Protein AF-A0A4Y8VHJ5-F1 (afdb_monomer_lite)

Foldseek 3Di:
DPDDDDPVPDALVNLLVCLLVVPVVSCVCPLLVLLVVLLVVVCVVPVQVPAPQSDSCSLSVVLSVVCVVVSVVQLVPDDPVDGSSRSSSVSSVVSNVVVVVVSVVCVVDCHPVSVCVVPPPPDPPPPVVVLVVLLQLLQLQLCQQQFVPGLLSQLSCVVRVVPDDLCVSCVVVVHDSVVSVVSPVCCVVVPRVVSCVQVPDCVVVVVVCPPPPDDDDDDDDDDDDDDDDDDDDDDDDDDDDDDPPPVVVVVLLCVLQVPQAQDSDDSDDDPQEAEEEEFACQQQQPHHSSVVCVPHQARDHRHQAQDGRSYGHQYLQPDFLVVRLVRLVVVVVVLVVCLSHAYRYGCYCRRPVPDALLRHLVSCLVCSVRSRHHYHPSSSVNND

Structure (mmCIF, N/CA/C/O backbone):
data_AF-A0A4Y8VHJ5-F1
#
_entry.id   AF-A0A4Y8VHJ5-F1
#
loop_
_atom_site.group_PDB
_atom_site.id
_atom_site.type_symbol
_atom_site.label_atom_id
_atom_site.label_alt_id
_atom_site.label_comp_id
_atom_site.label_asym_id
_atom_site.label_entity_id
_atom_site.label_seq_id
_atom_site.pdbx_PDB_ins_code
_atom_site.Cartn_x
_atom_site.Cartn_y
_atom_site.Cartn_z
_atom_site.occupancy
_atom_site.B_iso_or_equiv
_atom_site.auth_seq_id
_atom_site.auth_comp_id
_atom_site.auth_asym_id
_atom_site.auth_atom_id
_atom_site.pdbx_PDB_model_num
ATOM 1 N N . MET A 1 1 ? 65.025 3.331 -46.061 1.00 35.19 1 MET A N 1
ATOM 2 C CA . MET A 1 1 ? 63.802 4.167 -46.075 1.00 35.19 1 MET A CA 1
ATOM 3 C C . MET A 1 1 ? 62.969 3.789 -47.292 1.00 35.19 1 MET A C 1
ATOM 5 O O . MET A 1 1 ? 63.361 4.123 -48.404 1.00 35.19 1 MET A O 1
ATOM 9 N N . LYS A 1 2 ? 61.882 3.024 -47.120 1.00 42.34 2 LYS A N 1
ATOM 10 C CA . LYS A 1 2 ? 60.920 2.782 -48.209 1.00 42.34 2 LYS A CA 1
ATOM 11 C C . LYS A 1 2 ? 60.134 4.082 -48.420 1.00 42.34 2 LYS A C 1
ATOM 13 O O . LYS A 1 2 ? 59.582 4.604 -47.460 1.00 42.34 2 LYS A O 1
ATOM 18 N N . LYS A 1 3 ? 60.150 4.621 -49.644 1.00 43.91 3 LYS A N 1
ATOM 19 C CA . LYS A 1 3 ? 59.324 5.768 -50.057 1.00 43.91 3 LYS A CA 1
ATOM 20 C C . LYS A 1 3 ? 57.860 5.457 -49.732 1.00 43.91 3 LYS A C 1
ATOM 22 O O . LYS A 1 3 ? 57.337 4.473 -50.250 1.00 43.91 3 LYS A O 1
ATOM 27 N N . GLU A 1 4 ? 57.216 6.274 -48.902 1.00 52.38 4 GLU A N 1
ATOM 28 C CA . GLU A 1 4 ? 55.759 6.247 -48.773 1.00 52.38 4 GLU A CA 1
ATOM 29 C C . GLU A 1 4 ? 55.161 6.609 -50.138 1.00 52.38 4 GLU A C 1
ATOM 31 O O . GLU A 1 4 ? 55.379 7.709 -50.650 1.00 52.38 4 GLU A O 1
ATOM 36 N N . LYS A 1 5 ? 54.467 5.655 -50.769 1.00 57.53 5 LYS A N 1
ATOM 37 C CA . LYS A 1 5 ? 53.659 5.929 -51.961 1.00 57.53 5 LYS A CA 1
ATOM 38 C C . LYS A 1 5 ? 52.574 6.940 -51.588 1.00 57.53 5 LYS A C 1
ATOM 40 O O . LYS A 1 5 ? 51.978 6.855 -50.516 1.00 57.53 5 LYS A O 1
ATOM 45 N N . ASN A 1 6 ? 52.316 7.879 -52.494 1.00 63.66 6 ASN A N 1
ATOM 46 C CA . ASN A 1 6 ? 51.213 8.822 -52.365 1.00 63.66 6 ASN A CA 1
ATOM 47 C C . ASN A 1 6 ? 49.897 8.027 -52.315 1.00 63.66 6 ASN A C 1
ATOM 49 O O . ASN A 1 6 ? 49.691 7.166 -53.176 1.00 63.66 6 ASN A O 1
ATOM 53 N N . LEU A 1 7 ? 49.042 8.292 -51.317 1.00 62.00 7 LEU A N 1
ATOM 54 C CA . LEU A 1 7 ? 47.784 7.561 -51.082 1.00 62.00 7 LEU A CA 1
ATOM 55 C C . LEU A 1 7 ? 46.969 7.441 -52.382 1.00 62.00 7 LEU A C 1
ATOM 57 O O . LEU A 1 7 ? 46.558 6.354 -52.755 1.00 62.00 7 LEU A O 1
ATOM 61 N N . GLU A 1 8 ? 46.892 8.510 -53.172 1.00 60.44 8 GLU A N 1
ATOM 62 C CA . GLU A 1 8 ? 46.147 8.590 -54.440 1.00 60.44 8 GLU A CA 1
ATOM 63 C C . GLU A 1 8 ? 46.542 7.570 -55.534 1.00 60.44 8 GLU A C 1
ATOM 65 O O . GLU A 1 8 ? 45.872 7.496 -56.561 1.00 60.44 8 GLU A O 1
ATOM 70 N N . SER A 1 9 ? 47.602 6.777 -55.338 1.00 67.12 9 SER A N 1
ATOM 71 C CA . SER A 1 9 ? 48.134 5.818 -56.322 1.00 67.12 9 SER A CA 1
ATOM 72 C C . SER A 1 9 ? 48.073 4.343 -55.902 1.00 67.12 9 SER A C 1
ATOM 74 O O . SER A 1 9 ? 48.669 3.503 -56.579 1.00 67.12 9 SER A O 1
ATOM 76 N N . LEU A 1 10 ? 47.404 4.019 -54.791 1.00 83.12 10 LEU A N 1
ATOM 77 C CA . LEU A 1 10 ? 47.288 2.634 -54.325 1.00 83.12 10 LEU A CA 1
ATOM 78 C C . LEU A 1 10 ? 46.271 1.845 -55.154 1.00 83.12 10 LEU A C 1
ATOM 80 O O . LEU A 1 10 ? 45.167 2.327 -55.420 1.00 83.12 10 LEU A O 1
ATOM 84 N N . SER A 1 11 ? 46.639 0.624 -55.544 1.00 87.44 11 SER A N 1
ATOM 85 C CA . SER A 1 11 ? 45.690 -0.308 -56.157 1.00 87.44 11 SER A CA 1
ATOM 86 C C . SER A 1 11 ? 44.718 -0.864 -55.113 1.00 87.44 11 SER A C 1
ATOM 88 O O . SER A 1 11 ? 45.006 -0.881 -53.916 1.00 87.44 11 SER A O 1
ATOM 90 N N . ASP A 1 12 ? 43.574 -1.376 -55.569 1.00 88.19 12 ASP A N 1
ATOM 91 C CA . ASP A 1 12 ? 42.607 -2.023 -54.679 1.00 88.19 12 ASP A CA 1
ATOM 92 C C . ASP A 1 12 ? 43.232 -3.192 -53.887 1.00 88.19 12 ASP A C 1
ATOM 94 O O . ASP A 1 12 ? 42.885 -3.399 -52.727 1.00 88.19 12 ASP A O 1
ATOM 98 N N . ASP A 1 13 ? 44.183 -3.921 -54.479 1.00 87.44 13 ASP A N 1
ATOM 99 C CA . ASP A 1 13 ? 44.871 -5.037 -53.817 1.00 87.44 13 ASP A CA 1
ATOM 100 C C . ASP A 1 13 ? 45.850 -4.544 -52.738 1.00 87.44 13 ASP A C 1
ATOM 102 O O . ASP A 1 13 ? 45.951 -5.142 -51.667 1.00 87.44 13 ASP A O 1
ATOM 106 N N . GLU A 1 14 ? 46.534 -3.416 -52.976 1.00 88.81 14 GLU A N 1
ATOM 107 C CA . GLU A 1 14 ? 47.396 -2.768 -51.976 1.00 88.81 14 GLU A CA 1
ATOM 108 C C . GLU A 1 14 ? 46.570 -2.229 -50.796 1.00 88.81 14 GLU A C 1
ATOM 110 O O . GLU A 1 14 ? 46.992 -2.321 -49.641 1.00 88.81 14 GLU A O 1
ATOM 115 N N . ILE A 1 15 ? 45.373 -1.703 -51.073 1.00 90.00 15 ILE A N 1
ATOM 116 C CA . ILE A 1 15 ? 44.429 -1.235 -50.051 1.00 90.00 15 ILE A CA 1
ATOM 117 C C . ILE A 1 15 ? 43.907 -2.416 -49.226 1.00 90.00 15 ILE A C 1
ATOM 119 O O . ILE A 1 15 ? 43.904 -2.345 -47.996 1.00 90.00 15 ILE A O 1
ATOM 123 N N . LEU A 1 16 ? 43.512 -3.512 -49.882 1.00 89.88 16 LEU A N 1
ATOM 124 C CA . LEU A 1 16 ? 43.015 -4.712 -49.211 1.00 89.88 16 LEU A CA 1
ATOM 125 C C . LEU A 1 16 ? 44.084 -5.348 -48.317 1.00 89.88 16 LEU A C 1
ATOM 127 O O . LEU A 1 16 ? 43.794 -5.705 -47.174 1.00 89.88 16 LEU A O 1
ATOM 131 N N . GLN A 1 17 ? 45.329 -5.435 -48.791 1.00 89.44 17 GLN A N 1
ATOM 132 C CA . GLN A 1 17 ? 46.438 -5.899 -47.959 1.00 89.44 17 GLN A CA 1
ATOM 133 C C . GLN A 1 17 ? 46.658 -4.969 -46.758 1.00 89.44 17 GLN A C 1
ATOM 135 O O . GLN A 1 17 ? 46.859 -5.435 -45.639 1.00 89.44 17 GLN A O 1
ATOM 140 N N . GLY A 1 18 ? 46.519 -3.655 -46.954 1.00 89.12 18 GLY A N 1
ATOM 141 C CA . GLY A 1 18 ? 46.582 -2.679 -45.870 1.00 89.12 18 GLY A CA 1
ATOM 142 C C . GLY A 1 18 ? 45.492 -2.835 -44.805 1.00 89.12 18 GLY A C 1
ATOM 143 O O . GLY A 1 18 ? 45.737 -2.487 -43.649 1.00 89.12 18 GLY A O 1
ATOM 144 N N . PHE A 1 19 ? 44.318 -3.371 -45.154 1.00 91.00 19 PHE A N 1
ATOM 145 C CA . PHE A 1 19 ? 43.285 -3.720 -44.173 1.00 91.00 19 PHE A CA 1
ATOM 146 C C . PHE A 1 19 ? 43.697 -4.925 -43.327 1.00 91.00 19 PHE A C 1
ATOM 148 O O . PHE A 1 19 ? 43.601 -4.866 -42.103 1.00 91.00 19 PHE A O 1
ATOM 155 N N . LYS A 1 20 ? 44.223 -5.978 -43.961 1.00 88.62 20 LYS A N 1
ATOM 156 C CA . LYS A 1 20 ? 44.705 -7.185 -43.268 1.00 88.62 20 LYS A CA 1
ATOM 157 C C . LYS A 1 20 ? 45.869 -6.897 -42.329 1.00 88.62 20 LYS A C 1
ATOM 159 O O . LYS A 1 20 ? 45.905 -7.407 -41.216 1.00 88.62 20 LYS A O 1
ATOM 164 N N . ASP A 1 21 ? 46.781 -6.030 -42.757 1.00 90.56 21 ASP A N 1
ATOM 165 C CA . ASP A 1 21 ? 47.942 -5.618 -41.965 1.00 90.56 21 ASP A CA 1
ATOM 166 C C . ASP A 1 21 ? 47.573 -4.605 -40.860 1.00 90.56 21 ASP A C 1
ATOM 168 O O . ASP A 1 21 ? 48.457 -4.096 -40.167 1.00 90.56 21 ASP A O 1
ATOM 172 N N . ALA A 1 22 ? 46.284 -4.259 -40.720 1.00 86.12 22 ALA A N 1
ATOM 173 C CA . ALA A 1 22 ? 45.775 -3.241 -39.803 1.00 86.12 22 ALA A CA 1
ATOM 174 C C . ALA A 1 22 ? 46.536 -1.903 -39.908 1.00 86.12 22 ALA A C 1
ATOM 176 O O . ALA A 1 22 ? 46.785 -1.213 -38.914 1.00 86.12 22 ALA A O 1
ATOM 177 N N . ASN A 1 23 ? 46.920 -1.510 -41.128 1.00 90.88 23 ASN A N 1
ATOM 178 C CA . ASN A 1 23 ? 47.666 -0.280 -41.347 1.00 90.88 23 ASN A CA 1
ATOM 179 C C . ASN A 1 23 ? 46.784 0.930 -41.009 1.00 90.88 23 ASN A C 1
ATOM 181 O O . ASN A 1 23 ? 45.856 1.275 -41.744 1.00 90.88 23 ASN A O 1
ATOM 185 N N . ALA A 1 24 ? 47.117 1.617 -39.914 1.00 85.75 24 ALA A N 1
ATOM 186 C CA . ALA A 1 24 ? 46.313 2.705 -39.359 1.00 85.75 24 ALA A CA 1
ATOM 187 C C . ALA A 1 24 ? 46.013 3.845 -40.350 1.00 85.75 24 ALA A C 1
ATOM 189 O O . ALA A 1 24 ? 44.988 4.517 -40.218 1.00 85.75 24 ALA A O 1
ATOM 190 N N . ARG A 1 25 ? 46.889 4.084 -41.335 1.00 87.12 25 ARG A N 1
ATOM 191 C CA . ARG A 1 25 ? 46.695 5.115 -42.364 1.00 87.12 25 ARG A CA 1
ATOM 192 C C . ARG A 1 25 ? 45.728 4.634 -43.447 1.00 87.12 25 ARG A C 1
ATOM 194 O O . ARG A 1 25 ? 44.821 5.371 -43.813 1.00 87.12 25 ARG A O 1
ATOM 201 N N . ILE A 1 26 ? 45.876 3.392 -43.909 1.00 88.81 26 ILE A N 1
ATOM 202 C CA . ILE A 1 26 ? 45.016 2.808 -44.952 1.00 88.81 26 ILE A CA 1
ATOM 203 C C . ILE A 1 26 ? 43.600 2.566 -44.420 1.00 88.81 26 ILE A C 1
ATOM 205 O O . ILE A 1 26 ? 42.627 2.917 -45.083 1.00 88.81 26 ILE A O 1
ATOM 209 N N . VAL A 1 27 ? 43.466 2.044 -43.200 1.00 89.44 27 VAL A N 1
ATOM 210 C CA . VAL A 1 27 ? 42.158 1.825 -42.563 1.00 89.44 27 VAL A CA 1
ATOM 211 C C . VAL A 1 27 ? 41.419 3.156 -42.369 1.00 89.44 27 VAL A C 1
ATOM 213 O O . VAL A 1 27 ? 40.239 3.277 -42.693 1.00 89.44 27 VAL A O 1
ATOM 216 N N . ARG A 1 28 ? 42.106 4.200 -41.901 1.00 88.69 28 ARG A N 1
ATOM 217 C CA . ARG A 1 28 ? 41.483 5.514 -41.686 1.00 88.69 28 ARG A CA 1
ATOM 218 C C . ARG A 1 28 ? 40.992 6.157 -42.982 1.00 88.69 28 ARG A C 1
ATOM 220 O O . ARG A 1 28 ? 39.858 6.622 -43.026 1.00 88.69 28 ARG A O 1
ATOM 227 N N . GLU A 1 29 ? 41.829 6.174 -44.014 1.00 88.50 29 GLU A N 1
ATOM 228 C CA . GLU A 1 29 ? 41.518 6.881 -45.262 1.00 88.50 29 GLU A CA 1
ATOM 229 C C . GLU A 1 29 ? 40.581 6.077 -46.172 1.00 88.50 29 GLU A C 1
ATOM 231 O O . GLU A 1 29 ? 39.604 6.614 -46.695 1.00 88.50 29 GLU A O 1
ATOM 236 N N . TYR A 1 30 ? 40.833 4.775 -46.340 1.00 91.00 30 TYR A N 1
ATOM 237 C CA . TYR A 1 30 ? 40.081 3.943 -47.281 1.00 91.00 30 TYR A CA 1
ATOM 238 C C . TYR A 1 30 ? 38.927 3.208 -46.630 1.00 91.00 30 TYR A C 1
ATOM 240 O O . TYR A 1 30 ? 37.803 3.339 -47.103 1.00 91.00 30 TYR A O 1
ATOM 248 N N . TYR A 1 31 ? 39.164 2.461 -45.548 1.00 92.94 31 TYR A N 1
ATOM 249 C CA . TYR A 1 31 ? 38.105 1.653 -44.942 1.00 92.94 31 TYR A CA 1
ATOM 250 C C . TYR A 1 31 ? 36.974 2.547 -44.412 1.00 92.94 31 TYR A C 1
ATOM 252 O O . TYR A 1 31 ? 35.843 2.480 -44.902 1.00 92.94 31 TYR A O 1
ATOM 260 N N . TYR A 1 32 ? 37.288 3.465 -43.492 1.00 93.12 32 TYR A N 1
ATOM 261 C CA . TYR A 1 32 ? 36.286 4.399 -42.972 1.00 93.12 32 TYR A CA 1
ATOM 262 C C . TYR A 1 32 ? 35.784 5.362 -44.053 1.00 93.12 32 TYR A C 1
ATOM 264 O O . TYR A 1 32 ? 34.606 5.718 -44.042 1.00 93.12 32 TYR A O 1
ATOM 272 N N . GLY A 1 33 ? 36.621 5.734 -45.026 1.00 91.44 33 GLY A N 1
ATOM 273 C CA . GLY A 1 33 ? 36.201 6.539 -46.175 1.00 91.44 33 GLY A CA 1
ATOM 274 C C . GLY A 1 33 ? 35.124 5.854 -47.022 1.00 91.44 33 GLY A C 1
ATOM 275 O O . GLY A 1 33 ? 34.111 6.470 -47.364 1.00 91.44 33 GLY A O 1
ATOM 276 N N . TYR A 1 34 ? 35.288 4.566 -47.328 1.00 94.06 34 TYR A N 1
ATOM 277 C CA . TYR A 1 34 ? 34.317 3.780 -48.091 1.00 94.06 34 TYR A CA 1
ATOM 278 C C . TYR A 1 34 ? 33.042 3.518 -47.288 1.00 94.06 34 TYR A C 1
ATOM 280 O O . TYR A 1 34 ? 31.944 3.711 -47.820 1.00 94.06 34 TYR A O 1
ATOM 288 N N . CYS A 1 35 ? 33.167 3.174 -46.004 1.00 93.25 35 CYS A N 1
ATOM 289 C CA . CYS A 1 35 ? 32.021 3.028 -45.106 1.00 93.25 35 CYS A CA 1
ATOM 290 C C . CYS A 1 35 ? 31.238 4.340 -44.979 1.00 93.25 35 CYS A C 1
ATOM 292 O O . CYS A 1 35 ? 30.011 4.319 -44.973 1.00 93.25 35 CYS A O 1
ATOM 294 N N . ARG A 1 36 ? 31.911 5.498 -44.951 1.00 93.00 36 ARG A N 1
ATOM 295 C CA . ARG A 1 36 ? 31.247 6.809 -44.865 1.00 93.00 36 ARG A CA 1
ATOM 296 C C . ARG A 1 36 ? 30.417 7.102 -46.108 1.00 93.00 36 ARG A C 1
ATOM 298 O O . ARG A 1 36 ? 29.298 7.595 -45.997 1.00 93.00 36 ARG A O 1
ATOM 305 N N . VAL A 1 37 ? 30.929 6.746 -47.288 1.00 91.88 37 VAL A N 1
ATOM 306 C CA . VAL A 1 37 ? 30.160 6.830 -48.538 1.00 91.88 37 VAL A CA 1
ATOM 307 C C . VAL A 1 37 ? 28.933 5.919 -48.480 1.00 91.88 37 VAL A C 1
ATOM 309 O O . VAL A 1 37 ? 27.838 6.370 -48.813 1.00 91.88 37 VAL A O 1
ATOM 312 N N . ALA A 1 38 ? 29.091 4.670 -48.031 1.00 91.69 38 ALA A N 1
ATOM 313 C CA . ALA A 1 38 ? 27.977 3.735 -47.877 1.00 91.69 38 ALA A CA 1
ATOM 314 C C . ALA A 1 38 ? 26.913 4.278 -46.909 1.00 91.69 38 ALA A C 1
ATOM 316 O O . ALA A 1 38 ? 25.733 4.332 -47.254 1.00 91.69 38 ALA A O 1
ATOM 317 N N . TYR A 1 39 ? 27.339 4.755 -45.740 1.00 92.81 39 TYR A N 1
ATOM 318 C CA . TYR A 1 39 ? 26.467 5.318 -44.716 1.00 92.81 39 TYR A CA 1
ATOM 319 C C . TYR A 1 39 ? 25.661 6.503 -45.250 1.00 92.81 39 TYR A C 1
ATOM 321 O O . TYR A 1 39 ? 24.440 6.488 -45.166 1.00 92.81 39 TYR A O 1
ATOM 329 N N . CYS A 1 40 ? 26.297 7.482 -45.904 1.00 91.75 40 CYS A N 1
ATOM 330 C CA . CYS A 1 40 ? 25.583 8.626 -46.481 1.00 91.75 40 CYS A CA 1
ATOM 331 C C . CYS A 1 40 ? 24.554 8.233 -47.557 1.00 91.75 40 CYS A C 1
ATOM 333 O O . CYS A 1 40 ? 23.554 8.931 -47.734 1.00 91.75 40 CYS A O 1
ATOM 335 N N . ILE A 1 41 ? 24.792 7.147 -48.302 1.00 89.62 41 ILE A N 1
ATOM 336 C CA . ILE A 1 41 ? 23.835 6.631 -49.292 1.00 89.62 41 ILE A CA 1
ATOM 337 C C . ILE A 1 41 ? 22.626 6.007 -48.588 1.00 89.62 41 ILE A C 1
ATOM 339 O O . ILE A 1 41 ? 21.486 6.277 -48.970 1.00 89.62 41 ILE A O 1
ATOM 343 N N . TYR A 1 42 ? 22.864 5.167 -47.582 1.00 89.75 42 TYR A N 1
ATOM 344 C CA . TYR A 1 42 ? 21.800 4.420 -46.913 1.00 89.75 42 TYR A CA 1
ATOM 345 C C . TYR A 1 42 ? 21.030 5.247 -45.885 1.00 89.75 42 TYR A C 1
ATOM 347 O O . TYR A 1 42 ? 19.831 5.032 -45.735 1.00 89.75 42 TYR A O 1
ATOM 355 N N . ASP A 1 43 ? 21.661 6.239 -45.267 1.00 90.00 43 ASP A N 1
ATOM 356 C CA . ASP A 1 43 ? 21.017 7.186 -44.357 1.00 90.00 43 ASP A CA 1
ATOM 357 C C . ASP A 1 43 ? 19.889 7.953 -45.053 1.00 90.00 43 ASP A C 1
ATOM 359 O O . ASP A 1 43 ? 18.764 7.985 -44.569 1.00 90.00 43 ASP A O 1
ATOM 363 N N . LYS A 1 44 ? 20.119 8.416 -46.289 1.00 87.81 44 LYS A N 1
ATOM 364 C CA . LYS A 1 44 ? 19.068 9.038 -47.115 1.00 87.81 44 LYS A CA 1
ATOM 365 C C . LYS A 1 44 ? 17.886 8.116 -47.418 1.00 87.81 44 LYS A C 1
ATOM 367 O O . LYS A 1 44 ? 16.813 8.603 -47.759 1.00 87.81 44 LYS A O 1
ATOM 372 N N . ARG A 1 45 ? 18.091 6.797 -47.384 1.00 85.94 45 ARG A N 1
ATOM 373 C CA . ARG A 1 45 ? 17.081 5.800 -47.762 1.00 85.94 45 ARG A CA 1
ATOM 374 C C . ARG A 1 45 ? 16.316 5.246 -46.564 1.00 85.94 45 ARG A C 1
ATOM 376 O O . ARG A 1 45 ? 15.146 4.911 -46.718 1.00 85.94 45 ARG A O 1
ATOM 383 N N . TYR A 1 46 ? 16.979 5.107 -45.421 1.00 86.50 46 TYR A N 1
ATOM 384 C CA . TYR A 1 46 ? 16.447 4.417 -44.243 1.00 86.50 46 TYR A CA 1
ATOM 385 C C . TYR A 1 46 ? 16.395 5.287 -42.987 1.00 86.50 46 TYR A C 1
ATOM 387 O O . TYR A 1 46 ? 15.909 4.811 -41.961 1.00 86.50 46 TYR A O 1
ATOM 395 N N . ASP A 1 47 ? 16.851 6.539 -43.069 1.00 86.94 47 ASP A N 1
ATOM 396 C CA . ASP A 1 47 ? 16.851 7.495 -41.964 1.00 86.94 47 ASP A CA 1
ATOM 397 C C . ASP A 1 47 ? 17.571 6.917 -40.733 1.00 86.94 47 ASP A C 1
ATOM 399 O O . ASP A 1 47 ? 16.957 6.595 -39.714 1.00 86.94 47 ASP A O 1
ATOM 403 N N . LEU A 1 48 ? 18.872 6.653 -40.886 1.00 87.12 48 LEU A N 1
ATOM 404 C CA . LEU A 1 48 ? 19.671 5.895 -39.918 1.00 87.12 48 LEU A CA 1
ATOM 405 C C . LEU A 1 48 ? 20.016 6.743 -38.696 1.00 87.12 48 LEU A C 1
ATOM 407 O O . LEU A 1 48 ? 19.967 6.238 -37.582 1.00 87.12 48 LEU A O 1
ATOM 411 N N . GLN A 1 49 ? 20.312 8.032 -38.890 1.00 81.44 49 GLN A N 1
ATOM 412 C CA . GLN A 1 49 ? 20.749 8.937 -37.815 1.00 81.44 49 GLN A CA 1
ATOM 413 C C . GLN A 1 49 ? 19.775 9.029 -36.633 1.00 81.44 49 GLN A C 1
ATOM 415 O O . GLN A 1 49 ? 20.203 9.266 -35.508 1.00 81.44 49 GLN A O 1
ATOM 420 N N . HIS A 1 50 ? 18.479 8.837 -36.879 1.00 80.12 50 HIS A N 1
ATOM 421 C CA . HIS A 1 50 ? 17.441 8.923 -35.851 1.00 80.12 50 HIS A CA 1
ATOM 422 C C . HIS A 1 50 ? 17.115 7.569 -35.202 1.00 80.12 50 HIS A C 1
ATOM 424 O O . HIS A 1 50 ? 16.215 7.499 -34.365 1.00 80.12 50 HIS A O 1
ATOM 430 N N . LYS A 1 51 ? 17.801 6.484 -35.586 1.00 84.06 51 LYS A N 1
ATOM 431 C CA . LYS A 1 51 ? 17.556 5.133 -35.062 1.00 84.06 51 LYS A CA 1
ATOM 432 C C . LYS A 1 51 ? 18.627 4.751 -34.033 1.00 84.06 51 LYS A C 1
ATOM 434 O O . LYS A 1 51 ? 19.812 4.988 -34.271 1.00 84.06 51 LYS A O 1
ATOM 439 N N . PRO A 1 52 ? 18.242 4.153 -32.893 1.00 79.44 52 PRO A N 1
ATOM 440 C CA . PRO A 1 52 ? 19.205 3.732 -31.880 1.00 79.44 52 PRO A CA 1
ATOM 441 C C . PRO A 1 52 ? 20.129 2.639 -32.435 1.00 79.44 52 PRO A C 1
ATOM 443 O O . PRO A 1 52 ? 19.690 1.776 -33.194 1.00 79.44 52 PRO A O 1
ATOM 446 N N . GLY A 1 53 ? 21.419 2.703 -32.091 1.00 81.12 53 GLY A N 1
ATOM 447 C CA . GLY A 1 53 ? 22.434 1.737 -32.543 1.00 81.12 53 GLY A CA 1
ATOM 448 C C . GLY A 1 53 ? 22.814 1.824 -34.028 1.00 81.12 53 GLY A C 1
ATOM 449 O O . GLY A 1 53 ? 23.561 0.982 -34.516 1.00 81.12 53 GLY A O 1
ATOM 450 N N . MET A 1 54 ? 22.315 2.829 -34.756 1.00 88.69 54 MET A N 1
ATOM 451 C CA . MET A 1 54 ? 22.534 3.000 -36.199 1.00 88.69 54 MET A CA 1
ATOM 452 C C . MET A 1 54 ? 23.548 4.092 -36.536 1.00 88.69 54 MET A C 1
ATOM 454 O O . MET A 1 54 ? 23.579 4.563 -37.670 1.00 88.69 54 MET A O 1
ATOM 458 N N . ASP A 1 55 ? 24.374 4.519 -35.580 1.00 90.75 55 ASP A N 1
ATOM 459 C CA . ASP A 1 55 ? 25.395 5.525 -35.846 1.00 90.75 55 ASP A CA 1
ATOM 460 C C . ASP A 1 55 ? 26.511 4.986 -36.757 1.00 90.75 55 ASP A C 1
ATOM 462 O O . ASP A 1 55 ? 26.769 3.784 -36.874 1.00 90.75 55 ASP A O 1
ATOM 466 N N . PHE A 1 56 ? 27.195 5.919 -37.419 1.00 92.25 56 PHE A N 1
ATOM 467 C CA . PHE A 1 56 ? 28.244 5.600 -38.379 1.00 92.25 56 PHE A CA 1
ATOM 468 C C . PHE A 1 56 ? 29.362 4.731 -37.789 1.00 92.25 56 PHE A C 1
ATOM 470 O O . PHE A 1 56 ? 29.814 3.800 -38.460 1.00 92.25 56 PHE A O 1
ATOM 477 N N . PHE A 1 57 ? 29.834 5.038 -36.578 1.00 91.81 57 PHE A N 1
ATOM 478 C CA . PHE A 1 57 ? 30.979 4.338 -36.004 1.00 91.81 57 PHE A CA 1
ATOM 479 C C . PHE A 1 57 ? 30.606 2.929 -35.569 1.00 91.81 57 PHE A C 1
ATOM 481 O O . PHE A 1 57 ? 31.382 2.020 -35.851 1.00 91.81 57 PHE A O 1
ATOM 488 N N . SER A 1 58 ? 29.423 2.729 -34.990 1.00 90.38 58 SER A N 1
ATOM 489 C CA . SER A 1 58 ? 28.927 1.396 -34.634 1.00 90.38 58 SER A CA 1
ATOM 490 C C . SER A 1 58 ? 28.848 0.484 -35.858 1.00 90.38 58 SER A C 1
ATOM 492 O O . SER A 1 58 ? 29.486 -0.568 -35.884 1.00 90.38 58 SER A O 1
ATOM 494 N N . LEU A 1 59 ? 28.186 0.931 -36.932 1.00 92.00 59 LEU A N 1
ATOM 495 C CA . LEU A 1 59 ? 28.054 0.126 -38.153 1.00 92.00 59 LEU A CA 1
ATOM 496 C C . LEU A 1 59 ? 29.399 -0.095 -38.863 1.00 92.00 59 LEU A C 1
ATOM 498 O O . LEU A 1 59 ? 29.676 -1.184 -39.366 1.00 92.00 59 LEU A O 1
ATOM 502 N N . ALA A 1 60 ? 30.256 0.929 -38.926 1.00 92.75 60 ALA A N 1
ATOM 503 C CA . ALA A 1 60 ? 31.577 0.803 -39.540 1.00 92.75 60 ALA A CA 1
ATOM 504 C C . ALA A 1 60 ? 32.499 -0.121 -38.738 1.00 92.75 60 ALA A C 1
ATOM 506 O O . ALA A 1 60 ? 33.296 -0.843 -39.337 1.00 92.75 60 ALA A O 1
ATOM 507 N N . HIS A 1 61 ? 32.406 -0.107 -37.412 1.00 91.50 61 HIS A N 1
ATOM 508 C CA . HIS A 1 61 ? 33.210 -0.964 -36.555 1.00 91.50 61 HIS A CA 1
ATOM 509 C C . HIS A 1 61 ? 32.757 -2.419 -36.643 1.00 91.50 61 HIS A C 1
ATOM 511 O O . HIS A 1 61 ? 33.578 -3.309 -36.840 1.00 91.50 61 HIS A O 1
ATOM 517 N N . GLU A 1 62 ? 31.454 -2.664 -36.605 1.00 91.00 62 GLU A N 1
ATOM 518 C CA . GLU A 1 62 ? 30.909 -4.011 -36.724 1.00 91.00 62 GLU A CA 1
ATOM 519 C C . GLU A 1 62 ? 31.182 -4.637 -38.094 1.00 91.00 62 GLU A C 1
ATOM 521 O O . GLU A 1 62 ? 31.569 -5.801 -38.179 1.00 91.00 62 GLU A O 1
ATOM 526 N N . TYR A 1 63 ? 31.101 -3.851 -39.174 1.00 93.75 63 TYR A N 1
ATOM 527 C CA . TYR A 1 63 ? 31.510 -4.332 -40.493 1.00 93.75 63 TYR A CA 1
ATOM 528 C C . TYR A 1 63 ? 32.995 -4.721 -40.526 1.00 93.75 63 TYR A C 1
ATOM 530 O O . TYR A 1 63 ? 33.370 -5.666 -41.217 1.00 93.75 63 TYR A O 1
ATOM 538 N N . TYR A 1 64 ? 33.840 -4.038 -39.749 1.00 91.88 64 TYR A N 1
ATOM 539 C CA . TYR A 1 64 ? 35.267 -4.341 -39.682 1.00 91.88 64 TYR A CA 1
ATOM 540 C C . TYR A 1 64 ? 35.498 -5.646 -38.923 1.00 91.88 64 TYR A C 1
ATOM 542 O O . TYR A 1 64 ? 36.256 -6.490 -39.390 1.00 91.88 64 TYR A O 1
ATOM 550 N N . LEU A 1 65 ? 34.802 -5.837 -37.798 1.00 90.88 65 LEU A N 1
ATOM 551 C CA . LEU A 1 65 ? 34.844 -7.076 -37.020 1.00 90.88 65 LEU A CA 1
ATOM 552 C C . LEU A 1 65 ? 34.388 -8.274 -37.856 1.00 90.88 65 LEU A C 1
ATOM 554 O O . LEU A 1 65 ? 35.107 -9.266 -37.916 1.00 90.88 65 LEU A O 1
ATOM 558 N N . TYR A 1 66 ? 33.280 -8.142 -38.589 1.00 91.62 66 TYR A N 1
ATOM 559 C CA . TYR A 1 66 ? 32.807 -9.175 -39.514 1.00 91.62 66 TYR A CA 1
ATOM 560 C C . TYR A 1 66 ? 33.881 -9.566 -40.541 1.00 91.62 66 TYR A C 1
ATOM 562 O O . TYR A 1 66 ? 34.110 -10.749 -40.802 1.00 91.62 66 TYR A O 1
ATOM 570 N N . LEU A 1 67 ? 34.566 -8.574 -41.116 1.00 91.44 67 LEU A N 1
ATOM 571 C CA . LEU A 1 67 ? 35.648 -8.817 -42.067 1.00 91.44 67 LEU A CA 1
ATOM 572 C C . LEU A 1 67 ? 36.857 -9.483 -41.406 1.00 91.44 67 LEU A C 1
ATOM 574 O O . LEU A 1 67 ? 37.429 -10.391 -42.005 1.00 91.44 67 LEU A O 1
ATOM 578 N N . CYS A 1 68 ? 37.221 -9.081 -40.187 1.00 89.38 68 CYS A N 1
ATOM 579 C CA . CYS A 1 68 ? 38.284 -9.719 -39.414 1.00 89.38 68 CYS A CA 1
ATOM 580 C C . CYS A 1 68 ? 37.967 -11.186 -39.095 1.00 89.38 68 CYS A C 1
ATOM 582 O O . CYS A 1 68 ? 38.829 -12.035 -39.289 1.00 89.38 68 CYS A O 1
ATOM 584 N N . GLU A 1 69 ? 36.741 -11.498 -38.668 1.00 90.75 69 GLU A N 1
ATOM 585 C CA . GLU A 1 69 ? 36.300 -12.871 -38.369 1.00 90.75 69 GLU A CA 1
ATOM 586 C C . GLU A 1 69 ? 36.352 -13.800 -39.589 1.00 90.75 69 GLU A C 1
ATOM 588 O O . GLU A 1 69 ? 36.503 -15.011 -39.446 1.00 90.75 69 GLU A O 1
ATOM 593 N N . HIS A 1 70 ? 36.244 -13.235 -40.792 1.00 90.56 70 HIS A N 1
ATOM 594 C CA . HIS A 1 70 ? 36.255 -13.974 -42.054 1.00 90.56 70 HIS A CA 1
ATOM 595 C C . HIS A 1 70 ? 37.572 -13.814 -42.832 1.00 90.56 70 HIS A C 1
ATOM 597 O O . HIS A 1 70 ? 37.595 -14.054 -44.043 1.00 90.56 70 HIS A O 1
ATOM 603 N N . ASP A 1 71 ? 38.657 -13.388 -42.175 1.00 89.31 71 ASP A N 1
ATOM 604 C CA . ASP A 1 71 ? 39.985 -13.171 -42.777 1.00 89.31 71 ASP A CA 1
ATOM 605 C C . ASP A 1 71 ? 39.963 -12.277 -44.036 1.00 89.31 71 ASP A C 1
ATOM 607 O O . ASP A 1 71 ? 40.763 -12.437 -44.959 1.00 89.31 71 ASP A O 1
ATOM 611 N N . PHE A 1 72 ? 39.017 -11.338 -44.112 1.00 89.50 72 PHE A N 1
ATOM 612 C CA . PHE A 1 72 ? 38.751 -10.478 -45.270 1.00 89.50 72 PHE A CA 1
ATOM 613 C C . PHE A 1 72 ? 38.403 -11.216 -46.580 1.00 89.50 72 PHE A C 1
ATOM 615 O O . PHE A 1 72 ? 38.256 -10.554 -47.613 1.00 89.50 72 PHE A O 1
ATOM 622 N N . LYS A 1 73 ? 38.164 -12.537 -46.556 1.00 87.00 73 LYS A N 1
ATOM 623 C CA . LYS A 1 73 ? 37.727 -13.330 -47.726 1.00 87.00 73 LYS A CA 1
ATOM 624 C C . LYS A 1 73 ? 36.525 -12.729 -48.468 1.00 87.00 73 LYS A C 1
ATOM 626 O O . LYS A 1 73 ? 36.565 -12.684 -49.696 1.00 87.00 73 LYS A O 1
ATOM 631 N N . PRO A 1 74 ? 35.506 -12.151 -47.790 1.00 87.25 74 PRO A N 1
ATOM 632 C CA . PRO A 1 74 ? 34.391 -11.507 -48.486 1.00 87.25 74 PRO A CA 1
ATOM 633 C C . PRO A 1 74 ? 34.800 -10.363 -49.428 1.00 87.25 74 PRO A C 1
ATOM 635 O O . PRO A 1 74 ? 34.051 -10.036 -50.349 1.00 87.25 74 PRO A O 1
ATOM 638 N N . LEU A 1 75 ? 35.958 -9.728 -49.210 1.00 87.75 75 LEU A N 1
ATOM 639 C CA . LEU A 1 75 ? 36.496 -8.692 -50.098 1.00 87.75 75 LEU A CA 1
ATOM 640 C C . LEU A 1 75 ? 37.404 -9.259 -51.198 1.00 87.75 75 LEU A C 1
ATOM 642 O O . LEU A 1 75 ? 37.545 -8.619 -52.241 1.00 87.75 75 LEU A O 1
ATOM 646 N N . GLU A 1 76 ? 37.991 -10.438 -50.981 1.00 85.31 76 GLU A N 1
ATOM 647 C CA . GLU A 1 76 ? 38.791 -11.169 -51.973 1.00 85.31 76 GLU A CA 1
ATOM 648 C C . GLU A 1 76 ? 37.914 -11.792 -53.060 1.00 85.31 76 GLU A C 1
ATOM 650 O O . GLU A 1 76 ? 38.236 -11.687 -54.241 1.00 85.31 76 GLU A O 1
ATOM 655 N N . ASP A 1 77 ? 36.751 -12.331 -52.680 1.00 84.44 77 ASP A N 1
ATOM 656 C CA . ASP A 1 77 ? 35.772 -12.961 -53.583 1.00 84.44 77 ASP A CA 1
ATOM 657 C C . ASP A 1 77 ? 35.018 -11.950 -54.477 1.00 84.44 77 ASP A C 1
ATOM 659 O O . ASP A 1 77 ? 34.006 -12.251 -55.124 1.00 84.44 77 ASP A O 1
ATOM 663 N N . ARG A 1 78 ? 35.504 -10.708 -54.525 1.00 86.06 78 ARG A N 1
ATOM 664 C CA . ARG A 1 78 ? 34.974 -9.634 -55.355 1.00 86.06 78 ARG A CA 1
ATOM 665 C C . ARG A 1 78 ? 35.110 -9.969 -56.837 1.00 86.06 78 ARG A C 1
ATOM 667 O O . ARG A 1 78 ? 36.156 -10.386 -57.326 1.00 86.06 78 ARG A O 1
ATOM 674 N N . LYS A 1 79 ? 34.063 -9.652 -57.603 1.00 81.12 79 LYS A N 1
ATOM 675 C CA . LYS A 1 79 ? 34.117 -9.722 -59.071 1.00 81.12 79 LYS A CA 1
ATOM 676 C C . LYS A 1 79 ? 35.222 -8.796 -59.612 1.00 81.12 79 LYS A C 1
ATOM 678 O O . LYS A 1 79 ? 35.149 -7.597 -59.336 1.00 81.12 79 LYS A O 1
ATOM 683 N N . PRO A 1 80 ? 36.142 -9.279 -60.473 1.00 78.06 80 PRO A N 1
ATOM 684 C CA . PRO A 1 80 ? 37.240 -8.466 -61.013 1.00 78.06 80 PRO A CA 1
ATOM 685 C C . PRO A 1 80 ? 36.801 -7.189 -61.751 1.00 78.06 80 PRO A C 1
ATOM 687 O O . PRO A 1 80 ? 37.574 -6.251 -61.893 1.00 78.06 80 PRO A O 1
ATOM 690 N N . SER A 1 81 ? 35.548 -7.134 -62.218 1.00 83.81 81 SER A N 1
ATOM 691 C CA . SER A 1 81 ? 34.968 -5.981 -62.914 1.00 83.81 81 SER A CA 1
ATOM 692 C C . SER A 1 81 ? 34.454 -4.862 -61.992 1.00 83.81 81 SER A C 1
ATOM 694 O O . SER A 1 81 ? 33.973 -3.848 -62.493 1.00 83.81 81 SER A O 1
ATOM 696 N N . MET A 1 82 ? 34.459 -5.041 -60.667 1.00 85.00 82 MET A N 1
ATOM 697 C CA . MET A 1 82 ? 33.942 -4.065 -59.697 1.00 85.00 82 MET A CA 1
ATOM 698 C C . MET A 1 82 ? 35.065 -3.517 -58.826 1.00 85.00 82 MET A C 1
ATOM 700 O O . MET A 1 82 ? 35.895 -4.291 -58.376 1.00 85.00 82 MET A O 1
ATOM 704 N N . SER A 1 83 ? 35.053 -2.214 -58.521 1.00 89.56 83 SER A N 1
ATOM 705 C CA . SER A 1 83 ? 36.015 -1.590 -57.592 1.00 89.56 83 SER A CA 1
ATOM 706 C C . SER A 1 83 ? 35.813 -2.035 -56.137 1.00 89.56 83 SER A C 1
ATOM 708 O O . SER A 1 83 ? 34.703 -2.426 -55.753 1.00 89.56 83 SER A O 1
ATOM 710 N N . LEU A 1 84 ? 36.862 -1.939 -55.313 1.00 88.31 84 LEU A N 1
ATOM 711 C CA . LEU A 1 84 ? 36.829 -2.382 -53.916 1.00 88.31 84 LEU A CA 1
ATOM 712 C C . LEU A 1 84 ? 35.844 -1.525 -53.129 1.00 88.31 84 LEU A C 1
ATOM 714 O O . LEU A 1 84 ? 35.025 -2.042 -52.374 1.00 88.31 84 LEU A O 1
ATOM 718 N N . LYS A 1 85 ? 35.840 -0.221 -53.418 1.00 89.44 85 LYS A N 1
ATOM 719 C CA . LYS A 1 85 ? 34.856 0.739 -52.920 1.00 89.44 85 LYS A CA 1
ATOM 720 C C . LYS A 1 85 ? 33.423 0.291 -53.211 1.00 89.44 85 LYS A C 1
ATOM 722 O O . LYS A 1 85 ? 32.605 0.234 -52.299 1.00 89.44 85 LYS A O 1
ATOM 727 N N . THR A 1 86 ? 33.101 -0.027 -54.467 1.00 88.12 86 THR A N 1
ATOM 728 C CA . THR A 1 86 ? 31.748 -0.466 -54.854 1.00 88.12 86 THR A CA 1
ATOM 729 C C . THR A 1 86 ? 31.360 -1.760 -54.145 1.00 88.12 86 THR A C 1
ATOM 731 O O . THR A 1 86 ? 30.230 -1.892 -53.677 1.00 88.12 86 THR A O 1
ATOM 734 N N . TRP A 1 87 ? 32.294 -2.703 -54.044 1.00 90.06 87 TRP A N 1
ATOM 735 C CA . TRP A 1 87 ? 32.059 -3.976 -53.376 1.00 90.06 87 TRP A CA 1
ATOM 736 C C . TRP A 1 87 ? 31.806 -3.799 -51.880 1.00 90.06 87 TRP A C 1
ATOM 738 O O . TRP A 1 87 ? 30.818 -4.313 -51.365 1.00 90.06 87 TRP A O 1
ATOM 748 N N . MET A 1 88 ? 32.614 -2.982 -51.203 1.00 91.81 88 MET A N 1
ATOM 749 C CA . MET A 1 88 ? 32.429 -2.666 -49.789 1.00 91.81 88 MET A CA 1
ATOM 750 C C . MET A 1 88 ? 31.116 -1.936 -49.513 1.00 91.81 88 MET A C 1
ATOM 752 O O . MET A 1 88 ? 30.437 -2.272 -48.552 1.00 91.81 88 MET A O 1
ATOM 756 N N . VAL A 1 89 ? 30.711 -0.991 -50.367 1.00 89.25 89 VAL A N 1
ATOM 757 C CA . VAL A 1 89 ? 29.411 -0.303 -50.235 1.00 89.25 89 VAL A CA 1
ATOM 758 C C . VAL A 1 89 ? 28.237 -1.286 -50.366 1.00 89.25 89 VAL A C 1
ATOM 760 O O . VAL A 1 89 ? 27.216 -1.132 -49.689 1.00 89.25 89 VAL A O 1
ATOM 763 N N . ASN A 1 90 ? 28.370 -2.307 -51.216 1.00 86.19 90 ASN A N 1
ATOM 764 C CA . ASN A 1 90 ? 27.371 -3.366 -51.346 1.00 86.19 90 ASN A CA 1
ATOM 765 C C . ASN A 1 90 ? 27.402 -4.340 -50.161 1.00 86.19 90 ASN A C 1
ATOM 767 O O . ASN A 1 90 ? 26.339 -4.722 -49.687 1.00 86.19 90 ASN A O 1
ATOM 771 N N . GLY A 1 91 ? 28.584 -4.705 -49.660 1.00 87.69 91 GLY A N 1
ATOM 772 C CA . GLY A 1 91 ? 28.746 -5.548 -48.470 1.00 87.69 91 GLY A CA 1
ATOM 773 C C . GLY A 1 91 ? 28.147 -4.902 -47.220 1.00 87.69 91 GLY A C 1
ATOM 774 O O . GLY A 1 91 ? 27.316 -5.505 -46.544 1.00 87.69 91 GLY A O 1
ATOM 775 N N . PHE A 1 92 ? 28.454 -3.621 -46.999 1.00 89.75 92 PHE A N 1
ATOM 776 C CA . PHE A 1 92 ? 27.933 -2.809 -45.895 1.00 89.75 92 PHE A CA 1
ATOM 777 C C . PHE A 1 92 ? 26.395 -2.773 -45.854 1.00 89.75 92 PHE A C 1
ATOM 779 O O . PHE A 1 92 ? 25.791 -2.702 -44.786 1.00 89.75 92 PHE A O 1
ATOM 786 N N . ARG A 1 93 ? 25.736 -2.878 -47.018 1.00 87.94 93 ARG A N 1
ATOM 787 C CA . ARG A 1 93 ? 24.272 -2.957 -47.119 1.00 87.94 93 ARG A CA 1
ATOM 788 C C . ARG A 1 93 ? 23.694 -4.138 -46.351 1.00 87.94 93 ARG A C 1
ATOM 790 O O . ARG A 1 93 ? 22.615 -4.005 -45.787 1.00 87.94 93 ARG A O 1
ATOM 797 N N . PHE A 1 94 ? 24.343 -5.298 -46.412 1.00 88.81 94 PHE A N 1
ATOM 798 C CA . PHE A 1 94 ? 23.807 -6.520 -45.819 1.00 88.81 94 PHE A CA 1
ATOM 799 C C . PHE A 1 94 ? 23.833 -6.438 -44.298 1.00 88.81 94 PHE A C 1
ATOM 801 O O . PHE A 1 94 ? 22.804 -6.702 -43.686 1.00 88.81 94 PHE A O 1
ATOM 808 N N . LEU A 1 95 ? 24.943 -5.959 -43.727 1.00 89.50 95 LEU A N 1
ATOM 809 C CA . LEU A 1 95 ? 25.043 -5.663 -42.298 1.00 89.50 95 LEU A CA 1
ATOM 810 C C . LEU A 1 95 ? 23.952 -4.676 -41.866 1.00 89.50 95 LEU A C 1
ATOM 812 O O . LEU A 1 95 ? 23.196 -4.934 -40.937 1.00 89.50 95 LEU A O 1
ATOM 816 N N . LEU A 1 96 ? 23.820 -3.569 -42.597 1.00 88.75 96 LEU A N 1
ATOM 817 C CA . LEU A 1 96 ? 22.832 -2.538 -42.298 1.00 88.75 96 LEU A CA 1
ATOM 818 C C . LEU A 1 96 ? 21.392 -3.068 -42.348 1.00 88.75 96 LEU A C 1
ATOM 820 O O . LEU A 1 96 ? 20.574 -2.722 -41.501 1.00 88.75 96 LEU A O 1
ATOM 824 N N . LEU A 1 97 ? 21.060 -3.901 -43.338 1.00 86.88 97 LEU A N 1
ATOM 825 C CA . LEU A 1 97 ? 19.733 -4.510 -43.433 1.00 86.88 97 LEU A CA 1
ATOM 826 C C . LEU A 1 97 ? 19.469 -5.494 -42.292 1.00 86.88 97 LEU A C 1
ATOM 828 O O . LEU A 1 97 ? 18.324 -5.601 -41.859 1.00 86.88 97 LEU A O 1
ATOM 832 N N . ASP A 1 98 ? 20.491 -6.208 -41.830 1.00 86.88 98 ASP A N 1
ATOM 833 C CA . ASP A 1 98 ? 20.371 -7.122 -40.698 1.00 86.88 98 ASP A CA 1
ATOM 834 C C . ASP A 1 98 ? 20.131 -6.351 -39.398 1.00 86.88 98 ASP A C 1
ATOM 836 O O . ASP A 1 98 ? 19.135 -6.586 -38.714 1.00 86.88 98 ASP A O 1
ATOM 840 N N . LYS A 1 99 ? 20.909 -5.291 -39.161 1.00 85.94 99 LYS A N 1
ATOM 841 C CA . LYS A 1 99 ? 20.678 -4.368 -38.047 1.00 85.94 99 LYS A CA 1
A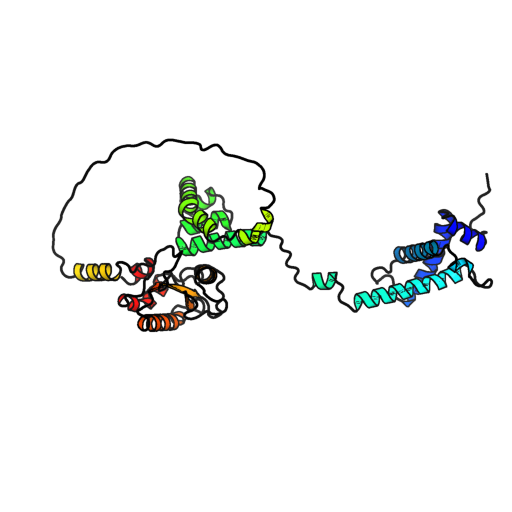TOM 842 C C . LYS A 1 99 ? 19.316 -3.709 -38.076 1.00 85.94 99 LYS A C 1
ATOM 844 O O . LYS A 1 99 ? 18.683 -3.555 -37.037 1.00 85.94 99 LYS A O 1
ATOM 849 N N . LEU A 1 100 ? 18.818 -3.328 -39.251 1.00 84.88 100 LEU A N 1
ATOM 850 C CA . LEU A 1 100 ? 17.480 -2.744 -39.350 1.00 84.88 100 LEU A CA 1
ATOM 851 C C . LEU A 1 100 ? 16.400 -3.754 -38.951 1.00 84.88 100 LEU A C 1
ATOM 853 O O . LEU A 1 100 ? 15.399 -3.358 -38.357 1.00 84.88 100 LEU A O 1
ATOM 857 N N . LYS A 1 101 ? 16.592 -5.049 -39.232 1.00 84.06 101 LYS A N 1
ATOM 858 C CA . LYS A 1 101 ? 15.685 -6.097 -38.744 1.00 84.06 101 LYS A CA 1
ATOM 859 C C . LYS A 1 101 ? 15.777 -6.260 -37.233 1.00 84.06 101 LYS A C 1
ATOM 861 O O . LYS A 1 101 ? 14.732 -6.433 -36.612 1.00 84.06 101 LYS A O 1
ATOM 866 N N . GLU A 1 102 ? 16.976 -6.201 -36.654 1.00 78.19 102 GLU A N 1
ATOM 867 C CA . GLU A 1 102 ? 17.164 -6.238 -35.197 1.00 78.19 102 GLU A CA 1
ATOM 868 C C . GLU A 1 102 ? 16.448 -5.068 -34.523 1.00 78.19 102 GLU A C 1
ATOM 870 O O . GLU A 1 102 ? 15.610 -5.301 -33.657 1.00 78.19 102 GLU A O 1
ATOM 875 N N . VAL A 1 103 ? 16.644 -3.838 -35.010 1.00 73.88 103 VAL A N 1
ATOM 876 C CA . VAL A 1 103 ? 15.948 -2.648 -34.493 1.00 73.88 103 VAL A CA 1
ATOM 877 C C . VAL A 1 103 ? 14.432 -2.796 -34.603 1.00 73.88 103 VAL A C 1
ATOM 879 O O . VAL A 1 103 ? 13.722 -2.542 -33.634 1.00 73.88 103 VAL A O 1
ATOM 882 N N . VAL A 1 104 ? 13.907 -3.260 -35.742 1.00 69.31 104 VAL A N 1
ATOM 883 C CA . VAL A 1 104 ? 12.462 -3.506 -35.900 1.00 69.31 104 VAL A CA 1
ATOM 884 C C . VAL A 1 104 ? 11.965 -4.585 -34.930 1.00 69.31 104 VAL A C 1
ATOM 886 O O . VAL A 1 104 ? 10.887 -4.440 -34.361 1.00 69.31 104 VAL A O 1
ATOM 889 N N . LYS A 1 105 ? 12.736 -5.650 -34.696 1.00 65.81 105 LYS A N 1
ATOM 890 C CA . LYS A 1 105 ? 12.379 -6.726 -33.761 1.00 65.81 105 LYS A CA 1
ATOM 891 C C . LYS A 1 105 ? 12.411 -6.260 -32.301 1.00 65.81 105 LYS A C 1
ATOM 893 O O . LYS A 1 105 ? 11.522 -6.633 -31.543 1.00 65.81 105 LYS A O 1
ATOM 898 N N . GLU A 1 106 ? 13.385 -5.435 -31.927 1.00 58.81 106 GLU A N 1
ATOM 899 C CA . GLU A 1 106 ? 13.506 -4.835 -30.592 1.00 58.81 106 GLU A CA 1
ATOM 900 C C . GLU A 1 106 ? 12.483 -3.729 -30.321 1.00 58.81 106 GLU A C 1
ATOM 902 O O . GLU A 1 106 ? 12.185 -3.476 -29.165 1.00 58.81 106 GLU A O 1
ATOM 907 N N . HIS A 1 107 ? 11.939 -3.076 -31.354 1.00 55.56 107 HIS A N 1
ATOM 908 C CA . HIS A 1 107 ? 10.942 -2.006 -31.197 1.00 55.56 107 HIS A CA 1
ATOM 909 C C . HIS A 1 107 ? 9.493 -2.477 -31.417 1.00 55.56 107 HIS A C 1
ATOM 911 O O . HIS A 1 107 ? 8.560 -1.751 -31.081 1.00 55.56 107 HIS A O 1
ATOM 917 N N . LEU A 1 108 ? 9.274 -3.677 -31.972 1.00 51.94 108 LEU A N 1
ATOM 918 C CA . LEU A 1 108 ? 7.948 -4.320 -32.041 1.00 51.94 108 LEU A CA 1
ATOM 919 C C . LEU A 1 108 ? 7.582 -5.083 -30.762 1.00 51.94 108 LEU A C 1
ATOM 921 O O . LEU A 1 108 ? 6.417 -5.422 -30.561 1.00 51.94 108 LEU A O 1
ATOM 925 N N . PHE A 1 109 ? 8.561 -5.343 -29.901 1.00 52.47 109 PHE A N 1
ATOM 926 C CA . PHE A 1 109 ? 8.347 -5.842 -28.554 1.00 52.47 109 PHE A CA 1
ATOM 927 C C . PHE A 1 109 ? 8.859 -4.793 -27.587 1.00 52.47 109 PHE A C 1
ATOM 929 O O . PHE A 1 109 ? 9.963 -4.298 -27.746 1.00 52.47 109 PHE A O 1
ATOM 936 N N . GLU A 1 110 ? 8.064 -4.455 -26.582 1.00 49.03 110 GLU A N 1
ATOM 937 C CA . GLU A 1 110 ? 8.514 -3.617 -25.478 1.00 49.03 110 GLU A CA 1
ATOM 938 C C . GLU A 1 110 ? 9.820 -4.223 -24.920 1.00 49.03 110 GLU A C 1
ATOM 940 O O . GLU A 1 110 ? 9.846 -5.391 -24.492 1.00 49.03 110 GLU A O 1
ATOM 945 N N . SER A 1 111 ? 10.928 -3.475 -25.028 1.00 58.59 111 SER A N 1
ATOM 946 C CA . SER A 1 111 ? 12.248 -3.946 -24.600 1.00 58.59 111 SER A CA 1
ATOM 947 C C . SER A 1 111 ? 12.177 -4.400 -23.140 1.00 58.59 111 SER A C 1
ATOM 949 O O . SER A 1 111 ? 11.273 -4.012 -22.400 1.00 58.59 111 SER A O 1
ATOM 951 N N . PHE A 1 112 ? 13.072 -5.289 -22.702 1.00 50.31 112 PHE A N 1
ATOM 952 C CA . PHE A 1 112 ? 13.078 -5.687 -21.289 1.00 50.31 112 PHE A CA 1
ATOM 953 C C . PHE A 1 112 ? 13.171 -4.459 -20.373 1.00 50.31 112 PHE A C 1
ATOM 955 O O . PHE A 1 112 ? 12.381 -4.361 -19.444 1.00 50.31 112 PHE A O 1
ATOM 962 N N . GLU A 1 113 ? 14.032 -3.500 -20.720 1.00 59.59 113 GLU A N 1
ATOM 963 C CA . GLU A 1 113 ? 14.154 -2.209 -20.038 1.00 59.59 113 GLU A CA 1
ATOM 964 C C . GLU A 1 113 ? 12.843 -1.413 -20.073 1.00 59.59 113 GLU A C 1
ATOM 966 O O . GLU A 1 113 ? 12.362 -1.006 -19.027 1.00 59.59 113 GLU A O 1
ATOM 971 N N . ALA A 1 114 ? 12.172 -1.290 -21.225 1.00 60.03 114 ALA A N 1
ATOM 972 C CA . ALA A 1 114 ? 10.884 -0.596 -21.310 1.00 60.03 114 ALA A CA 1
ATOM 973 C C . ALA A 1 114 ? 9.776 -1.305 -20.509 1.00 60.03 114 ALA A C 1
ATOM 975 O O . ALA A 1 114 ? 8.961 -0.636 -19.889 1.00 60.03 114 ALA A O 1
ATOM 976 N N . ARG A 1 115 ? 9.778 -2.646 -20.439 1.00 58.94 115 ARG A N 1
ATOM 977 C CA . ARG A 1 115 ? 8.890 -3.451 -19.571 1.00 58.94 115 ARG A CA 1
ATOM 978 C C . ARG A 1 115 ? 9.230 -3.357 -18.088 1.00 58.94 115 ARG A C 1
ATOM 980 O O . ARG A 1 115 ? 8.421 -3.781 -17.259 1.00 58.94 115 ARG A O 1
ATOM 987 N N . GLN A 1 116 ? 10.437 -2.914 -17.757 1.00 52.69 116 GLN A N 1
ATOM 988 C CA . GLN A 1 116 ? 10.888 -2.651 -16.395 1.00 52.69 116 GLN A CA 1
ATOM 989 C C . GLN A 1 116 ? 10.609 -1.197 -16.003 1.00 52.69 116 GLN A C 1
ATOM 991 O O . GLN A 1 116 ? 10.190 -0.963 -14.882 1.00 52.69 116 GLN A O 1
ATOM 996 N N . GLU A 1 117 ? 10.724 -0.244 -16.928 1.00 54.12 117 GLU A N 1
ATOM 997 C CA . GLU A 1 117 ? 10.316 1.154 -16.745 1.00 54.12 117 GLU A CA 1
ATOM 998 C C . GLU A 1 117 ? 8.787 1.323 -16.708 1.00 54.12 117 GLU A C 1
ATOM 1000 O O . GLU A 1 117 ? 8.271 2.146 -15.952 1.00 54.12 117 GLU A O 1
ATOM 1005 N N . SER A 1 118 ? 8.045 0.551 -17.516 1.00 53.25 118 SER A N 1
ATOM 1006 C CA . SER A 1 118 ? 6.575 0.561 -17.549 1.00 53.25 118 SER A CA 1
ATOM 1007 C C . SER A 1 118 ? 5.955 -0.292 -16.444 1.00 53.25 118 SER A C 1
ATOM 1009 O O . SER A 1 118 ? 4.842 -0.010 -15.980 1.00 53.25 118 SER A O 1
ATOM 1011 N N . ARG A 1 119 ? 6.696 -1.282 -15.925 1.00 48.31 119 ARG A N 1
ATOM 1012 C CA . ARG A 1 119 ? 6.463 -1.747 -14.560 1.00 48.31 119 ARG A CA 1
ATOM 1013 C C . ARG A 1 119 ? 6.757 -0.566 -13.651 1.00 48.31 119 ARG A C 1
ATOM 1015 O O . ARG A 1 119 ? 7.830 0.011 -13.700 1.00 48.31 119 ARG A O 1
ATOM 1022 N N . LYS A 1 120 ? 5.846 -0.246 -12.737 1.00 47.06 120 LYS A N 1
ATOM 1023 C CA . LYS A 1 120 ? 6.268 0.417 -11.502 1.00 47.06 120 LYS A CA 1
ATOM 1024 C C . LYS A 1 120 ? 7.255 -0.533 -10.818 1.00 47.06 120 LYS A C 1
ATOM 1026 O O . LYS A 1 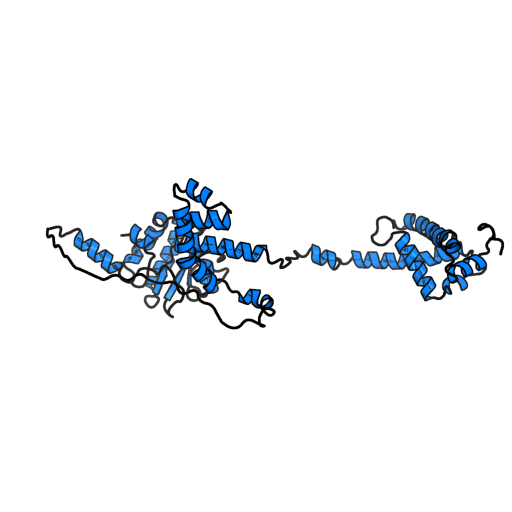120 ? 6.829 -1.394 -10.053 1.00 47.06 120 LYS A O 1
ATOM 1031 N N . MET A 1 121 ? 8.543 -0.444 -11.147 1.00 44.38 121 MET A N 1
ATOM 1032 C CA . MET A 1 121 ? 9.604 -1.045 -10.357 1.00 44.38 121 MET A CA 1
ATOM 1033 C C . MET A 1 121 ? 9.600 -0.308 -9.029 1.00 44.38 121 MET A C 1
ATOM 1035 O O . MET A 1 121 ? 10.231 0.729 -8.847 1.00 44.38 121 MET A O 1
ATOM 1039 N N . GLN A 1 122 ? 8.815 -0.843 -8.104 1.00 39.72 122 GLN A N 1
ATOM 1040 C CA . GLN A 1 122 ? 9.046 -0.657 -6.692 1.00 39.72 122 GLN A CA 1
ATOM 1041 C C . GLN A 1 122 ? 10.348 -1.416 -6.430 1.00 39.72 122 GLN A C 1
ATOM 1043 O O . GLN A 1 122 ? 10.357 -2.634 -6.281 1.00 39.72 122 GLN A O 1
ATOM 1048 N N . PHE A 1 123 ? 11.480 -0.722 -6.539 1.00 35.38 123 PHE A N 1
ATOM 1049 C CA . PHE A 1 123 ? 12.675 -1.221 -5.885 1.00 35.38 123 PHE A CA 1
ATOM 1050 C C . PHE A 1 123 ? 12.341 -1.289 -4.393 1.00 35.38 123 PHE A C 1
ATOM 1052 O O . PHE A 1 123 ? 11.838 -0.304 -3.847 1.00 35.38 123 PHE A O 1
ATOM 1059 N N . ASP A 1 124 ? 12.659 -2.404 -3.737 1.00 44.94 124 ASP A N 1
ATOM 1060 C CA . ASP A 1 124 ? 12.855 -2.427 -2.287 1.00 44.94 124 ASP A CA 1
ATOM 1061 C C . ASP A 1 124 ? 14.118 -1.608 -1.969 1.00 44.94 124 ASP A C 1
ATOM 1063 O O . ASP A 1 124 ? 15.163 -2.130 -1.591 1.00 44.94 124 ASP A O 1
ATOM 1067 N N . VAL A 1 125 ? 14.061 -0.293 -2.194 1.00 41.94 125 VAL A N 1
ATOM 1068 C CA . VAL A 1 125 ? 14.935 0.641 -1.491 1.00 41.94 125 VAL A CA 1
ATOM 1069 C C . VAL A 1 125 ? 14.285 0.838 -0.129 1.00 41.94 125 VAL A C 1
ATOM 1071 O O . VAL A 1 125 ? 13.373 1.646 0.050 1.00 41.94 125 VAL A O 1
ATOM 1074 N N . THR A 1 126 ? 14.734 0.026 0.820 1.00 47.62 126 THR A N 1
ATOM 1075 C CA . THR A 1 126 ? 14.331 0.000 2.226 1.00 47.62 126 THR A CA 1
ATOM 1076 C C . THR A 1 126 ? 14.878 1.197 3.007 1.00 47.62 126 THR A C 1
ATOM 1078 O O . THR A 1 126 ? 15.575 1.004 3.994 1.00 47.62 126 THR A O 1
ATOM 1081 N N . ASP A 1 127 ? 14.566 2.420 2.589 1.00 47.25 127 ASP A N 1
ATOM 1082 C CA . ASP A 1 127 ? 14.713 3.587 3.475 1.00 47.25 127 ASP A CA 1
ATOM 1083 C C . ASP A 1 127 ? 13.336 4.120 3.888 1.00 47.25 127 ASP A C 1
ATOM 1085 O O . ASP A 1 127 ? 13.081 4.347 5.068 1.00 47.25 127 ASP A O 1
ATOM 1089 N N . ASN A 1 128 ? 12.370 4.169 2.964 1.00 51.28 128 ASN A N 1
ATOM 1090 C CA . ASN A 1 128 ? 11.063 4.748 3.279 1.00 51.28 128 ASN A CA 1
ATOM 1091 C C . ASN A 1 128 ? 10.107 3.794 4.008 1.00 51.28 128 ASN A C 1
ATOM 1093 O O . ASN A 1 128 ? 9.217 4.282 4.692 1.00 51.28 128 ASN A O 1
ATOM 1097 N N . GLN A 1 129 ? 10.246 2.466 3.881 1.00 55.09 129 GLN A N 1
ATOM 1098 C CA . GLN A 1 129 ? 9.331 1.536 4.562 1.00 55.09 129 GLN A CA 1
ATOM 1099 C C . GLN A 1 129 ? 9.597 1.515 6.072 1.00 55.09 129 GLN A C 1
ATOM 1101 O O . GLN A 1 129 ? 8.663 1.636 6.850 1.00 55.09 129 GLN A O 1
ATOM 1106 N N . PHE A 1 130 ? 10.868 1.492 6.490 1.00 58.91 130 PHE A N 1
ATOM 1107 C CA . PHE A 1 130 ? 11.228 1.551 7.908 1.00 58.91 130 PHE A CA 1
ATOM 1108 C C . PHE A 1 130 ? 10.861 2.896 8.543 1.00 58.91 130 PHE A C 1
ATOM 1110 O O . PHE A 1 130 ? 10.282 2.919 9.627 1.00 58.91 130 PHE A O 1
ATOM 1117 N N . GLU A 1 131 ? 11.167 4.018 7.878 1.00 60.31 131 GLU A N 1
ATOM 1118 C CA . GLU A 1 131 ? 10.760 5.341 8.368 1.00 60.31 131 GLU A CA 1
ATOM 1119 C C . GLU A 1 131 ? 9.237 5.465 8.442 1.00 60.31 131 GLU A C 1
ATOM 1121 O O . GLU A 1 131 ? 8.711 5.945 9.445 1.00 60.31 131 GLU A O 1
ATOM 1126 N N . HIS A 1 132 ? 8.518 4.975 7.430 1.00 65.75 132 HIS A N 1
ATOM 1127 C CA . HIS A 1 132 ? 7.060 4.964 7.431 1.00 65.75 132 HIS A CA 1
ATOM 1128 C C . HIS A 1 132 ? 6.492 4.086 8.549 1.00 65.75 132 HIS A C 1
ATOM 1130 O O . HIS A 1 132 ? 5.614 4.538 9.279 1.00 65.75 132 HIS A O 1
ATOM 1136 N N . ASP A 1 133 ? 7.023 2.882 8.750 1.00 66.12 133 ASP A N 1
ATOM 1137 C CA . ASP A 1 133 ? 6.583 1.966 9.802 1.00 66.12 133 ASP A CA 1
ATOM 1138 C C . ASP A 1 133 ? 6.909 2.516 11.199 1.00 66.12 133 ASP A C 1
ATOM 1140 O O . ASP A 1 133 ? 6.122 2.356 12.138 1.00 66.12 133 ASP A O 1
ATOM 1144 N N . LEU A 1 134 ? 8.032 3.225 11.347 1.00 69.19 134 LEU A N 1
ATOM 1145 C CA . LEU A 1 134 ? 8.409 3.930 12.569 1.00 69.19 134 LEU A CA 1
ATOM 1146 C C . LEU A 1 134 ? 7.468 5.112 12.843 1.00 69.19 134 LEU A C 1
ATOM 1148 O O . LEU A 1 134 ? 6.966 5.241 13.963 1.00 69.19 134 LEU A O 1
ATOM 1152 N N . TYR A 1 135 ? 7.191 5.949 11.841 1.00 76.12 135 TYR A N 1
ATOM 1153 C CA . TYR A 1 135 ? 6.253 7.068 11.960 1.00 76.12 135 TYR A CA 1
ATOM 1154 C C . TYR A 1 135 ? 4.843 6.577 12.264 1.00 76.12 135 TYR A C 1
ATOM 1156 O O . TYR A 1 135 ? 4.215 7.080 13.196 1.00 76.12 135 TYR A O 1
ATOM 1164 N N . GLN A 1 136 ? 4.385 5.539 11.568 1.00 74.44 136 GLN A N 1
ATOM 1165 C CA . GLN A 1 136 ? 3.085 4.925 11.802 1.00 74.44 136 GLN A CA 1
ATOM 1166 C C . GLN A 1 136 ? 3.003 4.319 13.204 1.00 74.44 136 GLN A C 1
ATOM 1168 O O . GLN A 1 136 ? 1.999 4.489 13.888 1.00 74.44 136 GLN A O 1
ATOM 1173 N N . THR A 1 137 ? 4.077 3.688 13.683 1.00 75.81 137 THR A N 1
ATOM 1174 C CA . THR A 1 137 ? 4.160 3.175 15.057 1.00 75.81 137 THR A CA 1
ATOM 1175 C C . THR A 1 137 ? 4.042 4.299 16.087 1.00 75.81 137 THR A C 1
ATOM 1177 O O . THR A 1 137 ? 3.317 4.163 17.074 1.00 75.81 137 THR A O 1
ATOM 1180 N N . ILE A 1 138 ? 4.724 5.424 15.873 1.00 79.69 138 ILE A N 1
ATOM 1181 C CA . ILE A 1 138 ? 4.658 6.581 16.775 1.00 79.69 138 ILE A CA 1
ATOM 1182 C C . ILE A 1 138 ? 3.263 7.219 16.749 1.00 79.69 138 ILE A C 1
ATOM 1184 O O . ILE A 1 138 ? 2.748 7.594 17.807 1.00 79.69 138 ILE A O 1
ATOM 1188 N N . GLU A 1 139 ? 2.627 7.311 15.580 1.00 76.06 139 GLU A N 1
ATOM 1189 C CA . GLU A 1 139 ? 1.242 7.771 15.465 1.00 76.06 139 GLU A CA 1
ATOM 1190 C C . GLU A 1 139 ? 0.261 6.832 16.165 1.00 76.06 139 GLU A C 1
ATOM 1192 O O . GLU A 1 139 ? -0.579 7.301 16.935 1.00 76.06 139 GLU A O 1
ATOM 1197 N N . ASP A 1 140 ? 0.387 5.524 15.947 1.00 76.12 140 ASP A N 1
ATOM 1198 C CA . ASP A 1 140 ? -0.440 4.505 16.587 1.00 76.12 140 ASP A CA 1
ATOM 1199 C C . ASP A 1 140 ? -0.305 4.599 18.110 1.00 76.12 140 ASP A C 1
ATOM 1201 O O . ASP A 1 140 ? -1.311 4.618 18.819 1.00 76.12 140 ASP A O 1
ATOM 1205 N N . ILE A 1 141 ? 0.920 4.754 18.623 1.00 76.62 141 ILE A N 1
ATOM 1206 C CA . ILE A 1 141 ? 1.166 4.920 20.058 1.00 76.62 141 ILE A CA 1
ATOM 1207 C C . ILE A 1 141 ? 0.523 6.206 20.590 1.00 76.62 141 ILE A C 1
ATOM 1209 O O . ILE A 1 141 ? -0.142 6.186 21.631 1.00 76.62 141 ILE A O 1
ATOM 1213 N N . GLY A 1 142 ? 0.725 7.325 19.891 1.00 73.00 142 GLY A N 1
ATOM 1214 C CA . GLY A 1 142 ? 0.175 8.624 20.273 1.00 73.00 142 GLY A CA 1
ATOM 1215 C C . GLY A 1 142 ? -1.350 8.603 20.329 1.00 73.00 142 GLY A C 1
ATOM 1216 O O . GLY A 1 142 ? -1.941 9.036 21.319 1.00 73.00 142 GLY A O 1
ATOM 1217 N N . ASN A 1 143 ? -1.979 8.033 19.304 1.00 70.75 143 ASN A N 1
ATOM 1218 C CA . ASN A 1 143 ? -3.428 7.990 19.165 1.00 70.75 143 ASN A CA 1
ATOM 1219 C C . ASN A 1 143 ? -4.070 6.954 20.104 1.00 70.75 143 ASN A C 1
ATOM 1221 O O . ASN A 1 143 ? -5.112 7.239 20.686 1.00 70.75 143 ASN A O 1
ATOM 1225 N N . PHE A 1 144 ? -3.461 5.778 20.287 1.00 68.31 144 PHE A N 1
ATOM 1226 C CA . PHE A 1 144 ? -4.062 4.681 21.053 1.00 68.31 144 PHE A CA 1
ATOM 1227 C C . PHE A 1 144 ? -3.789 4.763 22.564 1.00 68.31 144 PHE A C 1
ATOM 1229 O O . PHE A 1 144 ? -4.699 4.527 23.357 1.00 68.31 144 PHE A O 1
ATOM 1236 N N . TYR A 1 145 ? -2.569 5.114 22.996 1.00 68.69 145 TYR A N 1
ATOM 1237 C CA . TYR A 1 145 ? -2.210 5.067 24.426 1.00 68.69 145 TYR A CA 1
ATOM 1238 C C . TYR A 1 145 ? -2.379 6.387 25.158 1.00 68.69 145 TYR A C 1
ATOM 1240 O O . TYR A 1 145 ? -2.727 6.393 26.344 1.00 68.69 145 TYR A O 1
ATOM 1248 N N . TYR A 1 146 ? -2.103 7.496 24.477 1.00 72.38 146 TYR A N 1
ATOM 1249 C CA . TYR A 1 146 ? -2.131 8.812 25.103 1.00 72.38 146 TYR A CA 1
ATOM 1250 C C . TYR A 1 146 ? -3.327 9.662 24.667 1.00 72.38 146 TYR A C 1
ATOM 1252 O O . TYR A 1 146 ? -3.759 10.506 25.446 1.00 72.38 146 TYR A O 1
ATOM 1260 N N . GLY A 1 147 ? -3.877 9.425 23.475 1.00 63.72 147 GLY A N 1
ATOM 1261 C CA . GLY A 1 147 ? -4.916 10.253 22.867 1.00 63.72 147 GLY A CA 1
ATOM 1262 C C . GLY A 1 147 ? -4.316 11.400 22.050 1.00 63.72 147 GLY A C 1
ATOM 1263 O O . GLY A 1 147 ? -3.232 11.910 22.376 1.00 63.72 147 GLY A O 1
ATOM 1264 N N . ARG A 1 148 ? -5.026 11.795 20.983 1.00 65.31 148 ARG A N 1
ATOM 1265 C CA . ARG A 1 148 ? -4.550 12.704 19.923 1.00 65.31 148 ARG A CA 1
ATOM 1266 C C . ARG A 1 148 ? -3.899 13.977 20.472 1.00 65.31 148 ARG A C 1
ATOM 1268 O O . ARG A 1 148 ? -2.766 14.268 20.087 1.00 65.31 148 ARG A O 1
ATOM 1275 N N . ASP A 1 149 ? -4.562 14.630 21.426 1.00 69.75 149 ASP A N 1
ATOM 1276 C CA . ASP A 1 149 ? -4.197 15.958 21.946 1.00 69.75 149 ASP A CA 1
ATOM 1277 C C . ASP A 1 149 ? -3.489 15.933 23.306 1.00 69.75 149 ASP A C 1
ATOM 1279 O O . ASP A 1 149 ? -3.243 16.962 23.944 1.00 69.75 149 ASP A O 1
ATOM 1283 N N . SER A 1 150 ? -3.106 14.749 23.778 1.00 81.06 150 SER A N 1
ATOM 1284 C CA . SER A 1 150 ? -2.311 14.661 24.994 1.00 81.06 150 SER A CA 1
ATOM 1285 C C . SER A 1 150 ? -0.931 15.291 24.785 1.00 81.06 150 SER A C 1
ATOM 1287 O O . SER A 1 150 ? -0.267 15.091 23.765 1.00 81.06 150 SER A O 1
ATOM 1289 N N . LYS A 1 151 ? -0.424 15.988 25.812 1.00 81.38 151 LYS A N 1
ATOM 1290 C CA . LYS A 1 151 ? 0.944 16.548 25.794 1.00 81.38 151 LYS A CA 1
ATOM 1291 C C . LYS A 1 151 ? 1.996 15.496 25.429 1.00 81.38 151 LYS A C 1
ATOM 1293 O O . LYS A 1 151 ? 2.996 15.820 24.811 1.00 81.38 151 LYS A O 1
ATOM 1298 N N . ASN A 1 152 ? 1.766 14.243 25.810 1.00 82.50 152 ASN A N 1
ATOM 1299 C CA . ASN A 1 152 ? 2.652 13.120 25.534 1.00 82.50 152 ASN A CA 1
ATOM 1300 C C . ASN A 1 152 ? 2.641 12.715 24.047 1.00 82.50 152 ASN A C 1
ATOM 1302 O O . ASN A 1 152 ? 3.713 12.593 23.457 1.00 82.50 152 ASN A O 1
ATOM 1306 N N . SER A 1 153 ? 1.459 12.597 23.428 1.00 82.56 153 SER A N 1
ATOM 1307 C CA . SER A 1 153 ? 1.308 12.372 21.980 1.00 82.56 153 SER A CA 1
ATOM 1308 C C . SER A 1 153 ? 1.951 13.501 21.171 1.00 82.56 153 SER A C 1
ATOM 1310 O O . SER A 1 153 ? 2.752 13.241 20.275 1.00 82.56 153 SER A O 1
ATOM 1312 N N . ILE A 1 154 ? 1.696 14.758 21.551 1.00 81.31 154 ILE A N 1
ATOM 1313 C CA . ILE A 1 154 ? 2.263 15.930 20.870 1.00 81.31 154 ILE A CA 1
ATOM 1314 C C . ILE A 1 154 ? 3.792 15.948 20.988 1.00 81.31 154 ILE A C 1
ATOM 1316 O O . ILE A 1 154 ? 4.473 16.174 19.994 1.00 81.31 154 ILE A O 1
ATOM 1320 N N . ILE A 1 155 ? 4.355 15.650 22.169 1.00 84.69 155 ILE A N 1
ATOM 1321 C CA . ILE A 1 155 ? 5.814 15.546 22.345 1.00 84.69 155 ILE A CA 1
ATOM 1322 C C . ILE A 1 155 ? 6.402 14.471 21.421 1.00 84.69 155 ILE A C 1
ATOM 1324 O O . ILE A 1 155 ? 7.433 14.723 20.801 1.00 84.69 155 ILE A O 1
ATOM 1328 N N . LEU A 1 156 ? 5.775 13.294 21.313 1.00 84.62 156 LEU A N 1
ATOM 1329 C CA . LEU A 1 156 ? 6.262 12.221 20.440 1.00 84.62 156 LEU A CA 1
ATOM 1330 C C . LEU A 1 156 ? 6.213 12.620 18.959 1.00 84.62 156 LEU A C 1
ATOM 1332 O O . LEU A 1 156 ? 7.216 12.457 18.265 1.00 84.62 156 LEU A O 1
ATOM 1336 N N . LYS A 1 157 ? 5.099 13.199 18.495 1.00 82.25 157 LYS A N 1
ATOM 1337 C CA . LYS A 1 157 ? 4.939 13.662 17.106 1.00 82.25 157 LYS A CA 1
ATOM 1338 C C . LYS A 1 157 ? 5.937 14.767 16.761 1.00 82.25 157 LYS A C 1
ATOM 1340 O O . LYS A 1 157 ? 6.682 14.638 15.793 1.00 82.25 157 LYS A O 1
ATOM 1345 N N . MET A 1 158 ? 6.028 15.798 17.601 1.00 80.50 158 MET A N 1
ATOM 1346 C CA . MET A 1 158 ? 6.938 16.918 17.364 1.00 80.50 158 MET A CA 1
ATOM 1347 C C . MET A 1 158 ? 8.407 16.480 17.340 1.00 80.50 158 MET A C 1
ATOM 1349 O O . MET A 1 158 ? 9.176 16.971 16.521 1.00 80.50 158 MET A O 1
ATOM 1353 N N . LEU A 1 159 ? 8.818 15.567 18.228 1.00 81.88 159 LEU A N 1
ATOM 1354 C CA . LEU A 1 159 ? 10.213 15.123 18.299 1.00 81.88 159 LEU A CA 1
ATOM 1355 C C . LEU A 1 159 ? 10.590 14.143 17.185 1.00 81.88 159 LEU A C 1
ATOM 1357 O O . LEU A 1 159 ? 11.669 14.276 16.615 1.00 81.88 159 LEU A O 1
ATOM 1361 N N . TYR A 1 160 ? 9.745 13.148 16.912 1.00 80.62 160 TYR A N 1
ATOM 1362 C CA . TYR A 1 160 ? 10.140 11.989 16.107 1.00 80.62 160 TYR A CA 1
ATOM 1363 C C . TYR A 1 160 ? 9.510 11.930 14.715 1.00 80.62 160 TYR A C 1
ATOM 1365 O O . TYR A 1 160 ? 10.034 11.207 13.878 1.00 80.62 160 TYR A O 1
ATOM 1373 N N . ILE A 1 161 ? 8.435 12.679 14.456 1.00 78.25 161 ILE A N 1
ATOM 1374 C CA . ILE A 1 161 ? 7.818 12.771 13.123 1.00 78.25 161 ILE A CA 1
ATOM 1375 C C . ILE A 1 161 ? 8.189 14.106 12.474 1.00 78.25 161 ILE A C 1
ATOM 1377 O O . ILE A 1 161 ? 8.684 14.149 11.355 1.00 78.25 161 ILE A O 1
ATOM 1381 N N . GLU A 1 162 ? 8.001 15.210 13.196 1.00 75.38 162 GLU A N 1
ATOM 1382 C CA . GLU A 1 162 ? 8.219 16.562 12.661 1.00 75.38 162 GLU A CA 1
ATOM 1383 C C . GLU A 1 162 ? 9.671 17.056 12.823 1.00 75.38 162 GLU A C 1
ATOM 1385 O O . GLU A 1 162 ? 10.062 18.056 12.221 1.00 75.38 162 GLU A O 1
ATOM 1390 N N . GLY A 1 163 ? 10.484 16.371 13.636 1.00 74.94 163 GLY A N 1
ATOM 1391 C CA . GLY A 1 163 ? 11.915 16.653 13.792 1.00 74.94 163 GLY A CA 1
ATOM 1392 C C . GLY A 1 163 ? 12.254 17.924 14.585 1.00 74.94 163 GLY A C 1
ATOM 1393 O O . GLY A 1 163 ? 13.364 18.453 14.464 1.00 74.94 163 GLY A O 1
ATOM 1394 N N . PHE A 1 164 ? 11.337 18.439 15.409 1.00 74.69 164 PHE A N 1
ATOM 1395 C CA . PHE A 1 164 ? 11.615 19.580 16.282 1.00 74.69 164 PHE A CA 1
ATOM 1396 C C . PHE A 1 164 ? 12.658 19.235 17.346 1.00 74.69 164 PHE A C 1
ATOM 1398 O O . PHE A 1 164 ? 12.702 18.140 17.908 1.00 74.69 164 PHE A O 1
ATOM 1405 N N . ARG A 1 165 ? 13.480 20.220 17.723 1.00 79.56 165 ARG A N 1
ATOM 1406 C CA . ARG A 1 165 ? 14.408 20.055 18.848 1.00 79.56 165 ARG A CA 1
ATOM 1407 C C . ARG A 1 165 ? 13.639 20.174 20.159 1.00 79.56 165 ARG A C 1
ATOM 1409 O O . ARG A 1 165 ? 12.768 21.026 20.300 1.00 79.56 165 ARG A O 1
ATOM 1416 N N . GLY A 1 166 ? 14.038 19.422 21.185 1.00 73.56 166 GLY A N 1
ATOM 1417 C CA . GLY A 1 166 ? 13.339 19.420 22.481 1.00 73.56 166 GLY A CA 1
ATOM 1418 C C . GLY A 1 166 ? 13.194 20.790 23.165 1.00 73.56 166 GLY A C 1
ATOM 1419 O O . GLY A 1 166 ? 12.253 20.990 23.926 1.00 73.56 166 GLY A O 1
ATOM 1420 N N . LYS A 1 167 ? 14.076 21.759 22.873 1.00 79.75 167 LYS A N 1
ATOM 1421 C CA . LYS A 1 167 ? 13.935 23.152 23.346 1.00 79.75 167 LYS A CA 1
ATOM 1422 C C . LYS A 1 167 ? 12.768 23.885 22.675 1.00 79.75 167 LYS A C 1
ATOM 1424 O O . LYS A 1 167 ? 12.085 24.655 23.342 1.00 79.75 167 LYS A O 1
ATOM 1429 N N . ASP A 1 168 ? 12.546 23.618 21.391 1.00 75.88 168 ASP A N 1
ATOM 1430 C CA . ASP A 1 168 ? 11.492 24.226 20.579 1.00 75.88 168 ASP A CA 1
ATOM 1431 C C . ASP A 1 168 ? 10.126 23.630 20.984 1.00 75.88 168 ASP A C 1
ATOM 1433 O O . ASP A 1 168 ? 9.179 24.366 21.258 1.00 75.88 168 ASP A O 1
ATOM 1437 N N . VAL A 1 169 ? 10.073 22.310 21.212 1.00 83.50 169 VAL A N 1
ATOM 1438 C CA . VAL A 1 169 ? 8.899 21.610 21.778 1.00 83.50 169 VAL A CA 1
ATOM 1439 C C . VAL A 1 169 ? 8.537 22.131 23.173 1.00 83.50 169 VAL A C 1
ATOM 1441 O O . VAL A 1 169 ? 7.371 22.385 23.475 1.00 83.50 169 VAL A O 1
ATOM 1444 N N . ALA A 1 170 ? 9.536 22.324 24.040 1.00 83.12 170 ALA A N 1
ATOM 1445 C CA . ALA A 1 170 ? 9.327 22.847 25.388 1.00 83.12 170 ALA A CA 1
ATOM 1446 C C . ALA A 1 170 ? 8.714 24.254 25.372 1.00 83.12 170 ALA A C 1
ATOM 1448 O O . ALA A 1 170 ? 7.798 24.535 26.145 1.00 83.12 170 ALA A O 1
ATOM 1449 N N . MET A 1 171 ? 9.180 25.109 24.460 1.00 79.25 171 MET A N 1
ATOM 1450 C CA . MET A 1 171 ? 8.652 26.458 24.273 1.00 79.25 171 MET A CA 1
ATOM 1451 C C . MET A 1 171 ? 7.188 26.433 23.825 1.00 79.25 171 MET A C 1
ATOM 1453 O O . MET A 1 171 ? 6.362 27.130 24.410 1.00 79.25 171 MET A O 1
ATOM 1457 N N . GLN A 1 172 ? 6.856 25.587 22.849 1.00 80.12 172 GLN A N 1
ATOM 1458 C CA . GLN A 1 172 ? 5.506 25.482 22.291 1.00 80.12 172 GLN A CA 1
ATOM 1459 C C . GLN A 1 172 ? 4.484 24.924 23.291 1.00 80.12 172 GLN A C 1
ATOM 1461 O O . GLN A 1 172 ? 3.329 25.343 23.298 1.00 80.12 172 GLN A O 1
ATOM 1466 N N . LEU A 1 173 ? 4.910 24.023 24.180 1.00 83.38 173 LEU A N 1
ATOM 1467 C CA . LEU A 1 173 ? 4.048 23.417 25.202 1.00 83.38 173 LEU A CA 1
ATOM 1468 C C . LEU A 1 173 ? 4.042 24.167 26.544 1.00 83.38 173 LEU A C 1
ATOM 1470 O O . LEU A 1 173 ? 3.376 23.725 27.486 1.00 83.38 173 LEU A O 1
ATOM 1474 N N . GLY A 1 174 ? 4.791 25.269 26.663 1.00 84.06 174 GLY A N 1
ATOM 1475 C CA . GLY A 1 174 ? 4.915 26.035 27.907 1.00 84.06 174 GLY A CA 1
ATOM 1476 C C . GLY A 1 174 ? 5.575 25.241 29.042 1.00 84.06 174 GLY A C 1
ATOM 1477 O O . GLY A 1 174 ? 5.153 25.331 30.195 1.00 84.06 174 GLY A O 1
ATOM 1478 N N . MET A 1 175 ? 6.575 24.414 28.725 1.00 86.06 175 MET A N 1
ATOM 1479 C CA . MET A 1 175 ? 7.270 23.525 29.663 1.00 86.06 175 MET A CA 1
ATOM 1480 C C . MET A 1 175 ? 8.779 23.796 29.692 1.00 86.06 175 MET A C 1
ATOM 1482 O O . MET A 1 175 ? 9.331 24.475 28.832 1.00 86.06 175 MET A O 1
ATOM 1486 N N . THR A 1 176 ? 9.487 23.239 30.679 1.00 86.44 176 THR A N 1
ATOM 1487 C CA . THR A 1 176 ? 10.957 23.265 30.681 1.00 86.44 176 THR A CA 1
ATOM 1488 C C . THR A 1 176 ? 11.512 22.163 29.777 1.00 86.44 176 THR A C 1
ATOM 1490 O O . THR A 1 176 ? 10.946 21.073 29.691 1.00 86.44 176 THR A O 1
ATOM 1493 N N . ALA A 1 177 ? 12.664 22.403 29.142 1.00 80.75 177 ALA A N 1
ATOM 1494 C CA . ALA A 1 177 ? 13.322 21.394 28.303 1.00 80.75 177 ALA A CA 1
ATOM 1495 C C . ALA A 1 177 ? 13.628 20.094 29.074 1.00 80.75 177 ALA A C 1
ATOM 1497 O O . ALA A 1 177 ? 13.479 19.004 28.532 1.00 80.75 177 ALA A O 1
ATOM 1498 N N . SER A 1 178 ? 13.974 20.201 30.365 1.00 79.69 178 SER A N 1
ATOM 1499 C CA . SER A 1 178 ? 14.184 19.039 31.241 1.00 79.69 178 SER A CA 1
ATOM 1500 C C . SER A 1 178 ? 12.906 18.210 31.421 1.00 79.69 178 SER A C 1
ATOM 1502 O O . SER A 1 178 ? 12.951 16.984 31.345 1.00 79.69 178 SER A O 1
ATOM 1504 N N . ALA A 1 179 ? 11.748 18.863 31.578 1.00 79.69 179 ALA A N 1
ATOM 1505 C CA . ALA A 1 179 ? 10.468 18.171 31.696 1.00 79.69 179 ALA A CA 1
ATOM 1506 C C . ALA A 1 179 ? 10.080 17.433 30.402 1.00 79.69 179 ALA A C 1
ATOM 1508 O O . ALA A 1 179 ? 9.532 16.334 30.481 1.00 79.69 179 ALA A O 1
ATOM 1509 N N . VAL A 1 180 ? 10.390 17.994 29.225 1.00 83.19 180 VAL A N 1
ATOM 1510 C CA . VAL A 1 180 ? 10.192 17.314 27.929 1.00 83.19 180 VAL A CA 1
ATOM 1511 C C . VAL A 1 180 ? 11.090 16.081 27.824 1.00 83.19 180 VAL A C 1
ATOM 1513 O O . VAL A 1 180 ? 10.594 15.001 27.512 1.00 83.19 180 VAL A O 1
ATOM 1516 N N . THR A 1 181 ? 12.378 16.199 28.162 1.00 81.81 181 THR A N 1
ATOM 1517 C CA . THR A 1 181 ? 13.320 15.067 28.133 1.00 81.81 181 THR A CA 1
ATOM 1518 C C . THR A 1 181 ? 12.905 13.945 29.083 1.00 81.81 181 THR A C 1
ATOM 1520 O O . THR A 1 181 ? 12.863 12.788 28.672 1.00 81.81 181 THR A O 1
ATOM 1523 N N . GLN A 1 182 ? 12.556 14.268 30.332 1.00 83.94 182 GLN A N 1
ATOM 1524 C CA . GLN A 1 182 ? 12.128 13.270 31.320 1.00 83.94 182 GLN A CA 1
ATOM 1525 C C . GLN A 1 182 ? 10.847 12.553 30.888 1.00 83.94 182 GLN A C 1
ATOM 1527 O O . GLN A 1 182 ? 10.746 11.333 31.007 1.00 83.94 182 GLN A O 1
ATOM 1532 N N . ARG A 1 183 ? 9.871 13.298 30.352 1.00 85.88 183 ARG A N 1
ATOM 1533 C CA . ARG A 1 183 ? 8.643 12.709 29.805 1.00 85.88 183 ARG A CA 1
ATOM 1534 C C . ARG A 1 183 ? 8.946 11.805 28.621 1.00 85.88 183 ARG A C 1
ATOM 1536 O O . ARG A 1 183 ? 8.451 10.687 28.605 1.00 85.88 183 ARG A O 1
ATOM 1543 N N . CYS A 1 184 ? 9.782 12.248 27.685 1.00 84.81 184 CYS A N 1
ATOM 1544 C CA . CYS A 1 184 ? 10.189 11.448 26.535 1.00 84.81 184 CYS A CA 1
ATOM 1545 C C . CYS A 1 184 ? 10.852 10.136 26.969 1.00 84.81 184 CYS A C 1
ATOM 1547 O O . CYS A 1 184 ? 10.395 9.069 26.579 1.00 84.81 184 CYS A O 1
ATOM 1549 N N . GLN A 1 185 ? 11.839 10.190 27.868 1.00 80.44 185 GLN A N 1
ATOM 1550 C CA . GLN A 1 185 ? 12.491 8.989 28.402 1.00 80.44 185 GLN A CA 1
ATOM 1551 C C . GLN A 1 185 ? 11.494 8.025 29.047 1.00 80.44 185 GLN A C 1
ATOM 1553 O O . GLN A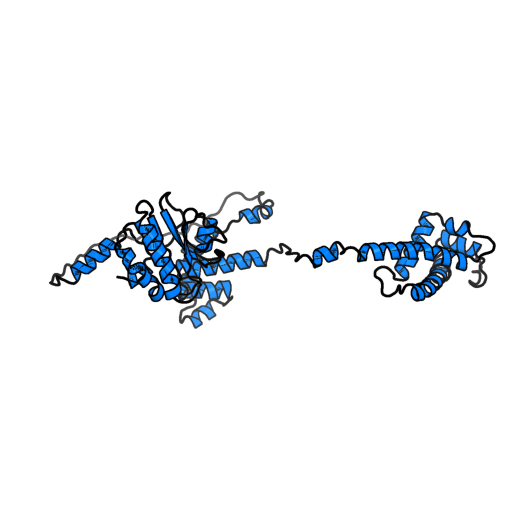 1 185 ? 11.550 6.822 28.793 1.00 80.44 185 GLN A O 1
ATOM 1558 N N . LYS A 1 186 ? 10.550 8.548 29.835 1.00 83.69 186 LYS A N 1
ATOM 1559 C CA . LYS A 1 186 ? 9.499 7.734 30.445 1.00 83.69 186 LYS A CA 1
ATOM 1560 C C . LYS A 1 186 ? 8.603 7.073 29.392 1.00 83.69 186 LYS A C 1
ATOM 1562 O O . LYS A 1 186 ? 8.374 5.874 29.467 1.00 83.69 186 LYS A O 1
ATOM 1567 N N . MET A 1 187 ? 8.151 7.817 28.380 1.00 86.69 187 MET A N 1
ATOM 1568 C CA . MET A 1 187 ? 7.348 7.264 27.278 1.00 86.69 187 MET A CA 1
ATOM 1569 C C . MET A 1 187 ? 8.117 6.206 26.482 1.00 86.69 187 MET A C 1
ATOM 1571 O O . MET A 1 187 ? 7.551 5.170 26.137 1.00 86.69 187 MET A O 1
ATOM 1575 N N . MET A 1 188 ? 9.411 6.431 26.235 1.00 81.50 188 MET A N 1
ATOM 1576 C CA . MET A 1 188 ? 10.258 5.473 25.529 1.00 81.50 188 MET A CA 1
ATOM 1577 C C . MET A 1 188 ? 10.341 4.139 26.271 1.00 81.50 188 MET A C 1
ATOM 1579 O O . MET A 1 188 ? 10.158 3.093 25.655 1.00 81.50 188 MET A O 1
ATOM 1583 N N . HIS A 1 189 ? 10.573 4.165 27.583 1.00 81.69 189 HIS A N 1
ATOM 1584 C CA . HIS A 1 189 ? 10.707 2.946 28.383 1.00 81.69 189 HIS A CA 1
ATOM 1585 C C . HIS A 1 189 ? 9.378 2.251 28.678 1.00 81.69 189 HIS A C 1
ATOM 1587 O O . HIS A 1 189 ? 9.313 1.027 28.589 1.00 81.69 189 HIS A O 1
ATOM 1593 N N . ASP A 1 190 ? 8.340 3.015 29.013 1.00 78.94 190 ASP A N 1
ATOM 1594 C CA . ASP A 1 190 ? 7.077 2.453 29.494 1.00 78.94 190 ASP A CA 1
ATOM 1595 C C . ASP A 1 190 ? 6.167 1.997 28.341 1.00 78.94 190 ASP A C 1
ATOM 1597 O O . ASP A 1 190 ? 5.324 1.125 28.539 1.00 78.94 190 ASP A O 1
ATOM 1601 N N . VAL A 1 191 ? 6.306 2.593 27.147 1.00 79.38 191 VAL A N 1
ATOM 1602 C CA . VAL A 1 191 ? 5.333 2.445 26.049 1.00 79.38 191 VAL A CA 1
ATOM 1603 C C . VAL A 1 191 ? 6.010 2.168 24.707 1.00 79.38 191 VAL A C 1
ATOM 1605 O O . VAL A 1 191 ? 5.754 1.122 24.117 1.00 79.38 191 VAL A O 1
ATOM 1608 N N . VAL A 1 192 ? 6.896 3.047 24.222 1.00 78.19 192 VAL A N 1
ATOM 1609 C CA . VAL A 1 192 ? 7.398 2.970 22.833 1.00 78.19 192 VAL A CA 1
ATOM 1610 C C . VAL A 1 192 ? 8.287 1.749 22.597 1.00 78.19 192 VAL A C 1
ATOM 1612 O O . VAL A 1 192 ? 8.042 0.997 21.660 1.00 78.19 192 VAL A O 1
ATOM 1615 N N . ILE A 1 193 ? 9.294 1.506 23.442 1.00 75.94 193 ILE A N 1
ATOM 1616 C CA . ILE A 1 193 ? 10.206 0.360 23.288 1.00 75.94 193 ILE A CA 1
ATOM 1617 C C . ILE A 1 193 ? 9.465 -0.977 23.467 1.00 75.94 193 ILE A C 1
ATOM 1619 O O . ILE A 1 193 ? 9.670 -1.862 22.634 1.00 75.94 193 ILE A O 1
ATOM 1623 N N . PRO A 1 194 ? 8.614 -1.170 24.500 1.00 75.81 194 PRO A N 1
ATOM 1624 C CA . PRO A 1 194 ? 7.813 -2.388 24.625 1.00 75.81 194 PRO A CA 1
ATOM 1625 C C . PRO A 1 194 ? 6.882 -2.624 23.434 1.00 75.81 194 PRO A C 1
ATOM 1627 O O . PRO A 1 194 ? 6.794 -3.755 22.961 1.00 75.81 194 PRO A O 1
ATOM 1630 N N . TYR A 1 195 ? 6.226 -1.572 22.931 1.00 69.88 195 TYR A N 1
ATOM 1631 C CA . TYR A 1 195 ? 5.365 -1.659 21.752 1.00 69.88 195 TYR A CA 1
ATOM 1632 C C . TYR A 1 195 ? 6.175 -2.067 20.517 1.00 69.88 195 TYR A C 1
ATOM 1634 O O . TYR A 1 195 ? 5.837 -3.045 19.856 1.00 69.88 195 TYR A O 1
ATOM 1642 N N . PHE A 1 196 ? 7.297 -1.390 20.260 1.00 71.50 196 PHE A N 1
ATOM 1643 C CA . PHE A 1 196 ? 8.164 -1.690 19.123 1.00 71.50 196 PHE A CA 1
ATOM 1644 C C . PHE A 1 196 ? 8.663 -3.138 19.173 1.00 71.50 196 PHE A C 1
ATOM 1646 O O . PHE A 1 196 ? 8.450 -3.889 18.236 1.00 71.50 196 PHE A O 1
ATOM 1653 N N . LYS A 1 197 ? 9.217 -3.602 20.299 1.00 68.12 197 LYS A N 1
ATOM 1654 C CA . LYS A 1 197 ? 9.715 -4.987 20.426 1.00 68.12 197 LYS A CA 1
ATOM 1655 C C . LYS A 1 197 ? 8.658 -6.073 20.202 1.00 68.12 197 LYS A C 1
ATOM 1657 O O . LYS A 1 197 ? 9.030 -7.212 19.946 1.00 68.12 197 LYS A O 1
ATOM 1662 N N . LYS A 1 198 ? 7.377 -5.753 20.390 1.00 63.81 198 LYS A N 1
ATOM 1663 C CA . LYS A 1 198 ? 6.278 -6.724 20.359 1.00 63.81 198 LYS A CA 1
ATOM 1664 C C . LYS A 1 198 ? 5.517 -6.725 19.036 1.00 63.81 198 LYS A C 1
ATOM 1666 O O . LYS A 1 198 ? 5.061 -7.782 18.617 1.00 63.81 198 LYS A O 1
ATOM 1671 N N . TYR A 1 199 ? 5.379 -5.558 18.412 1.00 62.72 199 TYR A N 1
ATOM 1672 C CA . TYR A 1 199 ? 4.578 -5.358 17.201 1.00 62.72 199 TYR A CA 1
ATOM 1673 C C . TYR A 1 199 ? 5.419 -5.074 15.949 1.00 62.72 199 TYR A C 1
ATOM 1675 O O . TYR A 1 199 ? 4.874 -5.073 14.847 1.00 62.72 199 TYR A O 1
ATOM 1683 N N . PHE A 1 200 ? 6.723 -4.823 16.101 1.00 61.03 200 PHE A N 1
ATOM 1684 C CA . PHE A 1 200 ? 7.656 -4.707 14.985 1.00 61.03 200 PHE A CA 1
ATOM 1685 C C . PHE A 1 200 ? 8.225 -6.093 14.660 1.00 61.03 200 PHE A C 1
ATOM 1687 O O . PHE A 1 200 ? 9.019 -6.646 15.425 1.00 61.03 200 PHE A O 1
ATOM 1694 N N . ASP A 1 201 ? 7.790 -6.669 13.541 1.00 53.38 201 ASP A N 1
ATOM 1695 C CA . ASP A 1 201 ? 8.262 -7.968 13.076 1.00 53.38 201 ASP A CA 1
ATOM 1696 C C . ASP A 1 201 ? 9.597 -7.818 12.331 1.00 53.38 201 ASP A C 1
ATOM 1698 O O . ASP A 1 201 ? 9.654 -7.462 11.158 1.00 53.38 201 ASP A O 1
ATOM 1702 N N . ALA A 1 202 ? 10.703 -8.100 13.022 1.00 49.97 202 ALA A N 1
ATOM 1703 C CA . ALA A 1 202 ? 12.027 -8.107 12.404 1.00 49.97 202 ALA A CA 1
ATOM 1704 C C . ALA A 1 202 ? 12.248 -9.305 11.455 1.00 49.97 202 ALA A C 1
ATOM 1706 O O . ALA A 1 202 ? 13.284 -9.359 10.790 1.00 49.97 202 ALA A O 1
ATOM 1707 N N . SER A 1 203 ? 11.324 -10.276 11.386 1.00 45.38 203 SER A N 1
ATOM 1708 C CA . SER A 1 203 ? 11.467 -11.456 10.525 1.00 45.38 203 SER A CA 1
ATOM 1709 C C . SER A 1 203 ? 11.331 -11.136 9.031 1.00 45.38 203 SER A C 1
ATOM 1711 O O . SER A 1 203 ? 11.960 -11.821 8.224 1.00 45.38 203 SER A O 1
ATOM 1713 N N . GLU A 1 204 ? 10.667 -10.032 8.662 1.00 42.62 204 GLU A N 1
ATOM 1714 C CA . GLU A 1 204 ? 10.699 -9.472 7.296 1.00 42.62 204 GLU A CA 1
ATOM 1715 C C . GLU A 1 204 ? 12.092 -8.946 6.895 1.00 42.62 204 GLU A C 1
ATOM 1717 O O . GLU A 1 204 ? 12.422 -8.895 5.713 1.00 42.62 204 GLU A O 1
ATOM 1722 N N . TYR A 1 205 ? 12.958 -8.649 7.869 1.00 45.19 205 TYR A N 1
ATOM 1723 C CA . TYR A 1 205 ? 14.339 -8.189 7.673 1.00 45.19 205 TYR A CA 1
ATOM 1724 C C . TYR A 1 205 ? 15.388 -9.241 8.076 1.00 45.19 205 TYR A C 1
ATOM 1726 O O . TYR A 1 205 ? 16.593 -8.975 8.052 1.00 45.19 205 TYR A O 1
ATOM 1734 N N . GLY A 1 206 ? 14.959 -10.463 8.417 1.00 38.41 206 GLY A N 1
ATOM 1735 C CA . GLY A 1 206 ? 15.820 -11.539 8.923 1.00 38.41 206 GLY A CA 1
ATOM 1736 C C . GLY A 1 206 ? 16.917 -12.003 7.956 1.00 38.41 206 GLY A C 1
ATOM 1737 O O . GLY A 1 206 ? 17.876 -12.640 8.387 1.00 38.41 206 GLY A O 1
ATOM 1738 N N . SER A 1 207 ? 16.838 -11.647 6.668 1.00 37.97 207 SER A N 1
ATOM 1739 C CA . SER A 1 207 ? 17.906 -11.917 5.693 1.00 37.97 207 SER A CA 1
ATOM 1740 C C . SER A 1 207 ? 19.121 -10.986 5.832 1.00 37.97 207 SER A C 1
ATOM 1742 O O . SER A 1 207 ? 20.184 -11.303 5.303 1.00 37.97 207 SER A O 1
ATOM 1744 N N . TYR A 1 208 ? 19.003 -9.872 6.567 1.00 40.38 208 TYR A N 1
ATOM 1745 C CA . TYR A 1 208 ? 20.083 -8.892 6.746 1.00 40.38 208 TYR A CA 1
ATOM 1746 C C . TYR A 1 208 ? 20.973 -9.150 7.970 1.00 40.38 208 TYR A C 1
ATOM 1748 O O . TYR A 1 208 ? 22.079 -8.616 8.047 1.00 40.38 208 TYR A O 1
ATOM 1756 N N . LEU A 1 209 ? 20.523 -9.964 8.931 1.00 34.41 209 LEU A N 1
ATOM 1757 C CA . LEU A 1 209 ? 21.244 -10.194 10.193 1.00 34.41 209 LEU A CA 1
ATOM 1758 C C . LEU A 1 209 ? 22.165 -11.424 10.181 1.00 34.41 209 LEU A C 1
ATOM 1760 O O . LEU A 1 209 ? 22.895 -11.639 11.147 1.00 34.41 209 LEU A O 1
ATOM 1764 N N . SER A 1 210 ? 22.232 -12.187 9.085 1.00 30.89 210 SER A N 1
ATOM 1765 C CA . SER A 1 210 ? 23.094 -13.378 8.981 1.00 30.89 210 SER A CA 1
ATOM 1766 C C . SER A 1 210 ? 24.598 -13.083 8.837 1.00 30.89 210 SER A C 1
ATOM 1768 O O . SER A 1 210 ? 25.360 -13.979 8.490 1.00 30.89 210 SER A O 1
ATOM 1770 N N . PHE A 1 211 ? 25.042 -11.846 9.081 1.00 30.75 211 PHE A N 1
ATOM 1771 C CA . PHE A 1 211 ? 26.459 -11.457 9.051 1.00 30.75 211 PHE A CA 1
ATOM 1772 C C . PHE A 1 211 ? 27.015 -10.996 10.406 1.00 30.75 211 PHE A C 1
ATOM 1774 O O . PHE A 1 211 ? 28.157 -10.549 10.462 1.00 30.75 211 PHE A O 1
ATOM 1781 N N . ALA A 1 212 ? 26.250 -11.102 11.498 1.00 34.19 212 ALA A N 1
ATOM 1782 C CA . ALA A 1 212 ? 26.690 -10.636 12.818 1.00 34.19 212 ALA A CA 1
ATOM 1783 C C . ALA A 1 212 ? 26.717 -11.729 13.902 1.00 34.19 212 ALA A C 1
ATOM 1785 O O . ALA A 1 212 ? 26.755 -11.410 15.088 1.00 34.19 212 ALA A O 1
ATOM 1786 N N . GLU A 1 213 ? 26.727 -13.007 13.517 1.00 35.84 213 GLU A N 1
ATOM 1787 C CA . GLU A 1 213 ? 27.037 -14.112 14.432 1.00 35.84 213 GLU A CA 1
ATOM 1788 C C . GLU A 1 213 ? 28.470 -14.608 14.221 1.00 35.84 213 GLU A C 1
ATOM 1790 O O . GLU A 1 213 ? 28.706 -15.746 13.839 1.00 35.84 213 GLU A O 1
ATOM 1795 N N . GLU A 1 214 ? 29.447 -13.748 14.488 1.00 37.47 214 GLU A N 1
ATOM 1796 C CA . GLU A 1 214 ? 30.733 -14.206 15.008 1.00 37.47 214 GLU A CA 1
ATOM 1797 C C . GLU A 1 214 ? 31.346 -13.073 15.840 1.00 37.47 214 GLU A C 1
ATOM 1799 O O . GLU A 1 214 ? 31.439 -11.930 15.401 1.00 37.47 214 GLU A O 1
ATOM 1804 N N . ASP A 1 215 ? 31.705 -13.416 17.076 1.00 29.94 215 ASP A N 1
ATOM 1805 C CA . ASP A 1 215 ? 32.431 -12.609 18.057 1.00 29.94 215 ASP A CA 1
ATOM 1806 C C . ASP A 1 215 ? 31.697 -11.427 18.720 1.00 29.94 215 ASP A C 1
ATOM 1808 O O . ASP A 1 215 ? 31.790 -10.270 18.322 1.00 29.94 215 ASP A O 1
ATOM 1812 N N . THR A 1 216 ? 31.102 -11.677 19.892 1.00 27.77 216 THR A N 1
ATOM 1813 C CA . THR A 1 216 ? 31.703 -11.199 21.158 1.00 27.77 216 THR A CA 1
ATOM 1814 C C . THR A 1 216 ? 30.934 -11.681 22.389 1.00 27.77 216 THR A C 1
ATOM 1816 O O . THR A 1 216 ? 29.796 -11.320 22.680 1.00 27.77 216 THR A O 1
ATOM 1819 N N . SER A 1 217 ? 31.629 -12.503 23.163 1.00 28.56 217 SER A N 1
ATOM 1820 C CA . SER A 1 217 ? 31.285 -12.963 24.499 1.00 28.56 217 SER A CA 1
ATOM 1821 C C . SER A 1 217 ? 31.234 -11.837 25.543 1.00 28.56 217 SER A C 1
ATOM 1823 O O . SER A 1 217 ? 32.154 -11.032 25.644 1.00 28.56 217 SER A O 1
ATOM 1825 N N . VAL A 1 218 ? 30.195 -11.884 26.379 1.00 30.47 218 VAL A N 1
ATOM 1826 C CA . VAL A 1 218 ? 30.132 -11.578 27.825 1.00 30.47 218 VAL A CA 1
ATOM 1827 C C . VAL A 1 218 ? 31.141 -10.569 28.412 1.00 30.47 218 VAL A C 1
ATOM 1829 O O . VAL A 1 218 ? 32.303 -10.878 28.651 1.00 30.47 218 VAL A O 1
ATOM 1832 N N . SER A 1 219 ? 30.602 -9.420 28.831 1.00 26.28 219 SER A N 1
ATOM 1833 C CA . SER A 1 219 ? 30.824 -8.677 30.094 1.00 26.28 219 SER A CA 1
ATOM 1834 C C . SER A 1 219 ? 30.766 -7.183 29.769 1.00 26.28 219 SER A C 1
ATOM 1836 O O . SER A 1 219 ? 31.533 -6.670 28.967 1.00 26.28 219 SER A O 1
ATOM 1838 N N . SER A 1 220 ? 29.810 -6.417 30.283 1.00 27.44 220 SER A N 1
ATOM 1839 C CA . SER A 1 220 ? 30.031 -5.632 31.498 1.00 27.44 220 SER A CA 1
ATOM 1840 C C . SER A 1 220 ? 28.748 -4.859 31.808 1.00 27.44 220 SER A C 1
ATOM 1842 O O . SER A 1 220 ? 28.370 -3.955 31.070 1.00 27.44 220 SER A O 1
ATOM 1844 N N . ALA A 1 221 ? 28.082 -5.191 32.910 1.00 25.48 221 ALA A N 1
ATOM 1845 C CA . ALA A 1 221 ? 27.064 -4.328 33.498 1.00 25.48 221 ALA A CA 1
ATOM 1846 C C . ALA A 1 221 ? 27.740 -3.228 34.338 1.00 25.48 221 ALA A C 1
ATOM 1848 O O . ALA A 1 221 ? 28.591 -3.566 35.167 1.00 25.48 221 ALA A O 1
ATOM 1849 N N . PRO A 1 222 ? 27.329 -1.951 34.254 1.00 25.06 222 PRO A N 1
ATOM 1850 C CA . PRO A 1 222 ? 27.575 -1.001 35.325 1.00 25.06 222 PRO A CA 1
ATOM 1851 C C . PRO A 1 222 ? 26.457 -1.124 36.370 1.00 25.06 222 PRO A C 1
ATOM 1853 O O . PRO A 1 222 ? 25.309 -0.749 36.143 1.00 25.06 222 PRO A O 1
ATOM 1856 N N . LYS A 1 223 ? 26.816 -1.659 37.541 1.00 28.30 223 LYS A N 1
ATOM 1857 C CA . LYS A 1 223 ? 26.059 -1.527 38.793 1.00 28.30 223 LYS A CA 1
ATOM 1858 C C . LYS A 1 223 ? 26.185 -0.091 39.310 1.00 28.30 223 LYS A C 1
ATOM 1860 O O . LYS A 1 223 ? 27.305 0.329 39.572 1.00 28.30 223 LYS A O 1
ATOM 1865 N N . MET A 1 224 ? 25.073 0.592 39.581 1.00 23.47 224 MET A N 1
ATOM 1866 C CA . MET A 1 224 ? 24.988 1.685 40.571 1.00 23.47 224 MET A CA 1
ATOM 1867 C C . MET A 1 224 ? 23.590 1.625 41.218 1.00 23.47 224 MET A C 1
ATOM 1869 O O . MET A 1 224 ? 22.588 1.780 40.537 1.00 23.47 224 MET A O 1
ATOM 1873 N N . SER A 1 225 ? 23.463 1.075 42.431 1.00 23.73 225 SER A N 1
ATOM 1874 C CA . SER A 1 225 ? 23.525 1.768 43.734 1.00 23.73 225 SER A CA 1
ATOM 1875 C C . SER A 1 225 ? 22.221 2.496 44.102 1.00 23.73 225 SER A C 1
ATOM 1877 O O . SER A 1 225 ? 22.028 3.662 43.776 1.00 23.73 225 SER A O 1
ATOM 1879 N N . MET A 1 226 ? 21.366 1.788 44.846 1.00 24.72 226 MET A N 1
ATOM 1880 C CA . MET A 1 226 ? 20.180 2.295 45.554 1.00 24.72 226 MET A CA 1
ATOM 1881 C C . MET A 1 226 ? 20.564 3.172 46.758 1.00 24.72 226 MET A C 1
ATOM 1883 O O . MET A 1 226 ? 21.580 2.899 47.398 1.00 24.72 226 MET A O 1
ATOM 1887 N N . PRO A 1 227 ? 19.684 4.093 47.181 1.00 24.34 227 PRO A N 1
ATOM 1888 C CA . PRO A 1 227 ? 19.512 4.402 48.601 1.00 24.34 227 PRO A CA 1
ATOM 1889 C C . PRO A 1 227 ? 18.185 3.846 49.141 1.00 24.34 227 PRO A C 1
ATOM 1891 O O . PRO A 1 227 ? 17.107 4.145 48.632 1.00 24.34 227 PRO A O 1
ATOM 1894 N N . SER A 1 228 ? 18.274 3.052 50.208 1.00 27.39 228 SER A N 1
ATOM 1895 C CA . SER A 1 228 ? 17.160 2.667 51.081 1.00 27.39 228 SER A CA 1
ATOM 1896 C C . SER A 1 228 ? 16.845 3.783 52.079 1.00 27.39 228 SER A C 1
ATOM 1898 O O . SER A 1 228 ? 17.803 4.321 52.625 1.00 27.39 228 SER A O 1
ATOM 1900 N N . MET A 1 229 ? 15.573 4.014 52.435 1.00 25.23 229 MET A N 1
ATOM 1901 C CA . MET A 1 229 ? 15.144 4.259 53.828 1.00 25.23 229 MET A CA 1
ATOM 1902 C C . MET A 1 229 ? 13.633 4.014 54.017 1.00 25.23 229 MET A C 1
ATOM 1904 O O . MET A 1 229 ? 12.802 4.678 53.413 1.00 25.23 229 MET A O 1
ATOM 1908 N N . MET A 1 230 ? 13.354 3.022 54.870 1.00 26.64 230 MET A N 1
ATOM 1909 C CA . MET A 1 230 ? 12.345 2.925 55.939 1.00 26.64 230 MET A CA 1
ATOM 1910 C C . MET A 1 230 ? 10.922 3.488 55.769 1.00 26.64 230 MET A C 1
ATOM 1912 O O . MET A 1 230 ? 10.683 4.680 55.615 1.00 26.64 230 MET A O 1
ATOM 1916 N N . ALA A 1 231 ? 9.980 2.573 56.006 1.00 28.25 231 ALA A N 1
ATOM 1917 C CA . ALA A 1 231 ? 8.569 2.789 56.281 1.00 28.25 231 ALA A CA 1
ATOM 1918 C C . ALA A 1 231 ? 8.289 3.403 57.667 1.00 28.25 231 ALA A C 1
ATOM 1920 O O . ALA A 1 231 ? 9.003 3.129 58.632 1.00 28.25 231 ALA A O 1
ATOM 1921 N N . SER A 1 232 ? 7.184 4.153 57.756 1.00 24.94 232 SER A N 1
ATOM 1922 C CA . SER A 1 232 ? 6.304 4.435 58.918 1.00 24.94 232 SER A CA 1
ATOM 1923 C C . SER A 1 232 ? 5.351 5.569 58.489 1.00 24.94 232 SER A C 1
ATOM 1925 O O . SER A 1 232 ? 5.796 6.461 57.785 1.00 24.94 232 SER A O 1
ATOM 1927 N N . ARG A 1 233 ? 4.067 5.688 58.836 1.00 24.55 233 ARG A N 1
ATOM 1928 C CA . ARG A 1 233 ? 3.100 4.942 59.655 1.00 24.55 233 ARG A CA 1
ATOM 1929 C C . ARG A 1 233 ? 1.704 5.507 59.298 1.00 24.55 233 ARG A C 1
ATOM 1931 O O . ARG A 1 233 ? 1.612 6.598 58.747 1.00 24.55 233 ARG A O 1
ATOM 1938 N N . MET A 1 234 ? 0.655 4.762 59.647 1.00 24.28 234 MET A N 1
ATOM 1939 C CA . MET A 1 234 ? -0.773 5.133 59.617 1.00 24.28 234 MET A CA 1
ATOM 1940 C C . MET A 1 234 ? -1.080 6.537 60.165 1.00 24.28 234 MET A C 1
ATOM 1942 O O . MET A 1 234 ? -0.441 6.940 61.132 1.00 24.28 234 MET A O 1
ATOM 1946 N N . CYS A 1 235 ? -2.156 7.154 59.660 1.00 24.02 235 CYS A N 1
ATOM 1947 C CA . CYS A 1 235 ? -3.260 7.671 60.481 1.00 24.02 235 CYS A CA 1
ATOM 1948 C C . CYS A 1 235 ? -4.561 7.708 59.661 1.00 24.02 235 CYS A C 1
ATOM 1950 O O . CYS A 1 235 ? -4.568 8.085 58.492 1.00 24.02 235 CYS A O 1
ATOM 1952 N N . CYS A 1 236 ? -5.634 7.271 60.310 1.00 24.92 236 CYS A N 1
ATOM 1953 C CA . CYS A 1 236 ? -7.023 7.278 59.874 1.00 24.92 236 CYS A CA 1
ATOM 1954 C C . CYS A 1 236 ? -7.673 8.584 60.340 1.00 24.92 236 CYS A C 1
ATOM 1956 O O . CYS A 1 236 ? -7.371 8.992 61.458 1.00 24.92 236 CYS A O 1
ATOM 1958 N N . GLU A 1 237 ? -8.631 9.137 59.596 1.00 26.88 237 GLU A N 1
ATOM 1959 C CA . GLU A 1 237 ? -9.707 9.945 60.188 1.00 26.88 237 GLU A CA 1
ATOM 1960 C C . GLU A 1 237 ? -11.039 9.637 59.492 1.00 26.88 237 GLU A C 1
ATOM 1962 O O . GLU A 1 237 ? -11.157 9.685 58.267 1.00 26.88 237 GLU A O 1
ATOM 1967 N N . GLU A 1 238 ? -12.021 9.264 60.314 1.00 28.45 238 GLU A N 1
ATOM 1968 C CA . GLU A 1 238 ? -13.446 9.216 60.000 1.00 28.45 238 GLU A CA 1
ATOM 1969 C C . GLU A 1 238 ? -14.025 10.635 60.007 1.00 28.45 238 GLU A C 1
ATOM 1971 O O . GLU A 1 238 ? -13.704 11.441 60.880 1.00 28.45 238 GLU A O 1
ATOM 1976 N N . ALA A 1 239 ? -14.981 10.896 59.117 1.00 29.59 239 ALA A N 1
ATOM 1977 C CA . ALA A 1 239 ? -16.013 11.896 59.351 1.00 29.59 239 ALA A CA 1
ATOM 1978 C C . ALA A 1 239 ? -17.349 11.379 58.802 1.00 29.59 239 ALA A C 1
ATOM 1980 O O . ALA A 1 239 ? -17.475 11.059 57.620 1.00 29.59 239 ALA A O 1
ATOM 1981 N N . ALA A 1 240 ? -18.334 11.278 59.692 1.00 29.67 240 ALA A N 1
ATOM 1982 C CA . ALA A 1 240 ? -19.742 11.095 59.368 1.00 29.67 240 ALA A CA 1
ATOM 1983 C C . ALA A 1 240 ? -20.349 12.428 58.890 1.00 29.67 240 ALA A C 1
ATOM 1985 O O . ALA A 1 240 ? -20.006 13.467 59.447 1.00 29.67 240 ALA A O 1
ATOM 1986 N N . ASP A 1 241 ? -21.249 12.419 57.898 1.00 33.00 241 ASP A N 1
ATOM 1987 C CA . ASP A 1 241 ? -22.697 12.623 58.107 1.00 33.00 241 ASP A CA 1
ATOM 1988 C C . ASP A 1 241 ? -23.489 12.682 56.771 1.00 33.00 241 ASP A C 1
ATOM 1990 O O . ASP A 1 241 ? -23.015 13.167 55.746 1.00 33.00 241 ASP A O 1
ATOM 1994 N N . ASN A 1 242 ? -24.708 12.145 56.844 1.00 42.62 242 ASN A N 1
ATOM 1995 C CA . ASN A 1 242 ? -25.924 12.281 56.029 1.00 42.62 242 ASN A CA 1
ATOM 1996 C C . ASN A 1 242 ? -25.892 12.723 54.547 1.00 42.62 242 ASN A C 1
ATOM 1998 O O . ASN A 1 242 ? -25.781 13.901 54.214 1.00 42.62 242 ASN A O 1
ATOM 2002 N N . GLY A 1 243 ? -26.261 11.786 53.660 1.00 35.25 243 GLY A N 1
ATOM 2003 C CA . GLY A 1 243 ? -26.628 12.063 52.266 1.00 35.25 243 GLY A CA 1
ATOM 2004 C C . GLY A 1 243 ? -27.250 10.863 51.540 1.00 35.25 243 GLY A C 1
ATOM 2005 O O . GLY A 1 243 ? -26.812 10.503 50.446 1.00 35.25 243 GLY A O 1
ATOM 2006 N N . ASN A 1 244 ? -28.244 10.203 52.145 1.00 44.88 244 ASN A N 1
ATOM 2007 C CA . ASN A 1 244 ? -28.919 9.024 51.580 1.00 44.88 244 ASN A CA 1
ATOM 2008 C C . ASN A 1 244 ? -29.825 9.395 50.390 1.00 44.88 244 ASN A C 1
ATOM 2010 O O . ASN A 1 244 ? -31.040 9.466 50.528 1.00 44.88 244 ASN A O 1
ATOM 2014 N N . ASN A 1 245 ? -29.215 9.671 49.234 1.00 51.75 245 ASN A N 1
ATOM 2015 C CA . ASN A 1 245 ? -29.796 9.478 47.894 1.00 51.75 245 ASN A CA 1
ATOM 2016 C C . ASN A 1 245 ? -28.767 9.669 46.760 1.00 51.75 245 ASN A C 1
ATOM 2018 O O . ASN A 1 245 ? -28.990 9.177 45.662 1.00 51.75 245 ASN A O 1
ATOM 2022 N N . ILE A 1 246 ? -27.614 10.303 47.021 1.00 45.09 246 ILE A N 1
ATOM 2023 C CA . ILE A 1 246 ? -26.507 10.425 46.047 1.00 45.09 246 ILE A CA 1
ATOM 2024 C C . ILE A 1 246 ? -25.561 9.211 46.125 1.00 45.09 246 ILE A C 1
ATOM 2026 O O . ILE A 1 246 ? -25.092 8.718 45.101 1.00 45.09 246 ILE A O 1
ATOM 2030 N N . PHE A 1 247 ? -25.345 8.662 47.326 1.00 42.28 247 PHE A N 1
ATOM 2031 C CA . PHE A 1 247 ? -24.482 7.492 47.534 1.00 42.28 247 PHE A CA 1
ATOM 2032 C C . PHE A 1 247 ? -25.018 6.202 46.901 1.00 42.28 247 PHE A C 1
ATOM 2034 O O . PHE A 1 247 ? -24.229 5.404 46.409 1.00 42.28 247 PHE A O 1
ATOM 2041 N N . ASN A 1 248 ? -26.340 6.003 46.844 1.00 44.81 248 ASN A N 1
ATOM 2042 C CA . ASN A 1 248 ? -26.904 4.790 46.239 1.00 44.81 248 ASN A CA 1
ATOM 2043 C C . ASN A 1 248 ? -26.650 4.720 44.729 1.00 44.81 248 ASN A C 1
ATOM 2045 O O . ASN A 1 248 ? -26.390 3.639 44.214 1.00 44.81 248 ASN A O 1
ATOM 2049 N N . ASN A 1 249 ? -26.680 5.857 44.024 1.00 49.84 249 ASN A N 1
ATOM 2050 C CA . ASN A 1 249 ? -26.444 5.868 42.581 1.00 49.84 249 ASN A CA 1
ATOM 2051 C C . ASN A 1 249 ? -24.952 5.719 42.248 1.00 49.84 249 ASN A C 1
ATOM 2053 O O . ASN A 1 249 ? -24.594 4.985 41.332 1.00 49.84 249 ASN A O 1
ATOM 2057 N N . LYS A 1 250 ? -24.079 6.340 43.055 1.00 53.44 250 LYS A N 1
ATOM 2058 C CA . LYS A 1 250 ? -22.625 6.216 42.903 1.00 53.44 250 LYS A CA 1
ATOM 2059 C C . LYS A 1 250 ? -22.125 4.800 43.209 1.00 53.44 250 LYS A C 1
ATOM 2061 O O . LYS A 1 250 ? -21.327 4.264 42.452 1.00 53.44 250 LYS A O 1
ATOM 2066 N N . ASN A 1 251 ? -22.659 4.160 44.253 1.00 58.22 251 ASN A N 1
ATOM 2067 C CA . ASN A 1 251 ? -22.342 2.764 44.574 1.00 58.22 251 ASN A CA 1
ATOM 2068 C C . ASN A 1 251 ? -22.803 1.804 43.462 1.00 58.22 251 ASN A C 1
ATOM 2070 O O . ASN A 1 251 ? -22.063 0.896 43.100 1.00 58.22 251 ASN A O 1
ATOM 2074 N N . ASN A 1 252 ? -23.980 2.043 42.869 1.00 62.34 252 ASN A N 1
ATOM 2075 C CA . ASN A 1 252 ? -24.485 1.232 41.758 1.00 62.34 252 ASN A CA 1
ATOM 2076 C C . ASN A 1 252 ? -23.623 1.359 40.490 1.00 62.34 252 ASN A C 1
ATOM 2078 O O . ASN A 1 252 ? -23.403 0.354 39.818 1.00 62.34 252 ASN A O 1
ATOM 2082 N N . MET A 1 253 ? -23.130 2.559 40.156 1.00 65.12 253 MET A N 1
ATOM 2083 C CA . MET A 1 253 ? -22.279 2.747 38.973 1.00 65.12 253 MET A CA 1
ATOM 2084 C C . MET A 1 253 ? -20.881 2.147 39.168 1.00 65.12 253 MET A C 1
ATOM 2086 O O . MET A 1 253 ? -20.383 1.456 38.280 1.00 65.12 253 MET A O 1
ATOM 2090 N N . GLU A 1 254 ? -20.278 2.324 40.347 1.00 66.94 254 GLU A N 1
ATOM 2091 C CA . GLU A 1 254 ? -19.008 1.671 40.701 1.00 66.94 254 GLU A CA 1
ATOM 2092 C C . GLU A 1 254 ? -19.123 0.139 40.617 1.00 66.94 254 GLU A C 1
ATOM 2094 O O . GLU A 1 254 ? -18.241 -0.531 40.073 1.00 66.94 254 GLU A O 1
ATOM 2099 N N . ASP A 1 255 ? -20.252 -0.425 41.058 1.00 67.81 255 ASP A N 1
ATOM 2100 C CA . ASP A 1 255 ? -20.540 -1.856 40.924 1.00 67.81 255 ASP A CA 1
ATOM 2101 C C . ASP A 1 255 ? -20.759 -2.290 39.460 1.00 67.81 255 ASP A C 1
ATOM 2103 O O . ASP A 1 255 ? -20.326 -3.382 39.080 1.00 67.81 255 ASP A O 1
ATOM 2107 N N . MET A 1 256 ? -21.374 -1.455 38.610 1.00 73.62 256 MET A N 1
ATOM 2108 C CA . MET A 1 256 ? -21.542 -1.726 37.170 1.00 73.62 256 MET A CA 1
ATOM 2109 C C . MET A 1 256 ? -20.225 -1.654 36.383 1.00 73.62 256 MET A C 1
ATOM 2111 O O . MET A 1 256 ? -20.055 -2.408 35.420 1.00 73.62 256 MET A O 1
ATOM 2115 N N . LYS A 1 257 ? -19.305 -0.773 36.790 1.00 78.19 257 LYS A N 1
ATOM 2116 C CA . LYS A 1 257 ? -17.984 -0.547 36.177 1.00 78.19 257 LYS A CA 1
ATOM 2117 C C . LYS A 1 257 ? -16.966 -1.621 36.575 1.00 78.19 257 LYS A C 1
ATOM 2119 O O . LYS A 1 257 ? -16.036 -1.932 35.822 1.00 78.19 257 LYS A O 1
ATOM 2124 N N . LYS A 1 258 ? -17.129 -2.215 37.761 1.00 79.62 258 LYS A N 1
ATOM 2125 C CA . LYS A 1 258 ? -16.180 -3.167 38.349 1.00 79.62 258 LYS A CA 1
ATOM 2126 C C . LYS A 1 258 ? -15.930 -4.379 37.446 1.00 79.62 258 LYS A C 1
ATOM 2128 O O . LYS A 1 258 ? -16.811 -5.194 37.196 1.00 79.62 258 LYS A O 1
ATOM 2133 N N . GLY A 1 259 ? -14.683 -4.521 36.991 1.00 80.62 259 GLY A N 1
ATOM 2134 C CA . GLY A 1 259 ? -14.257 -5.624 36.120 1.00 80.62 259 GLY A CA 1
ATOM 2135 C C . GLY A 1 259 ? -14.723 -5.511 34.665 1.00 80.62 259 GLY A C 1
ATOM 2136 O O . GLY A 1 259 ? -14.541 -6.463 33.914 1.00 80.62 259 GLY A O 1
ATOM 2137 N N . ARG A 1 260 ? -15.299 -4.367 34.267 1.00 91.56 260 ARG A N 1
ATOM 2138 C CA . ARG A 1 260 ? -15.816 -4.087 32.914 1.00 91.56 260 ARG A CA 1
ATOM 2139 C C . ARG A 1 260 ? -15.115 -2.901 32.245 1.00 91.56 260 ARG A C 1
ATOM 2141 O O . ARG A 1 260 ? -15.663 -2.228 31.369 1.00 91.56 260 ARG A O 1
ATOM 2148 N N . ILE A 1 261 ? -13.880 -2.657 32.676 1.00 93.50 261 ILE A N 1
ATOM 2149 C CA . ILE A 1 261 ? -12.957 -1.730 32.032 1.00 93.50 261 ILE A CA 1
ATOM 2150 C C . ILE A 1 261 ? -12.135 -2.510 31.021 1.00 93.50 261 ILE A C 1
ATOM 2152 O O . ILE A 1 261 ? -11.420 -3.445 31.388 1.00 93.50 261 ILE A O 1
ATOM 2156 N N . THR A 1 262 ? -12.209 -2.104 29.757 1.00 92.06 262 THR A N 1
ATOM 2157 C CA . THR A 1 262 ? -11.321 -2.628 28.726 1.00 92.06 262 THR A CA 1
ATOM 2158 C C . THR A 1 262 ? -9.878 -2.291 29.105 1.00 92.06 262 THR A C 1
ATOM 2160 O O . THR A 1 262 ? -9.567 -1.112 29.311 1.00 92.06 262 THR A O 1
ATOM 2163 N N . PRO A 1 263 ? -8.975 -3.284 29.196 1.00 86.50 263 PRO A N 1
ATOM 2164 C CA . PRO A 1 263 ? -7.568 -3.019 29.444 1.00 86.50 263 PRO A CA 1
ATOM 2165 C C . PRO A 1 263 ? -7.006 -2.052 28.403 1.00 86.50 263 PRO A C 1
ATOM 2167 O O . PRO A 1 263 ? -7.252 -2.196 27.208 1.00 86.50 263 PRO A O 1
ATOM 2170 N N . ARG A 1 264 ? -6.184 -1.097 28.848 1.00 76.00 264 ARG A N 1
ATOM 2171 C CA . ARG A 1 264 ? -5.486 -0.160 27.947 1.00 76.00 264 ARG A CA 1
ATOM 2172 C C . ARG A 1 264 ? -4.614 -0.873 26.907 1.00 76.00 264 ARG A C 1
ATOM 2174 O O . ARG A 1 264 ? -4.340 -0.316 25.854 1.00 76.00 264 ARG A O 1
ATOM 2181 N N . TRP A 1 265 ? -4.166 -2.082 27.234 1.00 72.38 265 TRP A N 1
ATOM 2182 C CA . TRP A 1 265 ? -3.320 -2.930 26.409 1.00 72.38 265 TRP A CA 1
ATOM 2183 C C . TRP A 1 265 ? -3.994 -4.293 26.284 1.00 72.38 265 TRP A C 1
ATOM 2185 O O . TRP A 1 265 ? -4.101 -5.009 27.277 1.00 72.38 265 TRP A O 1
ATOM 2195 N N . ILE A 1 266 ? -4.447 -4.636 25.080 1.00 84.44 266 ILE A N 1
ATOM 2196 C CA . ILE A 1 266 ? -4.957 -5.972 24.763 1.00 84.44 266 ILE A CA 1
ATOM 2197 C C . ILE A 1 266 ? -3.913 -6.630 23.877 1.00 84.44 266 ILE A C 1
ATOM 2199 O O . ILE A 1 266 ? -3.756 -6.264 22.715 1.00 84.44 266 ILE A O 1
ATOM 2203 N N . ASP A 1 267 ? -3.156 -7.552 24.452 1.00 72.75 267 ASP A N 1
ATOM 2204 C CA . ASP A 1 267 ? -2.051 -8.230 23.779 1.00 72.75 267 ASP A CA 1
ATOM 2205 C C . ASP A 1 267 ? -2.321 -9.708 23.487 1.00 72.75 267 ASP A C 1
ATOM 2207 O O . ASP A 1 267 ? -1.559 -10.363 22.778 1.00 72.75 267 ASP A O 1
ATOM 2211 N N . SER A 1 268 ? -3.401 -10.225 24.052 1.00 83.81 268 SER A N 1
ATOM 2212 C CA . SER A 1 268 ? -3.915 -11.568 23.879 1.00 83.81 268 SER A CA 1
ATOM 2213 C C . SER A 1 268 ? -5.400 -11.552 24.227 1.00 83.81 268 SER A C 1
ATOM 2215 O O . SER A 1 268 ? -5.856 -10.707 25.000 1.00 83.81 268 SER A O 1
ATOM 2217 N N . LEU A 1 269 ? -6.147 -12.472 23.629 1.00 91.50 269 LEU A N 1
ATOM 2218 C CA . LEU A 1 269 ? -7.556 -12.695 23.923 1.00 91.50 269 LEU A CA 1
ATOM 2219 C C . LEU A 1 269 ? -7.705 -14.113 24.456 1.00 91.50 269 LEU A C 1
ATOM 2221 O O . LEU A 1 269 ? -7.074 -15.046 23.944 1.00 91.50 269 LEU A O 1
ATOM 2225 N N . LYS A 1 270 ? -8.539 -14.290 25.479 1.00 92.56 270 LYS A N 1
ATOM 2226 C CA . LYS A 1 270 ? -9.073 -15.618 25.800 1.00 92.56 270 LYS A CA 1
ATOM 2227 C C . LYS A 1 270 ? -9.965 -16.092 24.659 1.00 92.56 270 LYS A C 1
ATOM 2229 O O . LYS A 1 270 ? -10.494 -15.290 23.906 1.00 92.56 270 LYS A O 1
ATOM 2234 N N . GLU A 1 271 ? -10.213 -17.395 24.608 1.00 92.69 271 GLU A N 1
ATOM 2235 C CA . GLU A 1 271 ? -11.004 -18.038 23.549 1.00 92.69 271 GLU A CA 1
ATOM 2236 C C . GLU A 1 271 ? -12.410 -17.441 23.355 1.00 92.69 271 GLU A C 1
ATOM 2238 O O . GLU A 1 271 ? -12.960 -17.492 22.259 1.00 92.69 271 GLU A O 1
ATOM 2243 N N . ASN A 1 272 ? -12.990 -16.857 24.407 1.00 94.75 272 ASN A N 1
ATOM 2244 C CA . ASN A 1 272 ? -14.296 -16.211 24.358 1.00 94.75 272 ASN A CA 1
ATOM 2245 C C . ASN A 1 272 ? -14.236 -14.675 24.324 1.00 94.75 272 ASN A C 1
ATOM 2247 O O . ASN A 1 272 ? -15.286 -14.041 24.395 1.00 94.75 272 ASN A O 1
ATOM 2251 N N . GLU A 1 273 ? -13.052 -14.065 24.266 1.00 97.56 273 GLU A N 1
ATOM 2252 C CA . GLU A 1 273 ? -12.890 -12.611 24.218 1.00 97.56 273 GLU A CA 1
ATOM 2253 C C . GLU A 1 273 ? -12.822 -12.118 22.768 1.00 97.56 273 GLU A C 1
ATOM 2255 O O . GLU A 1 273 ? -12.125 -12.676 21.927 1.00 97.56 273 GLU A O 1
ATOM 2260 N N . ILE A 1 274 ? -13.552 -11.043 22.479 1.00 98.31 274 ILE A N 1
ATOM 2261 C CA . ILE A 1 274 ? -13.662 -10.451 21.149 1.00 98.31 274 ILE A CA 1
ATOM 2262 C C . ILE A 1 274 ? -13.146 -9.017 21.197 1.00 98.31 274 ILE A C 1
ATOM 2264 O O . ILE A 1 274 ? -13.652 -8.185 21.953 1.00 98.31 274 ILE A O 1
ATOM 2268 N N . PHE A 1 275 ? -12.164 -8.713 20.354 1.00 97.88 275 PHE A N 1
ATOM 2269 C CA . PHE A 1 275 ? -11.599 -7.375 20.211 1.00 97.88 275 PHE A CA 1
ATOM 2270 C C . PHE A 1 275 ? -12.501 -6.499 19.338 1.00 97.88 275 PHE A C 1
ATOM 2272 O O . PHE A 1 275 ? -12.624 -6.727 18.132 1.00 97.88 275 PHE A O 1
ATOM 2279 N N . VAL A 1 276 ? -13.143 -5.487 19.923 1.00 98.12 276 VAL A N 1
ATOM 2280 C CA . VAL A 1 276 ? -14.060 -4.603 19.186 1.00 98.12 276 VAL A CA 1
ATOM 2281 C C . VAL A 1 276 ? -13.343 -3.313 18.809 1.00 98.12 276 VAL A C 1
ATOM 2283 O O . VAL A 1 276 ? -12.823 -2.594 19.669 1.00 98.12 276 VAL A O 1
ATOM 2286 N N . PHE A 1 277 ? -13.317 -3.005 17.514 1.00 96.31 277 PHE A N 1
ATOM 2287 C CA . PHE A 1 277 ? -12.494 -1.930 16.967 1.00 96.31 277 PHE A CA 1
ATOM 2288 C C . PHE A 1 277 ? -13.227 -1.083 15.927 1.00 96.31 277 PHE A C 1
ATOM 2290 O O . PHE A 1 277 ? -14.165 -1.533 15.267 1.00 96.31 277 PHE A O 1
ATOM 2297 N N . GLY A 1 278 ? -12.771 0.163 15.778 1.00 94.00 278 GLY A N 1
ATOM 2298 C CA . GLY A 1 278 ? -13.259 1.077 14.748 1.00 94.00 278 GLY A CA 1
ATOM 2299 C C . GLY A 1 278 ? -12.670 0.757 13.373 1.00 94.00 278 GLY A C 1
ATOM 2300 O O . GLY A 1 278 ? -11.458 0.585 13.252 1.00 94.00 278 GLY A O 1
ATOM 2301 N N . SER A 1 279 ? -13.511 0.704 12.342 1.00 94.38 279 SER A N 1
ATOM 2302 C CA . SER A 1 279 ? -13.133 0.385 10.959 1.00 94.38 279 SER A CA 1
ATOM 2303 C C . SER A 1 279 ? -13.695 1.402 9.949 1.00 94.38 279 SER A C 1
ATOM 2305 O O . SER A 1 279 ? -14.369 2.373 10.298 1.00 94.38 279 SER A O 1
ATOM 2307 N N . ASN A 1 280 ? -13.438 1.178 8.663 1.00 89.69 280 ASN A N 1
ATOM 2308 C CA . ASN A 1 280 ? -14.159 1.799 7.557 1.00 89.69 280 ASN A CA 1
ATOM 2309 C C . ASN A 1 280 ? -14.973 0.741 6.794 1.00 89.69 280 ASN A C 1
ATOM 2311 O O . ASN A 1 280 ? -14.649 -0.437 6.848 1.00 89.69 280 ASN A O 1
ATOM 2315 N N . LEU A 1 281 ? -16.011 1.149 6.050 1.00 89.81 281 LEU A N 1
ATOM 2316 C CA . LEU A 1 281 ? -16.862 0.213 5.292 1.00 89.81 281 LEU A CA 1
ATOM 2317 C C . LEU A 1 281 ? -16.086 -0.670 4.314 1.00 89.81 281 LEU A C 1
ATOM 2319 O O . LEU A 1 281 ? -16.471 -1.812 4.093 1.00 89.81 281 LEU A O 1
ATOM 2323 N N . ALA A 1 282 ? -14.996 -0.148 3.748 1.00 83.81 282 ALA A N 1
ATOM 2324 C CA . ALA A 1 282 ? -14.143 -0.896 2.836 1.00 83.81 282 ALA A CA 1
ATOM 2325 C C . ALA A 1 282 ? -13.275 -1.951 3.549 1.00 83.81 282 ALA A C 1
ATOM 2327 O O . ALA A 1 282 ? -12.637 -2.746 2.873 1.00 83.81 282 ALA A O 1
ATOM 2328 N N . GLY A 1 283 ? -13.218 -1.966 4.887 1.00 86.69 283 GLY A N 1
ATOM 2329 C CA . GLY A 1 283 ? -12.391 -2.884 5.670 1.00 86.69 283 GLY A CA 1
ATOM 2330 C C . GLY A 1 283 ? -10.888 -2.682 5.484 1.00 86.69 283 GLY A C 1
ATOM 2331 O O . GLY A 1 283 ? -10.122 -3.641 5.572 1.00 86.69 283 GLY A O 1
ATOM 2332 N N . MET A 1 284 ? -10.456 -1.454 5.193 1.00 84.62 284 MET A N 1
ATOM 2333 C CA . MET A 1 284 ? -9.040 -1.104 5.077 1.00 84.62 284 MET A CA 1
ATOM 2334 C C . MET A 1 284 ? -8.452 -0.920 6.479 1.00 84.62 284 MET A C 1
ATOM 2336 O O . MET A 1 284 ? -8.499 0.173 7.045 1.00 84.62 284 MET A O 1
ATOM 2340 N N . HIS A 1 285 ? -7.924 -2.000 7.051 1.00 82.81 285 HIS A N 1
ATOM 2341 C CA . HIS A 1 285 ? -7.413 -2.079 8.423 1.00 82.81 285 HIS A CA 1
ATOM 2342 C C . HIS A 1 285 ? -5.914 -1.742 8.524 1.00 82.81 285 HIS A C 1
ATOM 2344 O O . HIS A 1 285 ? -5.129 -2.501 9.084 1.00 82.81 285 HIS A O 1
ATOM 2350 N N . GLY A 1 286 ? -5.498 -0.625 7.923 1.00 68.44 286 GLY A N 1
ATOM 2351 C CA . GLY A 1 286 ? -4.080 -0.274 7.763 1.00 68.44 286 GLY A CA 1
ATOM 2352 C C . GLY A 1 286 ? -3.420 0.436 8.949 1.00 68.44 286 GLY A C 1
ATOM 2353 O O . GLY A 1 286 ? -2.204 0.569 8.945 1.00 68.44 286 GLY A O 1
ATOM 2354 N N . GLY A 1 287 ? -4.175 0.884 9.958 1.00 74.50 287 GLY A N 1
ATOM 2355 C CA . GLY A 1 287 ? -3.617 1.641 11.087 1.00 74.50 287 GLY A CA 1
ATOM 2356 C C . GLY A 1 287 ? -4.373 1.456 12.402 1.00 74.50 287 GLY A C 1
ATOM 2357 O O . GLY A 1 287 ? -5.510 0.967 12.420 1.00 74.50 287 GLY A O 1
ATOM 2358 N N . GLY A 1 288 ? -3.736 1.848 13.509 1.00 82.25 288 GLY A N 1
ATOM 2359 C CA . GLY A 1 288 ? -4.304 1.821 14.858 1.00 82.25 288 GLY A CA 1
ATOM 2360 C C . GLY A 1 288 ? -4.878 0.462 15.281 1.00 82.25 288 GLY A C 1
ATOM 2361 O O . GLY A 1 288 ? -4.365 -0.602 14.932 1.00 82.25 288 GLY A O 1
ATOM 2362 N N . ALA A 1 289 ? -5.993 0.496 16.022 1.00 85.88 289 ALA A N 1
ATOM 2363 C CA . ALA A 1 289 ? -6.666 -0.708 16.522 1.00 85.88 289 ALA A CA 1
ATOM 2364 C C . ALA A 1 289 ? -7.088 -1.677 15.400 1.00 85.88 289 ALA A C 1
ATOM 2366 O O . ALA A 1 289 ? -7.066 -2.887 15.604 1.00 85.88 289 ALA A O 1
ATOM 2367 N N . ALA A 1 290 ? -7.424 -1.169 14.209 1.00 86.94 290 ALA A N 1
ATOM 2368 C CA . ALA A 1 290 ? -7.790 -2.011 13.073 1.00 86.94 290 ALA A CA 1
ATOM 2369 C C . ALA A 1 290 ? -6.607 -2.854 12.576 1.00 86.94 290 ALA A C 1
ATOM 2371 O O . ALA A 1 290 ? -6.768 -4.048 12.321 1.00 86.94 290 ALA A O 1
ATOM 2372 N N . ARG A 1 291 ? -5.406 -2.265 12.508 1.00 82.56 291 ARG A N 1
ATOM 2373 C CA . ARG A 1 291 ? -4.178 -2.991 12.154 1.00 82.56 291 ARG A CA 1
ATOM 2374 C C . ARG A 1 291 ? -3.865 -4.080 13.174 1.00 82.56 291 ARG A C 1
ATOM 2376 O O . ARG A 1 291 ? -3.609 -5.215 12.784 1.00 82.56 291 ARG A O 1
ATOM 2383 N N . ILE A 1 292 ? -3.964 -3.765 14.467 1.00 82.56 292 ILE A N 1
ATOM 2384 C CA . ILE A 1 292 ? -3.771 -4.746 15.547 1.00 82.56 292 ILE A CA 1
ATOM 2385 C C . ILE A 1 292 ? -4.775 -5.899 15.434 1.00 82.56 292 ILE A C 1
ATOM 2387 O O . ILE A 1 292 ? -4.381 -7.063 15.504 1.00 82.56 292 ILE A O 1
ATOM 2391 N N . ALA A 1 293 ? -6.051 -5.597 15.183 1.00 89.06 293 ALA A N 1
ATOM 2392 C CA . ALA A 1 293 ? -7.076 -6.615 14.976 1.00 89.06 293 ALA A CA 1
ATOM 2393 C C . ALA A 1 293 ? -6.738 -7.543 13.795 1.00 89.06 293 ALA A C 1
ATOM 2395 O O . ALA A 1 293 ? -6.921 -8.757 13.889 1.00 89.06 293 ALA A O 1
ATOM 2396 N N . CYS A 1 294 ? -6.209 -6.988 12.699 1.00 83.50 294 CYS A N 1
ATOM 2397 C CA . CYS A 1 294 ? -5.823 -7.751 11.511 1.00 83.50 294 CYS A CA 1
ATOM 2398 C C . CYS A 1 294 ? -4.604 -8.649 11.761 1.00 83.50 294 CYS A C 1
ATOM 2400 O O . CYS A 1 294 ? -4.612 -9.811 11.363 1.00 83.50 294 CYS A O 1
ATOM 2402 N N . LEU A 1 295 ? -3.573 -8.126 12.429 1.00 77.62 295 LEU A N 1
ATOM 2403 C CA . LEU A 1 295 ? -2.317 -8.845 12.660 1.00 77.62 295 LEU A CA 1
ATOM 2404 C C . LEU A 1 295 ? -2.433 -9.922 13.745 1.00 77.62 295 LEU A C 1
ATOM 2406 O O . LEU A 1 295 ? -1.801 -10.969 13.631 1.00 77.62 295 LEU A O 1
ATOM 2410 N N . HIS A 1 296 ? -3.229 -9.680 14.790 1.00 84.56 296 HIS A N 1
ATOM 2411 C CA . HIS A 1 296 ? -3.195 -10.511 16.000 1.00 84.56 296 HIS A CA 1
ATOM 2412 C C . HIS A 1 296 ? -4.510 -11.213 16.332 1.00 84.56 296 HIS A C 1
ATOM 2414 O O . HIS A 1 296 ? -4.486 -12.264 16.969 1.00 84.56 296 HIS A O 1
ATOM 2420 N N . PHE A 1 297 ? -5.653 -10.671 15.906 1.00 91.19 297 PHE A N 1
ATOM 2421 C CA . PHE A 1 297 ? -6.970 -11.131 16.368 1.00 91.19 297 PHE A CA 1
ATOM 2422 C C . PHE A 1 297 ? -7.894 -11.586 15.228 1.00 91.19 297 PHE A C 1
ATOM 2424 O O . PHE A 1 297 ? -9.092 -11.803 15.430 1.00 91.19 297 PHE A O 1
ATOM 2431 N N . GLY A 1 298 ? -7.336 -11.789 14.031 1.00 89.31 298 GLY A N 1
ATOM 2432 C CA . GLY A 1 298 ? -8.019 -12.423 12.903 1.00 89.31 298 GLY A CA 1
ATOM 2433 C C . GLY A 1 298 ? -9.034 -11.540 12.176 1.00 89.31 298 GLY A C 1
ATOM 2434 O O . GLY A 1 298 ? -9.922 -12.076 11.509 1.00 89.31 298 GLY A O 1
ATOM 2435 N N . ALA A 1 299 ? -8.932 -10.211 12.283 1.00 92.31 299 ALA A N 1
ATOM 2436 C CA . ALA A 1 299 ? -9.705 -9.327 11.416 1.00 92.31 299 ALA A CA 1
ATOM 2437 C C . ALA A 1 299 ? -9.250 -9.458 9.953 1.00 92.31 299 ALA A C 1
ATOM 2439 O O . ALA A 1 299 ? -8.070 -9.637 9.664 1.00 92.31 299 ALA A O 1
ATOM 2440 N N . VAL A 1 300 ? -10.191 -9.362 9.015 1.00 91.31 300 VAL A N 1
ATOM 2441 C CA . VAL A 1 300 ? -9.958 -9.625 7.592 1.00 91.31 300 VAL A CA 1
ATOM 2442 C C . VAL A 1 300 ? -9.924 -8.306 6.824 1.00 91.31 300 VAL A C 1
ATOM 2444 O O . VAL A 1 300 ? -10.858 -7.506 6.903 1.00 91.31 300 VAL A O 1
ATOM 2447 N N . MET A 1 301 ? -8.856 -8.075 6.055 1.00 85.56 301 MET A N 1
ATOM 2448 C CA . MET A 1 301 ? -8.792 -6.953 5.110 1.00 85.56 301 MET A CA 1
ATOM 2449 C C . MET A 1 301 ? -9.944 -7.027 4.105 1.00 85.56 301 MET A C 1
ATOM 2451 O O . MET A 1 301 ? -10.233 -8.087 3.552 1.00 85.56 301 MET A O 1
ATOM 2455 N N . GLY A 1 302 ? -10.607 -5.900 3.860 1.00 83.62 302 GLY A N 1
ATOM 2456 C CA . GLY A 1 302 ? -11.787 -5.835 2.995 1.00 83.62 302 GLY A CA 1
ATOM 2457 C C . GLY A 1 302 ? -13.123 -6.038 3.722 1.00 83.62 302 GLY A C 1
ATOM 2458 O O . GLY A 1 302 ? -14.176 -5.841 3.117 1.00 83.62 302 GLY A O 1
ATOM 2459 N N . LYS A 1 303 ? -13.119 -6.412 5.013 1.00 92.94 303 LYS A N 1
ATOM 2460 C CA . LYS A 1 303 ? -14.338 -6.631 5.807 1.00 92.94 303 LYS A CA 1
ATOM 2461 C C . LYS A 1 303 ? -14.477 -5.611 6.942 1.00 92.94 303 LYS A C 1
ATOM 2463 O O . LYS A 1 303 ? -13.967 -5.790 8.046 1.00 92.94 303 LYS A O 1
ATOM 2468 N N . GLY A 1 304 ? -15.221 -4.544 6.659 1.00 92.00 304 GLY A N 1
ATOM 2469 C CA . GLY A 1 304 ? -15.393 -3.398 7.557 1.00 92.00 304 GLY A CA 1
ATOM 2470 C C . GLY A 1 304 ? -16.454 -3.524 8.650 1.00 92.00 304 GLY A C 1
ATOM 2471 O O . GLY A 1 304 ? -16.561 -2.628 9.482 1.00 92.00 304 GLY A O 1
ATOM 2472 N N . VAL A 1 305 ? -17.262 -4.590 8.644 1.00 97.31 305 VAL A N 1
ATOM 2473 C CA . VAL A 1 305 ? -18.452 -4.712 9.504 1.00 97.31 305 VAL A CA 1
ATOM 2474 C C . VAL A 1 305 ? -18.537 -6.096 10.143 1.00 97.31 305 VAL A C 1
ATOM 2476 O O . VAL A 1 305 ? -18.392 -7.116 9.461 1.00 97.31 305 VAL A O 1
ATOM 2479 N N . GLY A 1 306 ? -18.855 -6.119 11.436 1.00 97.44 306 GLY A N 1
ATOM 2480 C CA . GLY A 1 306 ? -19.275 -7.315 12.159 1.00 97.44 306 GLY A CA 1
ATOM 2481 C C . GLY A 1 306 ? -18.134 -8.232 12.599 1.00 97.44 306 GLY A C 1
ATOM 2482 O O . GLY A 1 306 ? -16.955 -7.873 12.543 1.00 97.44 306 GLY A O 1
ATOM 2483 N N . LEU A 1 307 ? -18.507 -9.433 13.052 1.00 97.56 307 LEU A N 1
ATOM 2484 C CA . LEU A 1 307 ? -17.588 -10.430 13.604 1.00 97.56 307 LEU A CA 1
ATOM 2485 C C . LEU A 1 307 ? -16.667 -11.039 12.531 1.00 97.56 307 LEU A C 1
ATOM 2487 O O . LEU A 1 307 ? -17.112 -11.435 11.447 1.00 97.56 307 LEU A O 1
ATOM 2491 N N . GLN A 1 308 ? -15.381 -11.159 12.845 1.00 95.88 308 GLN A N 1
ATOM 2492 C CA . GLN A 1 308 ? -14.333 -11.753 12.019 1.00 95.88 308 GLN A CA 1
ATOM 2493 C C . GLN A 1 308 ? -13.155 -12.226 12.877 1.00 95.88 308 GLN A C 1
ATOM 2495 O O . GLN A 1 308 ? -12.547 -11.436 13.593 1.00 95.88 308 GLN A O 1
ATOM 2500 N N . GLY A 1 309 ? -12.840 -13.523 12.819 1.00 94.50 309 GLY A N 1
ATOM 2501 C CA . GLY A 1 309 ? -11.879 -14.113 13.752 1.00 94.50 309 GLY A CA 1
ATOM 2502 C C . GLY A 1 309 ? -12.328 -13.892 15.200 1.00 94.50 309 GLY A C 1
ATOM 2503 O O . GLY A 1 309 ? -13.497 -14.099 15.517 1.00 94.50 309 GLY A O 1
ATOM 2504 N N . GLN A 1 310 ? -11.417 -13.414 16.048 1.00 96.81 310 GLN A N 1
ATOM 2505 C CA . GLN A 1 310 ? -11.705 -12.954 17.413 1.00 96.81 310 GLN A CA 1
ATOM 2506 C C . GLN A 1 310 ? -11.849 -11.421 17.478 1.00 96.81 310 GLN A C 1
ATOM 2508 O O . GLN A 1 310 ? -11.497 -10.787 18.469 1.00 96.81 310 GLN A O 1
ATOM 2513 N N . SER A 1 311 ? -12.347 -10.799 16.407 1.00 97.75 311 SER A N 1
ATOM 2514 C CA . SER A 1 311 ? -12.522 -9.348 16.307 1.00 97.75 311 SER A CA 1
ATOM 2515 C C . SER A 1 311 ? -13.918 -8.966 15.820 1.00 97.75 311 SER A C 1
ATOM 2517 O O . SER A 1 311 ? -14.521 -9.680 15.024 1.00 97.75 311 SER A O 1
ATOM 2519 N N . TYR A 1 312 ? -14.424 -7.805 16.229 1.00 98.56 312 TYR A N 1
ATOM 2520 C CA . TYR A 1 312 ? -15.681 -7.238 15.733 1.00 98.56 312 TYR A CA 1
ATOM 2521 C C . TYR A 1 312 ? -15.451 -5.812 15.222 1.00 98.56 312 TYR A C 1
ATOM 2523 O O . TYR A 1 312 ? -14.973 -4.951 15.960 1.00 98.56 312 TYR A O 1
ATOM 2531 N N . ALA A 1 313 ? -15.786 -5.559 13.956 1.00 98.06 313 ALA A N 1
ATOM 2532 C CA . ALA A 1 313 ? -15.569 -4.266 13.312 1.00 98.06 313 ALA A CA 1
ATOM 2533 C C . ALA A 1 313 ? -16.819 -3.378 13.364 1.00 98.06 313 ALA A C 1
ATOM 2535 O O . ALA A 1 313 ? -17.905 -3.799 12.953 1.00 98.06 313 ALA A O 1
ATOM 2536 N N . ILE A 1 314 ? -16.645 -2.133 13.814 1.00 97.88 314 ILE A N 1
ATOM 2537 C CA . ILE A 1 314 ? -17.676 -1.088 13.796 1.00 97.88 314 ILE A CA 1
ATOM 2538 C C . ILE A 1 314 ? -17.204 0.049 12.877 1.00 97.88 314 ILE A C 1
ATOM 2540 O O . ILE A 1 314 ? -16.217 0.716 13.198 1.00 97.88 314 ILE A O 1
ATOM 2544 N N . PRO A 1 315 ? -17.864 0.294 11.732 1.00 95.81 315 PRO A N 1
ATOM 2545 C CA . PRO A 1 315 ? -17.549 1.424 10.866 1.00 95.81 315 PRO A CA 1
ATOM 2546 C C . PRO A 1 315 ? -17.690 2.773 11.578 1.00 95.81 315 PRO A C 1
ATOM 2548 O O . PRO A 1 315 ? -18.745 3.085 12.125 1.00 95.81 315 PRO A O 1
ATOM 2551 N N . THR A 1 316 ? -16.631 3.585 11.539 1.00 93.12 316 THR A N 1
ATOM 2552 C CA . THR A 1 316 ? -16.603 4.926 12.146 1.00 93.12 316 THR A CA 1
ATOM 2553 C C . THR A 1 316 ? -16.130 6.034 11.206 1.00 93.12 316 THR A C 1
ATOM 2555 O O . THR A 1 316 ? -15.957 7.166 11.628 1.00 93.12 316 THR A O 1
ATOM 2558 N N . MET A 1 317 ? -15.905 5.742 9.923 1.00 86.12 317 MET A N 1
ATOM 2559 C CA . MET A 1 317 ? -15.270 6.668 8.966 1.00 86.12 317 MET A CA 1
ATOM 2560 C C . MET A 1 317 ? -16.206 7.141 7.837 1.00 86.12 317 MET A C 1
ATOM 2562 O O . MET A 1 317 ? -15.737 7.513 6.765 1.00 86.12 317 MET A O 1
ATOM 2566 N N . GLN A 1 318 ? -17.529 7.064 8.015 1.00 81.50 318 GLN A N 1
ATOM 2567 C CA . GLN A 1 318 ? -18.519 7.294 6.943 1.00 81.50 318 GLN A CA 1
ATOM 2568 C C . GLN A 1 318 ? -19.260 8.631 7.049 1.00 81.50 318 GLN A C 1
ATOM 2570 O O . GLN A 1 318 ? -20.192 8.877 6.285 1.00 81.50 318 GLN A O 1
ATOM 2575 N N . GLY A 1 319 ? -18.871 9.490 7.986 1.00 82.81 319 GLY A N 1
ATOM 2576 C CA . GLY A 1 319 ? -19.575 10.733 8.273 1.00 82.81 319 GLY A CA 1
ATOM 2577 C C . GLY A 1 319 ? -19.546 11.034 9.762 1.00 82.81 319 GLY A C 1
ATOM 2578 O O . GLY A 1 319 ? -18.586 10.680 10.434 1.00 82.81 319 GLY A O 1
ATOM 2579 N N . GLY A 1 320 ? -20.590 11.694 10.265 1.00 86.00 320 GLY A N 1
ATOM 2580 C CA . GLY A 1 320 ? -20.732 12.009 11.689 1.00 86.00 320 GLY A CA 1
ATOM 2581 C C . GLY A 1 320 ? -21.303 10.856 12.521 1.00 86.00 320 GLY A C 1
ATOM 2582 O O . GLY A 1 320 ? -21.669 9.806 11.990 1.00 86.00 320 GLY A O 1
ATOM 2583 N N . VAL A 1 321 ? -21.452 11.104 13.823 1.00 90.88 321 VAL A N 1
ATOM 2584 C CA . VAL A 1 321 ? -21.940 10.159 14.847 1.00 90.88 321 VAL A CA 1
ATOM 2585 C C . VAL A 1 321 ? -23.220 9.417 14.432 1.00 90.88 321 VAL A C 1
ATOM 2587 O O . VAL A 1 321 ? -23.330 8.208 14.621 1.00 90.88 321 VAL A O 1
ATOM 2590 N N . GLU A 1 322 ? -24.164 10.097 13.775 1.00 92.44 322 GLU A N 1
ATOM 2591 C CA . GLU A 1 322 ? -25.424 9.478 13.333 1.00 92.44 322 GLU A CA 1
ATOM 2592 C C . GLU A 1 322 ? -25.243 8.368 12.287 1.00 92.44 322 GLU A C 1
ATOM 2594 O O . GLU A 1 322 ? -26.064 7.459 12.206 1.00 92.44 322 GLU A O 1
ATOM 2599 N N . THR A 1 323 ? -24.151 8.387 11.520 1.00 92.94 323 THR A N 1
ATOM 2600 C CA . THR A 1 323 ? -23.826 7.300 10.577 1.00 92.94 323 THR A CA 1
ATOM 2601 C C . THR A 1 323 ? -23.227 6.073 11.269 1.00 92.94 323 THR A C 1
ATOM 2603 O O . THR A 1 323 ? -23.276 4.977 10.717 1.00 92.94 323 THR A O 1
ATOM 2606 N N . ILE A 1 324 ? -22.703 6.250 12.487 1.00 95.81 324 ILE A N 1
ATOM 2607 C CA . ILE A 1 324 ? -22.064 5.214 13.310 1.00 95.81 324 ILE A CA 1
ATOM 2608 C C . ILE A 1 324 ? -23.111 4.485 14.161 1.00 95.81 324 ILE A C 1
ATOM 2610 O O . ILE A 1 324 ? -23.033 3.269 14.343 1.00 95.81 324 ILE A O 1
ATOM 2614 N N . ARG A 1 325 ? -24.123 5.220 14.644 1.00 96.38 325 ARG A N 1
ATOM 2615 C CA . ARG A 1 325 ? -25.195 4.724 15.523 1.00 96.38 325 ARG A CA 1
ATOM 2616 C C . ARG A 1 325 ? -25.826 3.396 15.064 1.00 96.38 325 ARG A C 1
ATOM 2618 O O . ARG A 1 325 ? -25.955 2.521 15.917 1.00 96.38 325 ARG A O 1
ATOM 2625 N N . PRO A 1 326 ? -26.176 3.176 13.778 1.00 97.50 326 PRO A N 1
ATOM 2626 C CA . PRO A 1 326 ? -26.732 1.895 13.339 1.00 97.50 326 PRO A CA 1
ATOM 2627 C C . PRO A 1 326 ? -25.789 0.713 13.592 1.00 97.50 326 PRO A C 1
ATOM 2629 O O . PRO A 1 326 ? -26.227 -0.316 14.086 1.00 97.50 326 PRO A O 1
ATOM 2632 N N . TYR A 1 327 ? -24.487 0.880 13.353 1.00 98.00 327 TYR A N 1
ATOM 2633 C CA . TYR A 1 327 ? -23.504 -0.187 13.552 1.00 98.00 327 TYR A CA 1
ATOM 2634 C C . TYR A 1 327 ? -23.223 -0.471 15.028 1.00 98.00 327 TYR A C 1
ATOM 2636 O O . TYR A 1 327 ? -22.940 -1.613 15.392 1.00 98.00 327 TYR A O 1
ATOM 2644 N N . VAL A 1 328 ? -23.304 0.552 15.884 1.00 97.81 328 VAL A N 1
ATOM 2645 C CA . VAL A 1 328 ? -23.241 0.360 17.340 1.00 97.81 328 VAL A CA 1
ATOM 2646 C C . VAL A 1 328 ? -24.485 -0.380 17.825 1.00 97.81 328 VAL A C 1
ATOM 2648 O O . VAL A 1 328 ? -24.350 -1.322 18.598 1.00 97.81 328 VAL A O 1
ATOM 2651 N N . ASN A 1 329 ? -25.674 -0.035 17.325 1.00 97.81 329 ASN A N 1
ATOM 2652 C CA . ASN A 1 329 ? -26.900 -0.768 17.646 1.00 97.81 329 ASN A CA 1
ATOM 2653 C C . ASN A 1 329 ? -26.809 -2.236 17.207 1.00 97.81 329 ASN A C 1
ATOM 2655 O O . ASN A 1 329 ? -27.072 -3.117 18.019 1.00 97.81 329 ASN A O 1
ATOM 2659 N N . ASP A 1 330 ? -26.348 -2.502 15.981 1.00 98.06 330 ASP A N 1
ATOM 2660 C CA . ASP A 1 330 ? -26.138 -3.867 15.484 1.00 98.06 330 ASP A CA 1
ATOM 2661 C C . ASP A 1 330 ? -25.149 -4.645 16.368 1.00 98.06 330 ASP A C 1
ATOM 2663 O O . ASP A 1 330 ? -25.362 -5.819 16.668 1.00 98.06 330 ASP A O 1
ATOM 2667 N N . PHE A 1 331 ? -24.073 -3.992 16.822 1.00 98.50 331 PHE A N 1
ATOM 2668 C CA . PHE A 1 331 ? -23.117 -4.577 17.763 1.00 98.50 331 PHE A CA 1
ATOM 2669 C C . PHE A 1 331 ? -23.751 -4.902 19.120 1.00 98.50 331 PHE A C 1
ATOM 2671 O O . PHE A 1 331 ? -23.541 -5.994 19.645 1.00 98.50 331 PHE A O 1
ATOM 2678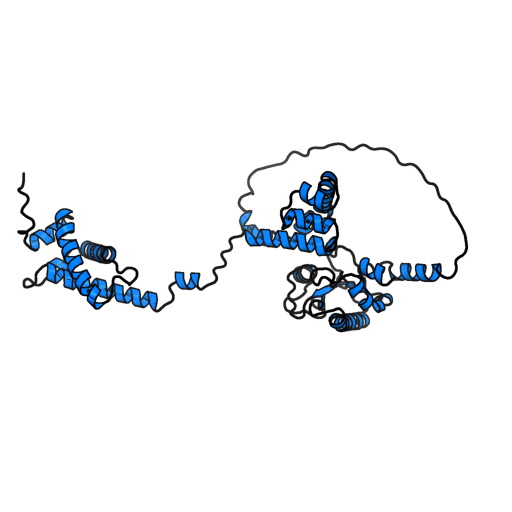 N N . LEU A 1 332 ? -24.519 -3.977 19.694 1.00 98.12 332 LEU A N 1
ATOM 2679 C CA . LEU A 1 332 ? -25.186 -4.177 20.981 1.00 98.12 332 LEU A CA 1
ATOM 2680 C C . LEU A 1 332 ? -26.227 -5.299 20.885 1.00 98.12 332 LEU A C 1
ATOM 2682 O O . LEU A 1 332 ? -26.281 -6.171 21.752 1.00 98.12 332 LEU A O 1
ATOM 2686 N N . ASP A 1 333 ? -26.999 -5.340 19.801 1.00 98.19 333 ASP A N 1
ATOM 2687 C CA . ASP A 1 333 ? -27.940 -6.425 19.540 1.00 98.19 333 ASP A CA 1
ATOM 2688 C C . ASP A 1 333 ? -27.212 -7.761 19.361 1.00 98.19 333 ASP A C 1
ATOM 2690 O O . ASP A 1 333 ? -27.633 -8.768 19.936 1.00 98.19 333 ASP A O 1
ATOM 2694 N N . PHE A 1 334 ? -26.085 -7.786 18.648 1.00 98.19 334 PHE A N 1
ATOM 2695 C CA . PHE A 1 334 ? -25.247 -8.978 18.522 1.00 98.19 334 PHE A CA 1
ATOM 2696 C C . PHE A 1 334 ? -24.737 -9.452 19.889 1.00 98.19 334 PHE A C 1
ATOM 2698 O O . PHE A 1 334 ? -24.956 -10.600 20.275 1.00 98.19 334 PHE A O 1
ATOM 2705 N N . ALA A 1 335 ? -24.125 -8.563 20.671 1.00 97.88 335 ALA A N 1
ATOM 2706 C CA . ALA A 1 335 ? -23.580 -8.893 21.982 1.00 97.88 335 ALA A CA 1
ATOM 2707 C C . ALA A 1 335 ? -24.657 -9.391 22.957 1.00 97.88 335 ALA A C 1
ATOM 2709 O O . ALA A 1 335 ? -24.394 -10.278 23.770 1.00 97.88 335 ALA A O 1
ATOM 2710 N N . LYS A 1 336 ? -25.891 -8.888 22.845 1.00 97.25 336 LYS A N 1
ATOM 2711 C CA . LYS A 1 336 ? -27.034 -9.343 23.645 1.00 97.25 336 LYS A CA 1
ATOM 2712 C C . LYS A 1 336 ? -27.440 -10.785 23.335 1.00 97.25 336 LYS A C 1
ATOM 2714 O O . LYS A 1 336 ? -27.851 -11.503 24.245 1.00 97.25 336 LYS A O 1
ATOM 2719 N N . HIS A 1 337 ? -27.327 -11.208 22.076 1.00 97.38 337 HIS A N 1
ATOM 2720 C CA . HIS A 1 337 ? -27.617 -12.583 21.652 1.00 97.38 337 HIS A CA 1
ATOM 2721 C C . HIS A 1 337 ? -26.456 -13.557 21.904 1.00 97.38 337 HIS A C 1
ATOM 2723 O O . HIS A 1 337 ? -26.668 -14.765 21.816 1.00 97.38 337 HIS A O 1
ATOM 2729 N N . HIS A 1 338 ? -25.274 -13.046 22.262 1.00 97.12 338 HIS A N 1
ATOM 2730 C CA . HIS A 1 338 ? -24.052 -13.820 22.492 1.00 97.12 338 HIS A CA 1
ATOM 2731 C C . HIS A 1 338 ? -23.463 -13.597 23.901 1.00 97.12 338 HIS A C 1
ATOM 2733 O O . HIS A 1 338 ? -22.336 -13.105 24.034 1.00 97.12 338 HIS A O 1
ATOM 2739 N N . PRO A 1 339 ? -24.197 -13.929 24.986 1.00 96.75 339 PRO A N 1
ATOM 2740 C CA . PRO A 1 339 ? -23.726 -13.727 26.360 1.00 96.75 339 PRO A CA 1
ATOM 2741 C C . PRO A 1 339 ? -22.486 -14.564 26.727 1.00 96.75 339 PRO A C 1
ATOM 2743 O O . PRO A 1 339 ? -21.824 -14.271 27.724 1.00 96.75 339 PRO A O 1
ATOM 2746 N N . GLU A 1 340 ? -22.166 -15.603 25.951 1.00 96.94 340 GLU A N 1
ATOM 2747 C CA . GLU A 1 340 ? -20.962 -16.428 26.087 1.00 96.94 340 GLU A CA 1
ATOM 2748 C C . GLU A 1 340 ? -19.671 -15.699 25.677 1.00 96.94 340 GLU A C 1
ATOM 2750 O O . GLU A 1 340 ? -18.594 -16.018 26.191 1.00 96.94 340 GLU A O 1
ATOM 2755 N N . MET A 1 341 ? -19.778 -14.704 24.791 1.00 97.88 341 MET A N 1
ATOM 2756 C CA . MET A 1 341 ? -18.654 -13.908 24.295 1.00 97.88 341 MET A CA 1
ATOM 2757 C C . MET A 1 341 ? -18.450 -12.664 25.155 1.00 97.88 341 MET A C 1
ATOM 2759 O O . MET A 1 341 ? -19.419 -12.017 25.539 1.00 97.88 341 MET A O 1
ATOM 2763 N N . GLN A 1 342 ? -17.197 -12.306 25.429 1.00 97.81 342 GLN A N 1
ATOM 2764 C CA . GLN A 1 342 ? -16.800 -11.103 26.161 1.00 97.81 342 GLN A CA 1
ATOM 2765 C C . GLN A 1 342 ? -16.214 -10.070 25.203 1.00 97.81 342 GLN A C 1
ATOM 2767 O O . GLN A 1 342 ? -15.140 -10.263 24.643 1.00 97.81 342 GLN A O 1
ATOM 2772 N N . PHE A 1 343 ? -16.906 -8.955 25.016 1.00 98.31 343 PHE A N 1
ATOM 2773 C CA . PHE A 1 343 ? -16.521 -7.923 24.064 1.00 98.31 343 PHE A CA 1
ATOM 2774 C C . PHE A 1 343 ? -15.657 -6.859 24.738 1.00 98.31 343 PHE A C 1
ATOM 2776 O O . PHE A 1 343 ? -16.104 -6.163 25.651 1.00 98.31 343 PHE A O 1
ATOM 2783 N N . LEU A 1 344 ? -14.419 -6.722 24.272 1.00 97.69 344 LEU A N 1
ATOM 2784 C CA . LEU A 1 344 ? -13.470 -5.713 24.727 1.00 97.69 344 LEU A CA 1
ATOM 2785 C C . LEU A 1 344 ? -13.509 -4.529 23.762 1.00 97.69 344 LEU A C 1
ATOM 2787 O O . LEU A 1 344 ? -12.881 -4.555 22.700 1.00 97.69 344 LEU A O 1
ATOM 2791 N N . VAL A 1 345 ? -14.282 -3.501 24.112 1.00 97.50 345 VAL A N 1
ATOM 2792 C CA . VAL A 1 345 ? -14.452 -2.311 23.274 1.00 97.50 345 VAL A CA 1
ATOM 2793 C C . VAL A 1 345 ? -13.245 -1.403 23.429 1.00 97.50 345 VAL A C 1
ATOM 2795 O O . VAL A 1 345 ? -12.930 -0.970 24.535 1.00 97.50 345 VAL A O 1
ATOM 2798 N N . THR A 1 346 ? -12.545 -1.140 22.325 1.00 94.00 346 THR A N 1
ATOM 2799 C CA . THR A 1 346 ? -11.465 -0.140 22.277 1.00 94.00 346 THR A CA 1
ATOM 2800 C C . THR A 1 346 ? -12.047 1.282 22.267 1.00 94.00 346 THR A C 1
ATOM 2802 O O . THR A 1 346 ? -13.262 1.432 22.160 1.00 94.00 346 THR A O 1
ATOM 2805 N N . PRO A 1 347 ? -11.241 2.355 22.378 1.00 90.50 347 PRO A N 1
ATOM 2806 C CA . PRO A 1 347 ? -11.698 3.729 22.124 1.00 90.50 347 PRO A CA 1
ATOM 2807 C C . PRO A 1 347 ? -12.103 3.940 20.650 1.00 90.50 347 PRO A C 1
ATOM 2809 O O . PRO A 1 347 ? -11.403 4.579 19.860 1.00 90.50 347 PRO A O 1
ATOM 2812 N N . ILE A 1 348 ? -13.214 3.319 20.248 1.00 90.88 348 ILE A N 1
ATOM 2813 C CA . ILE A 1 348 ? -13.710 3.261 18.874 1.00 90.88 348 ILE A CA 1
ATOM 2814 C C . ILE A 1 348 ? -13.988 4.682 18.390 1.00 90.88 348 ILE A C 1
ATOM 2816 O O . ILE A 1 348 ? -14.676 5.448 19.048 1.00 90.88 348 ILE A O 1
ATOM 2820 N N . GLY A 1 349 ? -13.443 5.039 17.226 1.00 85.06 349 GLY A N 1
ATOM 2821 C CA . GLY A 1 349 ? -13.599 6.378 16.651 1.00 85.06 349 GLY A CA 1
ATOM 2822 C C . GLY A 1 349 ? -12.611 7.430 17.177 1.00 85.06 349 GLY A C 1
ATOM 2823 O O . GLY A 1 349 ? -12.318 8.370 16.443 1.00 85.06 349 GLY A O 1
ATOM 2824 N N . CYS A 1 350 ? -12.005 7.232 18.352 1.00 86.12 350 CYS A N 1
ATOM 2825 C CA . CYS A 1 350 ? -11.138 8.238 18.989 1.00 86.12 350 CYS A CA 1
ATOM 2826 C C . CYS A 1 350 ? -9.684 8.275 18.496 1.00 86.12 350 CYS A C 1
ATOM 2828 O O . CYS A 1 350 ? -8.901 9.135 18.889 1.00 86.12 350 CYS A O 1
ATOM 2830 N N . GLY A 1 351 ? -9.306 7.334 17.629 1.00 80.88 351 GLY A N 1
ATOM 2831 C CA . GLY A 1 351 ? -8.008 7.325 16.955 1.00 80.88 351 GLY A CA 1
ATOM 2832 C C . GLY A 1 351 ? -8.062 8.051 15.609 1.00 80.88 351 GLY A C 1
ATOM 2833 O O . GLY A 1 351 ? -8.150 9.272 15.532 1.00 80.88 351 GLY A O 1
ATOM 2834 N N . ILE A 1 352 ? -8.017 7.272 14.526 1.00 72.62 352 ILE A N 1
ATOM 2835 C CA . ILE A 1 352 ? -7.912 7.776 13.145 1.00 72.62 352 ILE A CA 1
ATOM 2836 C C . ILE A 1 352 ? -9.157 8.565 12.707 1.00 72.62 352 ILE A C 1
ATOM 2838 O O . ILE A 1 352 ? -9.031 9.549 11.984 1.00 72.62 352 ILE A O 1
ATOM 2842 N N . ALA A 1 353 ? -10.354 8.151 13.137 1.00 77.38 353 ALA A N 1
ATOM 2843 C CA . ALA A 1 353 ? -11.593 8.831 12.756 1.00 77.38 353 ALA A CA 1
ATOM 2844 C C . ALA A 1 353 ? -11.748 10.211 13.429 1.00 77.38 353 ALA A C 1
ATOM 2846 O O . ALA A 1 353 ? -12.450 11.062 12.892 1.00 77.38 353 ALA A O 1
ATOM 2847 N N . GLY A 1 354 ? -11.038 10.456 14.537 1.00 81.38 354 GLY A N 1
ATOM 2848 C CA . GLY A 1 354 ? -10.916 11.774 15.158 1.00 81.38 354 GLY A CA 1
ATOM 2849 C C . GLY A 1 354 ? -12.136 12.248 15.947 1.00 81.38 354 GLY A C 1
ATOM 2850 O O . GLY A 1 354 ? -12.310 13.455 16.065 1.00 81.38 354 GLY A O 1
ATOM 2851 N N . PHE A 1 355 ? -12.966 11.333 16.447 1.00 87.81 355 PHE A N 1
ATOM 2852 C CA . PHE A 1 355 ? -14.049 11.662 17.378 1.00 87.81 355 PHE A CA 1
ATOM 2853 C C . PHE A 1 355 ? -13.542 11.771 18.811 1.00 87.81 355 PHE A C 1
ATOM 2855 O O . PHE A 1 355 ? -12.622 11.051 19.196 1.00 87.81 355 PHE A O 1
ATOM 2862 N N . GLU A 1 356 ? -14.189 12.583 19.631 1.00 89.19 356 GLU A N 1
ATOM 2863 C CA . GLU A 1 356 ? -13.917 12.583 21.065 1.00 89.19 356 GLU A CA 1
ATOM 2864 C C . GLU A 1 356 ? -14.755 11.514 21.784 1.00 89.19 356 GLU A C 1
ATOM 2866 O O . GLU A 1 356 ? -15.701 10.940 21.227 1.00 89.19 356 GLU A O 1
ATOM 2871 N N . ALA A 1 357 ? -14.400 11.197 23.031 1.00 91.12 357 ALA A N 1
ATOM 2872 C CA . ALA A 1 357 ? -15.160 10.224 23.816 1.00 91.12 357 ALA A CA 1
ATOM 2873 C C . ALA A 1 357 ? -16.613 10.691 24.012 1.00 91.12 357 ALA A C 1
ATOM 2875 O O . ALA A 1 357 ? -17.531 9.875 23.972 1.00 91.12 357 ALA A O 1
ATOM 2876 N N . GLU A 1 358 ? -16.825 11.999 24.134 1.00 93.38 358 GLU A N 1
ATOM 2877 C CA . GLU A 1 358 ? -18.123 12.660 24.267 1.00 93.38 358 GLU A CA 1
ATOM 2878 C C . GLU A 1 358 ? -19.027 12.457 23.044 1.00 93.38 358 GLU A C 1
ATOM 2880 O O . GLU A 1 358 ? -20.250 12.456 23.183 1.00 93.38 358 GLU A O 1
ATOM 2885 N N . ASP A 1 359 ? -18.446 12.239 21.861 1.00 91.62 359 ASP A N 1
ATOM 2886 C CA . ASP A 1 359 ? -19.198 11.995 20.630 1.00 91.62 359 ASP A CA 1
ATOM 2887 C C . ASP A 1 359 ? -19.686 10.540 20.537 1.00 91.62 359 ASP A C 1
ATOM 2889 O O . ASP A 1 359 ? -20.793 10.273 20.062 1.00 91.62 359 ASP A O 1
ATOM 2893 N N . ILE A 1 360 ? -18.852 9.583 20.963 1.00 95.75 360 ILE A N 1
ATOM 2894 C CA . ILE A 1 360 ? -19.075 8.146 20.729 1.00 95.75 360 ILE A CA 1
ATOM 2895 C C . ILE A 1 360 ? -19.654 7.430 21.945 1.00 95.75 360 ILE A C 1
ATOM 2897 O O . ILE A 1 360 ? -20.545 6.594 21.786 1.00 95.75 360 ILE A O 1
ATOM 2901 N N . ALA A 1 361 ? -19.180 7.731 23.154 1.00 96.25 361 ALA A N 1
ATOM 2902 C CA . ALA A 1 361 ? -19.601 7.037 24.368 1.00 96.25 361 ALA A CA 1
ATOM 2903 C C . ALA A 1 361 ? -21.129 7.053 24.590 1.00 96.25 361 ALA A C 1
ATOM 2905 O O . ALA A 1 361 ? -21.657 5.999 24.953 1.00 96.25 361 ALA A O 1
ATOM 2906 N N . PRO A 1 362 ? -21.883 8.136 24.280 1.00 97.19 362 PRO A N 1
ATOM 2907 C CA . PRO A 1 362 ? -23.346 8.125 24.382 1.00 97.19 362 PRO A CA 1
ATOM 2908 C C . PRO A 1 362 ? -24.035 7.056 23.519 1.00 97.19 362 PRO A C 1
ATOM 2910 O O . PRO A 1 362 ? -25.145 6.630 2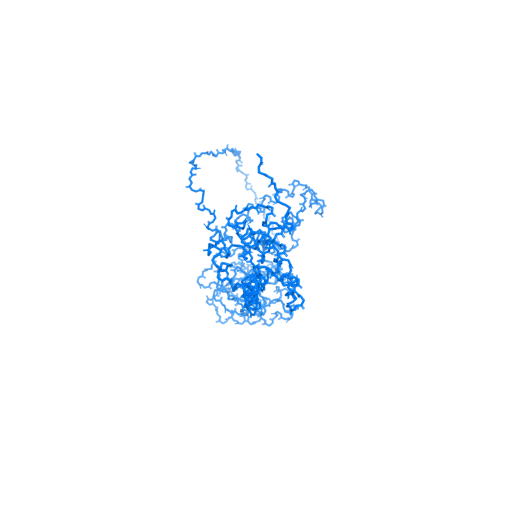3.834 1.00 97.19 362 PRO A O 1
ATOM 2913 N N . LEU A 1 363 ? -23.398 6.579 22.442 1.00 96.94 363 LEU A N 1
ATOM 2914 C CA . LEU A 1 363 ? -23.931 5.477 21.631 1.00 96.94 363 LEU A CA 1
ATOM 2915 C C . LEU A 1 363 ? -23.909 4.133 22.374 1.00 96.94 363 LEU A C 1
ATOM 2917 O O . LEU A 1 363 ? -24.676 3.236 22.033 1.00 96.94 363 LEU A O 1
ATOM 2921 N N . PHE A 1 364 ? -23.055 3.996 23.389 1.00 97.00 364 PHE A N 1
ATOM 2922 C CA . PHE A 1 364 ? -22.874 2.785 24.189 1.00 97.00 364 PHE A CA 1
ATOM 2923 C C . PHE A 1 364 ? -23.613 2.835 25.531 1.00 97.00 364 PHE A C 1
ATOM 2925 O O . PHE A 1 364 ? -23.375 1.987 26.387 1.00 97.00 364 PHE A O 1
ATOM 2932 N N . GLU A 1 365 ? -24.527 3.784 25.748 1.00 94.88 365 GLU A N 1
ATOM 2933 C CA . GLU A 1 365 ? -25.186 3.948 27.049 1.00 94.88 365 GLU A CA 1
ATOM 2934 C C . GLU A 1 365 ? -25.921 2.677 27.523 1.00 94.88 365 GLU A C 1
ATOM 2936 O O . GLU A 1 365 ? -25.834 2.298 28.693 1.00 94.88 365 GLU A O 1
ATOM 2941 N N . SER A 1 366 ? -26.578 1.960 26.608 1.00 92.75 366 SER A N 1
ATOM 2942 C CA . SER A 1 366 ? -27.256 0.691 26.907 1.00 92.75 366 SER A CA 1
ATOM 2943 C C . SER A 1 366 ? -26.293 -0.443 27.271 1.00 92.75 366 SER A C 1
ATOM 2945 O O . SER A 1 366 ? -26.691 -1.395 27.947 1.00 92.75 366 SER A O 1
ATOM 2947 N N . ALA A 1 367 ? -25.009 -0.333 26.911 1.00 94.12 367 ALA A N 1
ATOM 2948 C CA . ALA A 1 367 ? -24.003 -1.310 27.302 1.00 94.12 367 ALA A CA 1
ATOM 2949 C C . ALA A 1 367 ? -23.794 -1.338 28.823 1.00 94.12 367 ALA A C 1
ATOM 2951 O O . ALA A 1 367 ? -23.331 -2.358 29.331 1.00 94.12 367 ALA A O 1
ATOM 2952 N N . LYS A 1 368 ? -24.186 -0.298 29.582 1.00 92.44 368 LYS A N 1
ATOM 2953 C CA . LYS A 1 368 ? -24.131 -0.298 31.060 1.00 92.44 368 LYS A CA 1
ATOM 2954 C C . LYS A 1 368 ? -24.821 -1.523 31.667 1.00 92.44 368 LYS A C 1
ATOM 2956 O O . LYS A 1 368 ? -24.295 -2.120 32.604 1.00 92.44 368 LYS A O 1
ATOM 2961 N N . GLU A 1 369 ? -25.924 -1.972 31.074 1.00 90.94 369 GLU A N 1
ATOM 2962 C CA . GLU A 1 369 ? -26.701 -3.125 31.550 1.00 90.94 369 GLU A CA 1
ATOM 2963 C C . GLU A 1 369 ? -26.178 -4.481 31.028 1.00 90.94 369 GLU A C 1
ATOM 2965 O O . GLU A 1 369 ? -26.568 -5.544 31.520 1.00 90.94 369 GLU A O 1
ATOM 2970 N N . MET A 1 370 ? -25.263 -4.473 30.054 1.00 93.56 370 MET A N 1
ATOM 2971 C CA . MET A 1 370 ? -24.779 -5.666 29.353 1.00 93.56 370 MET A CA 1
ATOM 2972 C C . MET A 1 370 ? -23.478 -6.207 29.951 1.00 93.56 370 MET A C 1
ATOM 2974 O O . MET A 1 370 ? -22.384 -5.749 29.634 1.00 93.56 370 MET A O 1
ATOM 2978 N N . LYS A 1 371 ? -23.575 -7.240 30.793 1.00 93.75 371 LYS A N 1
ATOM 2979 C CA . LYS A 1 371 ? -22.430 -7.781 31.557 1.00 93.75 371 LYS A CA 1
ATOM 2980 C C . LYS A 1 371 ? -21.260 -8.291 30.715 1.00 93.75 371 LYS A C 1
ATOM 2982 O O . LYS A 1 371 ? -20.164 -8.411 31.247 1.00 93.75 371 LYS A O 1
ATOM 2987 N N . ASN A 1 372 ? -21.496 -8.620 29.450 1.00 97.12 372 ASN A N 1
ATOM 2988 C CA . ASN A 1 372 ? -20.501 -9.178 28.547 1.00 97.12 372 ASN A CA 1
ATOM 2989 C C . ASN A 1 372 ? -19.811 -8.133 27.654 1.00 97.12 372 ASN A C 1
ATOM 2991 O O . ASN A 1 372 ? -19.125 -8.498 26.704 1.00 97.12 372 ASN A O 1
ATOM 2995 N N . ILE A 1 373 ? -19.984 -6.843 27.954 1.00 97.88 373 ILE A N 1
ATOM 2996 C CA . ILE A 1 373 ? -19.279 -5.744 27.292 1.00 97.88 373 ILE A CA 1
ATOM 2997 C C . ILE A 1 373 ? -18.409 -5.018 28.318 1.00 97.88 373 ILE A C 1
ATOM 2999 O O . ILE A 1 373 ? -18.911 -4.533 29.341 1.00 97.88 373 ILE A O 1
ATOM 3003 N N . SER A 1 374 ? -17.120 -4.910 28.007 1.00 97.19 374 SER A N 1
ATOM 3004 C CA . SER A 1 374 ? -16.178 -4.001 28.655 1.00 97.19 374 SER A CA 1
ATOM 3005 C C . SER A 1 374 ? -15.987 -2.766 27.781 1.00 97.19 374 SER A C 1
ATOM 3007 O O . SER A 1 374 ? -15.829 -2.893 26.565 1.00 97.19 374 SER A O 1
ATOM 3009 N N . LEU A 1 375 ? -16.004 -1.581 28.393 1.00 96.94 375 LEU A N 1
ATOM 3010 C CA . LEU A 1 375 ? -15.775 -0.303 27.709 1.00 96.94 375 LEU A CA 1
ATOM 3011 C C . LEU A 1 375 ? -14.460 0.336 28.177 1.00 96.94 375 LEU A C 1
ATOM 3013 O O . LEU A 1 375 ? -14.016 0.068 29.300 1.00 96.94 375 LEU A O 1
ATOM 3017 N N . PRO A 1 376 ? -13.835 1.205 27.364 1.00 94.50 376 PRO A N 1
ATOM 3018 C CA . PRO A 1 376 ? -12.701 2.006 27.807 1.00 94.50 376 PRO A CA 1
ATOM 3019 C C . PRO A 1 376 ? -13.074 2.890 28.995 1.00 94.50 376 PRO A C 1
ATOM 3021 O O . PRO A 1 376 ? -14.206 3.360 29.100 1.00 94.50 376 PRO A O 1
ATOM 3024 N N . GLU A 1 377 ? -12.099 3.178 29.855 1.00 92.44 377 GLU A N 1
ATOM 3025 C CA . GLU A 1 377 ? -12.285 4.076 31.002 1.00 92.44 377 GLU A CA 1
ATOM 3026 C C . GLU A 1 377 ? -12.844 5.445 30.582 1.00 92.44 377 GLU A C 1
ATOM 3028 O O . GLU A 1 377 ? -13.796 5.918 31.193 1.00 92.44 377 GLU A O 1
ATOM 3033 N N . SER A 1 378 ? -12.359 6.007 29.469 1.00 92.12 378 SER A N 1
ATOM 3034 C CA . SER A 1 378 ? -12.843 7.282 28.925 1.00 92.12 378 SER A CA 1
ATOM 3035 C C . SER A 1 378 ? -14.312 7.260 28.501 1.00 92.12 378 SER A C 1
ATOM 3037 O O . SER A 1 378 ? -14.972 8.288 28.541 1.00 92.12 378 SER A O 1
ATOM 3039 N N . PHE A 1 379 ? -14.852 6.109 28.089 1.00 95.12 379 PHE A N 1
ATOM 3040 C CA . PHE A 1 379 ? -16.274 6.013 27.750 1.00 95.12 379 PHE A CA 1
ATOM 3041 C C . PHE A 1 379 ? -17.119 5.945 29.014 1.00 95.12 379 PHE A C 1
ATOM 3043 O O . PHE A 1 379 ? -18.153 6.603 29.080 1.00 95.12 379 PHE A O 1
ATOM 3050 N N . TRP A 1 380 ? -16.659 5.198 30.024 1.00 93.38 380 TRP A N 1
ATOM 3051 C CA . TRP A 1 380 ? -17.314 5.154 31.329 1.00 93.38 380 TRP A CA 1
ATOM 3052 C C . TRP A 1 380 ? -17.403 6.538 31.970 1.00 93.38 380 TRP A C 1
ATOM 3054 O O . TRP A 1 380 ? -18.463 6.873 32.469 1.00 93.38 380 TRP A O 1
ATOM 3064 N N . GLU A 1 381 ? -16.343 7.347 31.906 1.00 91.94 381 GLU A N 1
ATOM 3065 C CA . GLU A 1 381 ? -16.330 8.715 32.455 1.00 91.94 381 GLU A CA 1
ATOM 3066 C C . GLU A 1 381 ? -17.387 9.643 31.828 1.00 91.94 381 GLU A C 1
ATOM 3068 O O . GLU A 1 381 ? -17.853 10.570 32.486 1.00 91.94 381 GLU A O 1
ATOM 3073 N N . VAL A 1 382 ? -17.782 9.397 30.574 1.00 92.62 382 VAL A N 1
ATOM 3074 C CA . VAL A 1 382 ? -18.788 10.202 29.860 1.00 92.62 382 VAL A CA 1
ATOM 3075 C C . VAL A 1 382 ? -20.218 9.749 30.167 1.00 92.62 382 VAL A C 1
ATOM 3077 O O . VAL A 1 382 ? -21.124 10.579 30.209 1.00 92.62 382 VAL A O 1
ATOM 3080 N N . ILE A 1 383 ? -20.439 8.441 30.343 1.00 91.44 383 ILE A N 1
ATOM 3081 C CA . ILE A 1 383 ? -21.782 7.851 30.529 1.00 91.44 383 ILE A CA 1
ATOM 3082 C C . ILE A 1 383 ? -22.123 7.529 31.994 1.00 91.44 383 ILE A C 1
ATOM 3084 O O . ILE A 1 383 ? -23.158 6.887 32.240 1.00 91.44 383 ILE A O 1
ATOM 3088 N N . GLU A 1 384 ? -21.245 7.928 32.922 1.00 78.75 384 GLU A N 1
A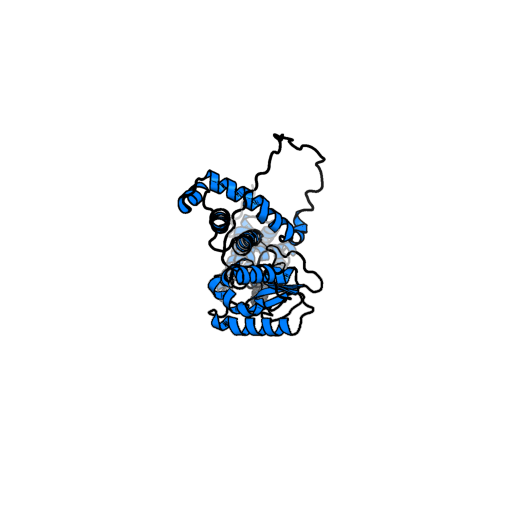TOM 3089 C CA . GLU A 1 384 ? -21.391 7.843 34.386 1.00 78.75 384 GLU A CA 1
ATOM 3090 C C . GLU A 1 384 ? -22.525 8.720 34.938 1.00 78.75 384 GLU A C 1
ATOM 3092 O O . GLU A 1 384 ? -22.672 9.888 34.514 1.00 78.75 384 GLU A O 1
#

Sequence (384 aa):
MKKEKNLESLSDDEILQGFKDANARIVREYYYGYCRVAYCIYDKRYDLQHKPGMDFFSLAHEYYLYLCEHDFKPLEDRKPSMSLKTWMVNGFRFLLLDKLKEVVKEHLFESFEARQESRKMQFDVTDNQFEHDLYQTIEDIGNFYYGRDSKNSIILKMLYIEGFRGKDVAMQLGMTASAVTQRCQKMMHDVVIPYFKKYFDASEYGSYLSFAEEDTSVSSAPKMSMPSMMASRMCCEEAADNGNNIFNNKNNMEDMKKGRITPRWIDSLKENEIFVFGSNLAGMHGGGAARIACLHFGAVMGKGVGLQGQSYAIPTMQGGVETIRPYVNDFLDFAKHHPEMQFLVTPIGCGIAGFEAEDIAPLFESAKEMKNISLPESFWEVIE

pLDDT: mean 76.35, std 21.03, range [23.47, 98.56]

Secondary structure (DSSP, 8-state):
------GGG--HHHHHHHHHTT-HHHIIIIIHHHHHHHHHHHHHHH--TTSTT--HHHHHHHHHHHHHHTTTHHHHT--TTS-HHHHHHHHHHHHHHHHHHHHHHHHHS--HHHHHHSS------TTHHHHHHHHHHHHHHIIIII-TT-HHHHHHHHHHTS---HHHHHHHTT--HHHHHHHHHHHIIIIIHHHHHHH--GGGGTTSSTT--S-----------------------------TTTHHHHHHHHHHHTT-BPPS------TTEEEEEEE-TT----SHHHHHHHHHS---TT--SEEETTEEEEE--SSSHHHHHHHHHHHHHHHHH-TTSEEEE--TTSSTT---HHHHGGGGGGGGG-TTEEB-HHHHHHH-

Radius of gyration: 40.53 Å; chains: 1; bounding box: 94×44×123 Å

Organism: NCBI:txid2518605